Protein AF-0000000085033727 (afdb_homodimer)

Structure (mmCIF, N/CA/C/O backbone):
data_AF-0000000085033727-model_v1
#
loop_
_entity.id
_entity.type
_entity.pdbx_description
1 polymer 'Polar amino acid ABC transporter, inner membrane subunit'
#
loop_
_atom_site.group_PDB
_atom_site.id
_atom_site.type_symbol
_atom_site.label_atom_id
_atom_site.label_alt_id
_atom_site.label_comp_id
_atom_site.label_asym_id
_atom_site.label_entity_id
_atom_site.label_seq_id
_atom_site.pdbx_PDB_ins_code
_atom_site.Cartn_x
_atom_site.Cartn_y
_atom_site.Cartn_z
_atom_site.occupancy
_atom_site.B_iso_or_equiv
_atom_site.auth_seq_id
_atom_site.auth_comp_id
_atom_site.auth_asym_id
_atom_site.auth_atom_id
_atom_site.pdbx_PDB_model_num
ATOM 1 N N . MET A 1 1 ? 21.547 -9.891 -26.594 1 76.06 1 MET A N 1
ATOM 2 C CA . MET A 1 1 ? 20.516 -10.883 -26.281 1 76.06 1 MET A CA 1
ATOM 3 C C . MET A 1 1 ? 19.594 -1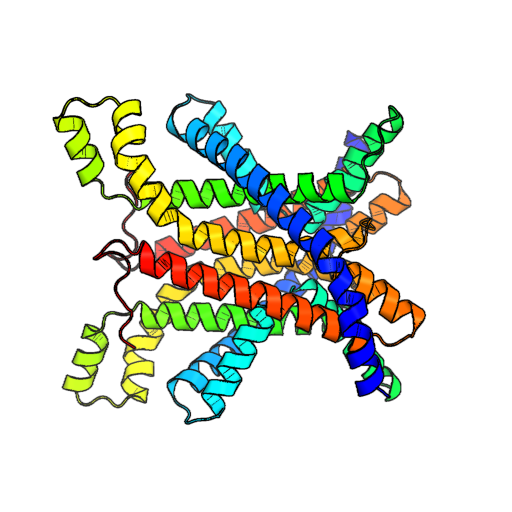0.391 -25.172 1 76.06 1 MET A C 1
ATOM 5 O O . MET A 1 1 ? 18.406 -10.156 -25.391 1 76.06 1 MET A O 1
ATOM 9 N N . ALA A 1 2 ? 20.234 -9.938 -24.078 1 83.69 2 ALA A N 1
ATOM 10 C CA . ALA A 1 2 ? 19.422 -9.477 -22.969 1 83.69 2 ALA A CA 1
ATOM 11 C C . ALA A 1 2 ? 18.703 -8.164 -23.312 1 83.69 2 ALA A C 1
ATOM 13 O O . ALA A 1 2 ? 17.5 -8.023 -23.078 1 83.69 2 ALA A O 1
ATOM 14 N N . LEU A 1 3 ? 19.359 -7.324 -23.984 1 89.5 3 LEU A N 1
ATOM 15 C CA . LEU A 1 3 ? 18.797 -6.031 -24.344 1 89.5 3 LEU A CA 1
ATOM 16 C C . LEU A 1 3 ? 17.703 -6.188 -25.391 1 89.5 3 LEU A C 1
ATOM 18 O O . LEU A 1 3 ? 16.688 -5.48 -25.359 1 89.5 3 LEU A O 1
ATOM 22 N N . GLN A 1 4 ? 17.906 -7.059 -26.344 1 91.38 4 GLN A N 1
ATOM 23 C CA . GLN A 1 4 ? 16.922 -7.309 -27.391 1 91.38 4 GLN A CA 1
ATOM 24 C C . GLN A 1 4 ? 15.641 -7.895 -26.812 1 91.38 4 GLN A C 1
ATOM 26 O O . GLN A 1 4 ? 14.531 -7.508 -27.203 1 91.38 4 GLN A O 1
ATOM 31 N N . ASP A 1 5 ? 15.828 -8.828 -25.922 1 92.31 5 ASP A N 1
ATOM 32 C CA . ASP A 1 5 ? 14.672 -9.43 -25.266 1 92.31 5 ASP A CA 1
ATOM 33 C C . ASP A 1 5 ? 13.883 -8.375 -24.484 1 92.31 5 ASP A C 1
ATOM 35 O O . ASP A 1 5 ? 12.648 -8.398 -24.484 1 92.31 5 ASP A O 1
ATOM 39 N N . PHE A 1 6 ? 14.578 -7.496 -23.859 1 95.5 6 PHE A N 1
ATOM 40 C CA . PHE A 1 6 ? 13.945 -6.41 -23.125 1 95.5 6 PHE A CA 1
ATOM 41 C C . PHE A 1 6 ? 13.172 -5.488 -24.047 1 95.5 6 PHE A C 1
ATOM 43 O O . PHE A 1 6 ? 12.016 -5.152 -23.781 1 95.5 6 PHE A O 1
ATOM 50 N N . ILE A 1 7 ? 13.719 -5.117 -25.141 1 95.62 7 ILE A N 1
ATOM 51 C CA . ILE A 1 7 ? 13.117 -4.188 -26.094 1 95.62 7 ILE A CA 1
ATOM 52 C C . ILE A 1 7 ? 11.891 -4.832 -26.734 1 95.62 7 ILE A C 1
ATOM 54 O O . ILE A 1 7 ? 10.891 -4.156 -26.984 1 95.62 7 ILE A O 1
ATOM 58 N N . GLU A 1 8 ? 11.969 -6.113 -26.953 1 95.44 8 GLU A N 1
ATOM 59 C CA . GLU A 1 8 ? 10.844 -6.844 -27.531 1 95.44 8 GLU A CA 1
ATOM 60 C C . GLU A 1 8 ? 9.727 -7.027 -26.516 1 95.44 8 GLU A C 1
ATOM 62 O O . GLU A 1 8 ? 8.547 -7.031 -26.859 1 95.44 8 GLU A O 1
ATOM 67 N N . ALA A 1 9 ? 10.07 -7.18 -25.266 1 97.31 9 ALA A N 1
ATOM 68 C CA . ALA A 1 9 ? 9.102 -7.41 -24.188 1 97.31 9 ALA A CA 1
ATOM 69 C C . ALA A 1 9 ? 8.281 -6.156 -23.922 1 97.31 9 ALA A C 1
ATOM 71 O O . ALA A 1 9 ? 7.109 -6.242 -23.531 1 97.31 9 ALA A O 1
ATOM 72 N N . LEU A 1 10 ? 8.82 -5.008 -24.188 1 97.88 10 LEU A N 1
ATOM 73 C CA . LEU A 1 10 ? 8.211 -3.736 -23.828 1 97.88 10 LEU A CA 1
ATOM 74 C C . LEU A 1 10 ? 6.867 -3.551 -24.516 1 97.88 10 LEU A C 1
ATOM 76 O O . LEU A 1 10 ? 5.844 -3.35 -23.859 1 97.88 10 LEU A O 1
ATOM 80 N N . PRO A 1 11 ? 6.797 -3.654 -25.844 1 98.06 11 PRO A N 1
ATOM 81 C CA . PRO A 1 11 ? 5.504 -3.467 -26.5 1 98.06 11 PRO A CA 1
ATOM 82 C C . PRO A 1 11 ? 4.508 -4.578 -26.172 1 98.06 11 PRO A C 1
ATOM 84 O O . PRO A 1 11 ? 3.301 -4.332 -26.109 1 98.06 11 PRO A O 1
ATOM 87 N N . TYR A 1 12 ? 5.008 -5.824 -26.031 1 98.19 12 TYR A N 1
ATOM 88 C CA . TYR A 1 12 ? 4.137 -6.938 -25.672 1 98.19 12 TYR A CA 1
ATOM 89 C C . TYR A 1 12 ? 3.469 -6.699 -24.312 1 98.19 12 TYR A C 1
ATOM 91 O O . TYR A 1 12 ? 2.25 -6.844 -24.188 1 98.19 12 TYR A O 1
ATOM 99 N N . VAL A 1 13 ? 4.207 -6.312 -23.359 1 98.62 13 VAL A N 1
ATOM 100 C CA . VAL A 1 13 ? 3.74 -6.074 -22 1 98.62 13 VAL A CA 1
ATOM 101 C C . VAL A 1 13 ? 2.828 -4.852 -21.984 1 98.62 13 VAL A C 1
ATOM 103 O O . VAL A 1 13 ? 1.833 -4.824 -21.25 1 98.62 13 VAL A O 1
ATOM 106 N N . ALA A 1 14 ? 3.137 -3.848 -22.812 1 98.69 14 ALA A N 1
ATOM 107 C CA . ALA A 1 14 ? 2.387 -2.594 -22.844 1 98.69 14 ALA A CA 1
ATOM 108 C C . ALA A 1 14 ? 0.958 -2.824 -23.328 1 98.69 14 ALA A C 1
ATOM 110 O O . ALA A 1 14 ? 0.068 -2.014 -23.062 1 98.69 14 ALA A O 1
ATOM 111 N N . GLN A 1 15 ? 0.721 -3.943 -23.969 1 98.69 15 GLN A N 1
ATOM 112 C CA . GLN A 1 15 ? -0.621 -4.281 -24.422 1 98.69 15 GLN A CA 1
ATOM 113 C C . GLN A 1 15 ? -1.549 -4.578 -23.25 1 98.69 15 GLN A C 1
ATOM 115 O O . GLN A 1 15 ? -2.77 -4.625 -23.406 1 98.69 15 GLN A O 1
ATOM 120 N N . GLY A 1 16 ? -1.025 -4.758 -22.047 1 98.88 16 GLY A N 1
ATOM 121 C CA . GLY A 1 16 ? -1.818 -5.023 -20.859 1 98.88 16 GLY A CA 1
ATOM 122 C C . GLY A 1 16 ? -2.316 -3.762 -20.172 1 98.88 16 GLY A C 1
ATOM 123 O O . GLY A 1 16 ? -3.059 -3.83 -19.188 1 98.88 16 GLY A O 1
ATOM 124 N N . ILE A 1 17 ? -1.966 -2.559 -20.766 1 98.81 17 ILE A N 1
ATOM 125 C CA . ILE A 1 17 ? -2.266 -1.269 -20.156 1 98.81 17 ILE A CA 1
ATOM 126 C C . ILE A 1 17 ? -3.777 -1.097 -20.016 1 98.81 17 ILE A C 1
ATOM 128 O O . ILE A 1 17 ? -4.277 -0.703 -18.969 1 98.81 17 ILE A O 1
ATOM 132 N N . PRO A 1 18 ? -4.586 -1.469 -21.016 1 98.81 18 PRO A N 1
ATOM 133 C CA . PRO A 1 18 ? -6.031 -1.272 -20.891 1 98.81 18 PRO A CA 1
ATOM 134 C C . PRO A 1 18 ? -6.629 -2.08 -19.734 1 98.81 18 PRO A C 1
ATOM 136 O O . PRO A 1 18 ? -7.465 -1.569 -18.984 1 98.81 18 PRO A O 1
ATOM 139 N N . THR A 1 19 ? -6.238 -3.324 -19.594 1 98.88 19 THR A N 1
ATOM 140 C CA . THR A 1 19 ? -6.746 -4.156 -18.516 1 98.88 19 THR A CA 1
ATOM 141 C C . THR A 1 19 ? -6.324 -3.592 -17.156 1 98.88 19 THR A C 1
ATOM 143 O O . THR A 1 19 ? -7.133 -3.518 -16.234 1 98.88 19 THR A O 1
ATOM 146 N N . THR A 1 20 ? -5.059 -3.18 -17.031 1 98.94 20 THR A N 1
ATOM 147 C CA . THR A 1 20 ? -4.531 -2.592 -15.805 1 98.94 20 THR A CA 1
ATOM 148 C C . THR A 1 20 ? -5.312 -1.334 -15.438 1 98.94 20 THR A C 1
ATOM 150 O O . THR A 1 20 ? -5.77 -1.196 -14.297 1 98.94 20 THR A O 1
ATOM 153 N N . LEU A 1 21 ? -5.52 -0.449 -16.391 1 98.88 21 LEU A N 1
ATOM 154 C CA . LEU A 1 21 ? -6.215 0.806 -16.125 1 98.88 21 LEU A CA 1
ATOM 155 C C . LEU A 1 21 ? -7.695 0.559 -15.844 1 98.88 21 LEU A C 1
ATOM 157 O O . LEU A 1 21 ? -8.297 1.26 -15.023 1 98.88 21 LEU A O 1
ATOM 161 N N . SER A 1 22 ? -8.289 -0.419 -16.516 1 98.88 22 SER A N 1
ATOM 162 C CA . SER A 1 22 ? -9.688 -0.759 -16.25 1 98.88 22 SER A CA 1
ATOM 163 C C . SER A 1 22 ? -9.867 -1.279 -14.828 1 98.88 22 SER A C 1
ATOM 165 O O . SER A 1 22 ? -10.812 -0.893 -14.141 1 98.88 22 SER A O 1
ATOM 167 N N . LEU A 1 23 ? -8.969 -2.15 -14.414 1 98.94 23 LEU A N 1
ATOM 168 C CA . LEU A 1 23 ? -9.016 -2.652 -13.039 1 98.94 23 LEU A CA 1
ATOM 169 C C . LEU A 1 23 ? -8.93 -1.506 -12.039 1 98.94 23 LEU A C 1
ATOM 171 O O . LEU A 1 23 ? -9.742 -1.423 -11.117 1 98.94 23 LEU A O 1
ATOM 175 N N . ALA A 1 24 ? -7.992 -0.62 -12.266 1 98.88 24 ALA A N 1
ATOM 176 C CA . ALA A 1 24 ? -7.73 0.475 -11.336 1 98.88 24 ALA A CA 1
ATOM 177 C C . ALA A 1 24 ? -8.891 1.46 -11.305 1 98.88 24 ALA A C 1
ATOM 179 O O . ALA A 1 24 ? -9.367 1.835 -10.234 1 98.88 24 ALA A O 1
ATOM 180 N N . LEU A 1 25 ? -9.391 1.813 -12.453 1 98.81 25 LEU A N 1
ATOM 181 C CA . LEU A 1 25 ? -10.414 2.855 -12.555 1 98.81 25 LEU A CA 1
ATOM 182 C C . LEU A 1 25 ? -11.758 2.348 -12.055 1 98.81 25 LEU A C 1
ATOM 184 O O . LEU A 1 25 ? -12.484 3.066 -11.359 1 98.81 25 LEU A O 1
ATOM 188 N N . LEU A 1 26 ? -12.109 1.146 -12.438 1 98.94 26 LEU A N 1
ATOM 189 C CA . LEU A 1 26 ? -13.375 0.583 -11.969 1 98.94 26 LEU A CA 1
ATOM 190 C C . LEU A 1 26 ? -13.352 0.391 -10.461 1 98.94 26 LEU A C 1
ATOM 192 O O . LEU A 1 26 ? -14.328 0.712 -9.773 1 98.94 26 LEU A O 1
ATOM 196 N N . SER A 1 27 ? -12.281 -0.137 -9.953 1 98.94 27 SER A N 1
ATOM 197 C CA . SER A 1 27 ? -12.156 -0.335 -8.508 1 98.94 27 SER A CA 1
ATOM 198 C C . SER A 1 27 ? -12.172 0.996 -7.766 1 98.94 27 SER A C 1
ATOM 200 O O . SER A 1 27 ? -12.75 1.103 -6.684 1 98.94 27 SER A O 1
ATOM 202 N N . PHE A 1 28 ? -11.492 1.996 -8.359 1 98.88 28 PHE A N 1
ATOM 203 C CA . PHE A 1 28 ? -11.469 3.328 -7.762 1 98.88 28 PHE A CA 1
ATOM 204 C C . PHE A 1 28 ? -12.883 3.898 -7.672 1 98.88 28 PHE A C 1
ATOM 206 O O . PHE A 1 28 ? -13.25 4.504 -6.66 1 98.88 28 PHE A O 1
ATOM 213 N N . THR A 1 29 ? -13.656 3.682 -8.711 1 98.88 29 THR A N 1
ATOM 214 C CA . THR A 1 29 ? -15.023 4.176 -8.773 1 98.88 29 THR A CA 1
ATOM 215 C C . THR A 1 29 ? -15.891 3.492 -7.715 1 98.88 29 THR A C 1
ATOM 217 O O . THR A 1 29 ? -16.672 4.148 -7.023 1 98.88 29 THR A O 1
ATOM 220 N N . ILE A 1 30 ? -15.719 2.236 -7.59 1 98.88 30 ILE A N 1
ATOM 221 C CA . ILE A 1 30 ? -16.406 1.514 -6.531 1 98.88 30 ILE A CA 1
ATOM 222 C C . ILE A 1 30 ? -15.992 2.061 -5.168 1 98.88 30 ILE A C 1
ATOM 224 O O . ILE A 1 30 ? -16.828 2.289 -4.297 1 98.88 30 ILE A O 1
ATOM 228 N N . GLY A 1 31 ? -14.688 2.262 -5.012 1 98.88 31 GLY A N 1
ATOM 229 C CA . GLY A 1 31 ? -14.164 2.834 -3.781 1 98.88 31 GLY A CA 1
ATOM 230 C C . GLY A 1 31 ? -14.734 4.203 -3.469 1 98.88 31 GLY A C 1
ATOM 231 O O . GLY A 1 31 ? -15.062 4.496 -2.314 1 98.88 31 GLY A O 1
ATOM 232 N N . LEU A 1 32 ? -14.844 5.012 -4.488 1 98.75 32 LEU A N 1
ATOM 233 C CA . LEU A 1 32 ? -15.375 6.359 -4.316 1 98.75 32 LEU A CA 1
ATOM 234 C C . LEU A 1 32 ? -16.828 6.312 -3.834 1 98.75 32 LEU A C 1
ATOM 236 O O . LEU A 1 32 ? -17.188 7.012 -2.885 1 98.75 32 LEU A O 1
ATOM 240 N N . LEU A 1 33 ? -17.625 5.508 -4.473 1 98.75 33 LEU A N 1
ATOM 241 C CA . LEU A 1 33 ? -19.047 5.422 -4.156 1 98.75 33 LEU A CA 1
ATOM 242 C C . LEU A 1 33 ? -19.266 4.789 -2.783 1 98.75 33 LEU A C 1
ATOM 244 O O . LEU A 1 33 ? -19.922 5.379 -1.921 1 98.75 33 LEU A O 1
ATOM 248 N N . LEU A 1 34 ? -18.656 3.674 -2.566 1 98.88 34 LEU A N 1
ATOM 249 C CA . LEU A 1 34 ? -18.844 2.967 -1.304 1 98.88 34 LEU A CA 1
ATOM 250 C C . LEU A 1 34 ? -18.141 3.693 -0.163 1 98.88 34 LEU A C 1
ATOM 252 O O . LEU A 1 34 ? -18.625 3.699 0.97 1 98.88 34 LEU A O 1
ATOM 256 N N . GLY A 1 35 ? -16.938 4.266 -0.435 1 98.81 35 GLY A N 1
ATOM 257 C CA . GLY A 1 35 ? -16.25 5.055 0.574 1 98.81 35 GLY A CA 1
ATOM 258 C C . GLY A 1 35 ? -17.062 6.25 1.047 1 98.81 35 GLY A C 1
ATOM 259 O O . GLY A 1 35 ? -17.078 6.562 2.24 1 98.81 35 GLY A O 1
ATOM 260 N N . ALA A 1 36 ? -17.734 6.898 0.121 1 98.31 36 ALA A N 1
ATOM 261 C CA . ALA A 1 36 ? -18.594 8.023 0.455 1 98.31 36 ALA A CA 1
ATOM 262 C C . ALA A 1 36 ? -19.781 7.574 1.313 1 98.31 36 ALA A C 1
ATOM 264 O O . ALA A 1 36 ? -20.125 8.227 2.301 1 98.31 36 ALA A O 1
ATOM 265 N N . VAL A 1 37 ? -20.375 6.48 0.961 1 98.62 37 VAL A N 1
ATOM 266 C CA . VAL A 1 37 ? -21.5 5.938 1.718 1 98.62 37 VAL A CA 1
ATOM 267 C C . VAL A 1 37 ? -21.047 5.598 3.137 1 98.62 37 VAL A C 1
ATOM 269 O O . VAL A 1 37 ? -21.734 5.91 4.105 1 98.62 37 VAL A O 1
ATOM 272 N N . LEU A 1 38 ? -19.891 4.984 3.275 1 98.69 38 LEU A N 1
ATOM 273 C CA . LEU A 1 38 ? -19.375 4.613 4.586 1 98.69 38 LEU A CA 1
ATOM 274 C C . LEU A 1 38 ? -19.141 5.844 5.453 1 98.69 38 LEU A C 1
ATOM 276 O O . LEU A 1 38 ? -19.422 5.828 6.652 1 98.69 38 LEU A O 1
ATOM 280 N N . LEU A 1 39 ? -18.625 6.898 4.801 1 97.06 39 LEU A N 1
ATOM 281 C CA . LEU A 1 39 ? -18.422 8.141 5.543 1 97.06 39 LEU A CA 1
ATOM 282 C C . LEU A 1 39 ? -19.75 8.703 6.035 1 97.06 39 LEU A C 1
ATOM 284 O O . LEU A 1 39 ? -19.875 9.109 7.191 1 97.06 39 LEU A O 1
ATOM 288 N N . LEU A 1 40 ? -20.766 8.742 5.203 1 96.81 40 LEU A N 1
ATOM 289 C CA . LEU A 1 40 ? -22.062 9.305 5.543 1 96.81 40 LEU A CA 1
ATOM 290 C C . LEU A 1 40 ? -22.734 8.484 6.637 1 96.81 40 LEU A C 1
ATOM 292 O O . LEU A 1 40 ? -23.375 9.047 7.535 1 96.81 40 LEU A O 1
ATOM 296 N N . VAL A 1 41 ? -22.609 7.215 6.547 1 97.94 41 VAL A N 1
ATOM 297 C CA . VAL A 1 41 ? -23.172 6.336 7.566 1 97.94 41 VAL A CA 1
ATOM 298 C C . VAL A 1 41 ? -22.547 6.645 8.922 1 97.94 41 VAL A C 1
ATOM 300 O O . VAL A 1 41 ? -23.25 6.781 9.93 1 97.94 41 VAL A O 1
ATOM 303 N N . ARG A 1 42 ? -21.281 6.809 8.953 1 96.25 42 ARG A N 1
ATOM 304 C CA . ARG A 1 42 ? -20.562 7.051 10.195 1 96.25 42 ARG A CA 1
ATOM 305 C C . ARG A 1 42 ? -20.906 8.422 10.773 1 96.25 42 ARG A C 1
ATOM 307 O O . ARG A 1 42 ? -20.891 8.609 11.992 1 96.25 42 ARG A O 1
ATOM 314 N N . LEU A 1 43 ? -21.312 9.383 9.898 1 93.5 43 LEU A N 1
ATOM 315 C CA . LEU A 1 43 ? -21.5 10.758 10.336 1 93.5 43 LEU A CA 1
ATOM 316 C C . LEU A 1 43 ? -22.969 11.008 10.703 1 93.5 43 LEU A C 1
ATOM 318 O O . LEU A 1 43 ? -23.266 11.805 11.594 1 93.5 43 LEU A O 1
ATOM 322 N N . PHE A 1 44 ? -23.953 10.289 10.07 1 94.38 44 PHE A N 1
ATOM 323 C CA . PHE A 1 44 ? -25.312 10.781 10.156 1 94.38 44 PHE A CA 1
ATOM 324 C C . PHE A 1 44 ? -26.25 9.711 10.727 1 94.38 44 PHE A C 1
ATOM 326 O O . PHE A 1 44 ? -27.359 10.016 11.156 1 94.38 44 PHE A O 1
ATOM 333 N N . LEU A 1 45 ? -25.812 8.461 10.641 1 96 45 LEU A N 1
ATOM 334 C CA . LEU A 1 45 ? -26.75 7.418 11.062 1 96 45 LEU A CA 1
ATOM 335 C C . LEU A 1 45 ? -26.5 7.023 12.516 1 96 45 LEU A C 1
ATOM 337 O O . LEU A 1 45 ? -25.406 7.219 13.039 1 96 45 LEU A O 1
ATOM 341 N N . PRO A 1 46 ? -27.531 6.484 13.148 1 95.81 46 PRO A N 1
ATOM 342 C CA . PRO A 1 46 ? -27.391 6.07 14.547 1 95.81 46 PRO A CA 1
ATOM 343 C C . PRO A 1 46 ? -26.766 4.68 14.688 1 95.81 46 PRO A C 1
ATOM 345 O O . PRO A 1 46 ? -26.734 3.914 13.727 1 95.81 46 PRO A O 1
ATOM 348 N N . ARG A 1 47 ? -26.406 4.449 15.867 1 94.31 47 ARG A N 1
ATOM 349 C CA . ARG A 1 47 ? -25.891 3.115 16.172 1 94.31 47 ARG A CA 1
ATOM 350 C C . ARG A 1 47 ? -26.938 2.049 15.875 1 94.31 47 ARG A C 1
ATOM 352 O O . ARG A 1 47 ? -28.141 2.273 16.078 1 94.31 47 ARG A O 1
ATOM 359 N N . PRO A 1 48 ? -26.484 0.93 15.383 1 97.19 48 PRO A N 1
ATOM 360 C CA . PRO A 1 48 ? -25.141 0.36 15.297 1 97.19 48 PRO A CA 1
ATOM 361 C C . PRO A 1 48 ? -24.516 0.515 13.906 1 97.19 48 PRO A C 1
ATOM 363 O O . PRO A 1 48 ? -23.438 -0.029 13.648 1 97.19 48 PRO A O 1
ATOM 366 N N . LEU A 1 49 ? -25.125 1.219 13 1 97.12 49 LEU A N 1
ATOM 367 C CA . LEU A 1 49 ? -24.703 1.286 11.609 1 97.12 49 LEU A CA 1
ATOM 368 C C . LEU A 1 49 ? -23.312 1.891 11.484 1 97.12 49 LEU A C 1
ATOM 370 O O . LEU A 1 49 ? -22.453 1.366 10.758 1 97.12 49 LEU A O 1
ATOM 374 N N . PRO A 1 50 ? -23.078 2.926 12.289 1 97.06 50 PRO A N 1
ATOM 375 C CA . PRO A 1 50 ? -21.719 3.455 12.258 1 97.06 50 PRO A CA 1
ATOM 376 C C . PRO A 1 50 ? -20.672 2.439 12.727 1 97.06 50 PRO A C 1
ATOM 378 O O . PRO A 1 50 ? -19.547 2.42 12.227 1 97.06 50 PRO A O 1
ATOM 381 N N . TRP A 1 51 ? -21.062 1.637 13.602 1 97.5 51 TRP A N 1
ATOM 382 C CA . TRP A 1 51 ? -20.156 0.609 14.102 1 97.5 51 TRP A CA 1
ATOM 383 C C . TRP A 1 51 ? -19.859 -0.424 13.016 1 97.5 51 TRP A C 1
ATOM 385 O O . TRP A 1 51 ? -18.719 -0.871 12.875 1 97.5 51 TRP A O 1
ATOM 395 N N . LEU A 1 52 ? -20.812 -0.751 12.273 1 98.12 52 LEU A N 1
ATOM 396 C CA . LEU A 1 52 ? -20.641 -1.703 11.188 1 98.12 52 LEU A CA 1
ATOM 397 C C . LEU A 1 52 ? -19.75 -1.12 10.094 1 98.12 52 LEU A C 1
ATOM 399 O O . LEU A 1 52 ? -18.922 -1.824 9.523 1 98.12 52 LEU A O 1
ATOM 403 N N . ALA A 1 53 ? -19.969 0.148 9.828 1 98.5 53 ALA A N 1
ATOM 404 C CA . ALA A 1 53 ? -19.141 0.833 8.844 1 98.5 53 ALA A CA 1
ATOM 405 C C . ALA A 1 53 ? -17.672 0.881 9.297 1 98.5 53 ALA A C 1
ATOM 407 O O . ALA A 1 53 ? -16.766 0.639 8.5 1 98.5 53 ALA A O 1
ATOM 408 N N . SER A 1 54 ? -17.469 1.137 10.547 1 97.88 54 SER A N 1
ATOM 409 C CA . SER A 1 54 ? -16.125 1.174 11.102 1 97.88 54 SER A CA 1
ATOM 410 C C . SER A 1 54 ? -15.484 -0.21 11.086 1 97.88 54 SER A C 1
ATOM 412 O O . SER A 1 54 ? -14.289 -0.344 10.82 1 97.88 54 SER A O 1
ATOM 414 N N . ALA A 1 55 ? -16.266 -1.186 11.391 1 97.81 55 ALA A N 1
ATOM 415 C CA . ALA A 1 55 ? -15.773 -2.561 11.367 1 97.81 55 ALA A CA 1
ATOM 416 C C . ALA A 1 55 ? -15.336 -2.963 9.961 1 97.81 55 ALA A C 1
ATOM 418 O O . ALA A 1 55 ? -14.32 -3.637 9.789 1 97.81 55 ALA A O 1
ATOM 419 N N . TYR A 1 56 ? -16.172 -2.564 9.008 1 98.44 56 TYR A N 1
ATOM 420 C CA . TYR A 1 56 ? -15.82 -2.809 7.617 1 98.44 56 TYR A CA 1
ATOM 421 C C . TYR A 1 56 ? -14.469 -2.189 7.277 1 98.44 56 TYR A C 1
ATOM 423 O O . TYR A 1 56 ? -13.594 -2.855 6.715 1 98.44 56 TYR A O 1
ATOM 431 N N . VAL A 1 57 ? -14.281 -0.954 7.609 1 98.5 57 VAL A N 1
ATOM 432 C CA . VAL A 1 57 ? -13.07 -0.205 7.293 1 98.5 57 VAL A CA 1
ATOM 433 C C . VAL A 1 57 ? -11.867 -0.852 7.977 1 98.5 57 VAL A C 1
ATOM 435 O O . VAL A 1 57 ? -10.828 -1.068 7.344 1 98.5 57 VAL A O 1
ATOM 438 N N . GLU A 1 58 ? -12.047 -1.24 9.219 1 97.38 58 GLU A N 1
ATOM 439 C CA . GLU A 1 58 ? -10.961 -1.849 9.977 1 97.38 58 GLU A CA 1
ATOM 440 C C . GLU A 1 58 ? -10.586 -3.217 9.414 1 97.38 58 GLU A C 1
ATOM 442 O O . GLU A 1 58 ? -9.406 -3.557 9.32 1 97.38 58 GLU A O 1
ATOM 447 N N . ALA A 1 59 ? -11.539 -3.91 9.047 1 98.25 59 ALA A N 1
ATOM 448 C CA . ALA A 1 59 ? -11.305 -5.254 8.531 1 98.25 59 ALA A CA 1
ATOM 449 C C . ALA A 1 59 ? -10.547 -5.211 7.211 1 98.25 59 ALA A C 1
ATOM 451 O O . ALA A 1 59 ? -9.562 -5.934 7.027 1 98.25 59 ALA A O 1
ATOM 452 N N . PHE A 1 60 ? -10.961 -4.355 6.297 1 98.69 60 PHE A N 1
ATOM 453 C CA . PHE A 1 60 ? -10.367 -4.312 4.965 1 98.69 60 PHE A CA 1
ATOM 454 C C . PHE A 1 60 ? -8.992 -3.656 5.008 1 98.69 60 PHE A C 1
ATOM 456 O O . PHE A 1 60 ? -8.094 -4.043 4.266 1 98.69 60 PHE A O 1
ATOM 463 N N . ARG A 1 61 ? -8.781 -2.703 5.895 1 97.94 61 ARG A N 1
ATOM 464 C CA . ARG A 1 61 ? -7.488 -2.041 6 1 97.94 61 ARG A CA 1
ATOM 465 C C . ARG A 1 61 ? -6.523 -2.855 6.859 1 97.94 61 ARG A C 1
ATOM 467 O O . ARG A 1 61 ? -5.316 -2.6 6.859 1 97.94 61 ARG A O 1
ATOM 474 N N . GLY A 1 62 ? -7.098 -3.883 7.594 1 98.06 62 GLY A N 1
ATOM 475 C CA . GLY A 1 62 ? -6.273 -4.668 8.5 1 98.06 62 GLY A CA 1
ATOM 476 C C . GLY A 1 62 ? -5.906 -6.031 7.941 1 98.06 62 GLY A C 1
ATOM 477 O O . GLY A 1 62 ? -5.293 -6.848 8.633 1 98.06 62 GLY A O 1
ATOM 478 N N . THR A 1 63 ? -6.277 -6.281 6.703 1 98.75 63 THR A N 1
ATOM 479 C CA . THR A 1 63 ? -6 -7.551 6.039 1 98.75 63 THR A CA 1
ATOM 480 C C . THR A 1 63 ? -5.297 -7.324 4.707 1 98.75 63 THR A C 1
ATOM 482 O O . THR A 1 63 ? -5.594 -6.363 3.994 1 98.75 63 THR A O 1
ATOM 485 N N . PRO A 1 64 ? -4.34 -8.211 4.344 1 98.81 64 PRO A N 1
ATOM 486 C CA . PRO A 1 64 ? -3.652 -8.055 3.061 1 98.81 64 PRO A CA 1
ATOM 487 C C . PRO A 1 64 ? -4.605 -8.109 1.867 1 98.81 64 PRO A C 1
ATOM 489 O O . PRO A 1 64 ? -5.504 -8.953 1.833 1 98.81 64 PRO A O 1
ATOM 492 N N . LEU A 1 65 ? -4.375 -7.219 0.952 1 98.88 65 LEU A N 1
ATOM 493 C CA . LEU A 1 65 ? -5.203 -7.164 -0.249 1 98.88 65 LEU A CA 1
ATOM 494 C C . LEU A 1 65 ? -5.156 -8.492 -1.001 1 98.88 65 LEU A C 1
ATOM 496 O O . LEU A 1 65 ? -6.172 -8.945 -1.534 1 98.88 65 LEU A O 1
ATOM 500 N N . LEU A 1 66 ? -3.973 -9.117 -1.073 1 98.81 66 LEU A N 1
ATOM 501 C CA . LEU A 1 66 ? -3.852 -10.398 -1.762 1 98.81 66 LEU A CA 1
ATOM 502 C C . LEU A 1 66 ? -4.781 -11.438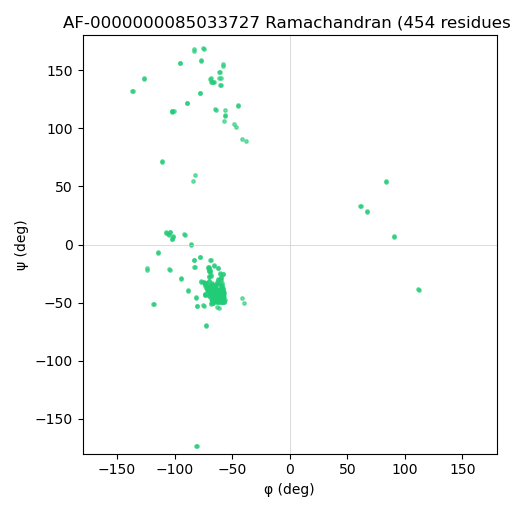 -1.147 1 98.81 66 LEU A C 1
ATOM 504 O O . LEU A 1 66 ? -5.43 -12.203 -1.867 1 98.81 66 LEU A O 1
ATOM 508 N N . VAL A 1 67 ? -4.875 -11.469 0.178 1 98.88 67 VAL A N 1
ATOM 509 C CA . VAL A 1 67 ? -5.762 -12.391 0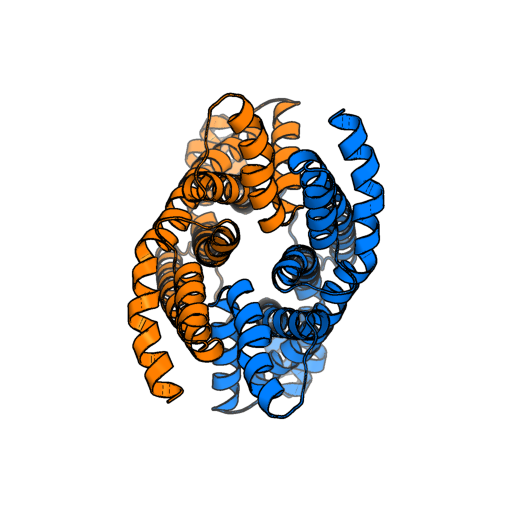.877 1 98.88 67 VAL A CA 1
ATOM 510 C C . VAL A 1 67 ? -7.211 -12.109 0.501 1 98.88 67 VAL A C 1
ATOM 512 O O . VAL A 1 67 ? -7.996 -13.031 0.268 1 98.88 67 VAL A O 1
ATOM 515 N N . GLN A 1 68 ? -7.555 -10.859 0.412 1 98.88 68 GLN A N 1
ATOM 516 C CA . GLN A 1 68 ? -8.906 -10.453 0.042 1 98.88 68 GLN A CA 1
ATOM 517 C C . GLN A 1 68 ? -9.25 -10.914 -1.372 1 98.88 68 GLN A C 1
ATOM 519 O O . GLN A 1 68 ? -10.359 -11.391 -1.622 1 98.88 68 GLN A O 1
ATOM 524 N N . ILE A 1 69 ? -8.312 -10.789 -2.279 1 98.88 69 ILE A N 1
ATOM 525 C CA . ILE A 1 69 ? -8.516 -11.219 -3.656 1 98.88 69 ILE A CA 1
ATOM 526 C C . ILE A 1 69 ? -8.773 -12.727 -3.689 1 98.88 69 ILE A C 1
ATOM 528 O O . ILE A 1 69 ? -9.695 -13.188 -4.367 1 98.88 69 ILE A O 1
ATOM 532 N N . PHE A 1 70 ? -8.031 -13.484 -2.918 1 98.75 70 PHE A N 1
ATOM 533 C CA . PHE A 1 70 ? -8.164 -14.938 -2.92 1 98.75 70 PHE A CA 1
ATOM 534 C C . PHE A 1 70 ? -9.477 -15.359 -2.268 1 98.75 70 PHE A C 1
ATOM 536 O O . PHE A 1 70 ? -10.109 -16.328 -2.699 1 98.75 70 PHE A O 1
ATOM 543 N N . ILE A 1 71 ? -9.883 -14.625 -1.214 1 98.56 71 ILE A N 1
ATOM 544 C CA . ILE A 1 71 ? -11.164 -14.914 -0.587 1 98.56 71 ILE A CA 1
ATOM 545 C C . ILE A 1 71 ? -12.289 -14.703 -1.598 1 98.56 71 ILE A C 1
ATOM 547 O O . ILE A 1 71 ? -13.18 -15.555 -1.734 1 98.56 71 ILE A O 1
ATOM 551 N N . ILE A 1 72 ? -12.25 -13.617 -2.338 1 98.56 72 ILE A N 1
ATOM 552 C CA . ILE A 1 72 ? -13.328 -13.266 -3.258 1 98.56 72 ILE A CA 1
ATOM 553 C C . ILE A 1 72 ? -13.328 -14.234 -4.441 1 98.56 72 ILE A C 1
ATOM 555 O O . ILE A 1 72 ? -14.375 -14.773 -4.805 1 98.56 72 ILE A O 1
ATOM 559 N N . TYR A 1 73 ? -12.164 -14.555 -5.027 1 98.12 73 TYR A N 1
ATOM 560 C CA . TYR A 1 73 ? -12.117 -15.359 -6.25 1 98.12 73 TYR A CA 1
ATOM 561 C C . TYR A 1 73 ? -12.266 -16.844 -5.938 1 98.12 73 TYR A C 1
ATOM 563 O O . TYR A 1 73 ? -13.156 -17.5 -6.469 1 98.12 73 TYR A O 1
ATOM 571 N N . PHE A 1 74 ? -11.461 -17.359 -5.051 1 96.56 74 PHE A N 1
ATOM 572 C CA . PHE A 1 74 ? -11.461 -18.781 -4.793 1 96.56 74 PHE A CA 1
ATOM 573 C C . PHE A 1 74 ? -12.484 -19.141 -3.723 1 96.56 74 PHE A C 1
ATOM 575 O O . PHE A 1 74 ? -13.125 -20.203 -3.793 1 96.56 74 PHE A O 1
ATOM 582 N N . GLY A 1 75 ? -12.594 -18.266 -2.67 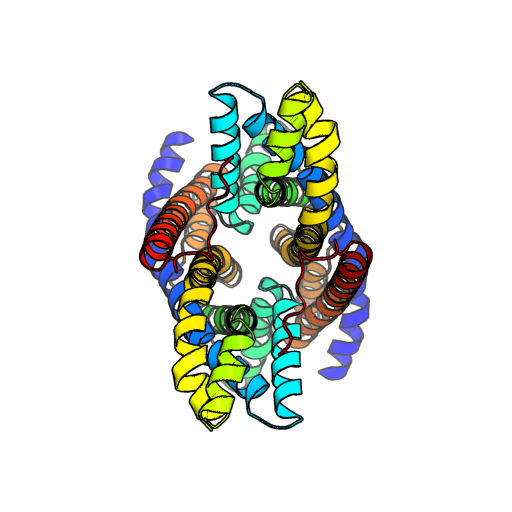1 96.25 75 GLY A N 1
ATOM 583 C CA . GLY A 1 75 ? -13.539 -18.547 -1.602 1 96.25 75 GLY A CA 1
ATOM 584 C C . GLY A 1 75 ? -14.984 -18.328 -2.014 1 96.25 75 GLY A C 1
ATOM 585 O O . GLY A 1 75 ? -15.688 -19.281 -2.354 1 96.25 75 GLY A O 1
ATOM 586 N N . VAL A 1 76 ? -15.336 -17.078 -2.211 1 96.38 76 VAL A N 1
ATOM 587 C CA . VAL A 1 76 ? -16.703 -16.703 -2.578 1 96.38 76 VAL A CA 1
ATOM 588 C C . VAL A 1 76 ? -17.031 -17.25 -3.969 1 96.38 76 VAL A C 1
ATOM 590 O O . VAL A 1 76 ? -18.109 -17.812 -4.191 1 96.38 76 VAL A O 1
ATOM 593 N N . GLY A 1 77 ? -16.125 -17.062 -4.887 1 94.31 77 GLY A N 1
ATOM 594 C CA . GLY A 1 77 ? -16.328 -17.594 -6.227 1 94.31 77 GLY A CA 1
ATOM 595 C C . GLY A 1 77 ? -16.516 -19.109 -6.25 1 94.31 77 GLY A C 1
ATOM 596 O O . GLY A 1 77 ? -17.344 -19.609 -7.008 1 94.31 77 GLY A O 1
ATOM 597 N N . GLY A 1 78 ? -15.758 -19.812 -5.398 1 90.5 78 GLY A N 1
ATOM 598 C CA . GLY A 1 78 ? -15.922 -21.25 -5.297 1 90.5 78 GLY A CA 1
ATOM 599 C C . GLY A 1 78 ? -17.312 -21.656 -4.82 1 90.5 78 GLY A C 1
ATOM 600 O O . GLY A 1 78 ? -17.906 -22.578 -5.371 1 90.5 78 GLY A O 1
ATOM 601 N N . TYR A 1 79 ? -17.828 -20.938 -3.85 1 90.62 79 TYR A N 1
ATOM 602 C CA . TYR A 1 79 ? -19.172 -21.203 -3.34 1 90.62 79 TYR A CA 1
ATOM 603 C C . TYR A 1 79 ? -20.219 -20.906 -4.398 1 90.62 79 TYR A C 1
ATOM 605 O O . TYR A 1 79 ? -21.188 -21.656 -4.555 1 90.62 79 TYR A O 1
ATOM 613 N N . LEU A 1 80 ? -20.047 -19.828 -5.09 1 92.81 80 LEU A N 1
ATOM 614 C CA . LEU A 1 80 ? -21.016 -19.422 -6.102 1 92.81 80 LEU A CA 1
ATOM 615 C C . LEU A 1 80 ? -21.016 -20.391 -7.277 1 92.81 80 LEU A C 1
ATOM 617 O O . LEU A 1 80 ? -22.062 -20.594 -7.91 1 92.81 80 LEU A O 1
ATOM 621 N N . LYS A 1 81 ? -19.859 -20.891 -7.508 1 90.88 81 LYS A N 1
ATOM 622 C CA . LYS A 1 81 ? -19.766 -21.859 -8.594 1 90.88 81 LYS A CA 1
ATOM 623 C C . LYS A 1 81 ? -20.672 -23.062 -8.352 1 90.88 81 LYS A C 1
ATOM 625 O O . LYS A 1 81 ? -21.234 -23.625 -9.289 1 90.88 81 LYS A O 1
ATOM 630 N N . ASP A 1 82 ? -20.797 -23.422 -7.113 1 89 82 ASP A N 1
ATOM 631 C CA . ASP A 1 82 ? -21.688 -24.531 -6.738 1 89 82 ASP A CA 1
ATOM 632 C C . ASP A 1 82 ? -23.141 -24.219 -7.09 1 89 82 ASP A C 1
ATOM 634 O O . ASP A 1 82 ? -23.953 -25.125 -7.258 1 89 82 ASP A O 1
ATOM 638 N N . TYR A 1 83 ? -23.438 -22.969 -7.258 1 92.5 83 TYR A N 1
ATOM 639 C CA . TYR A 1 83 ? -24.797 -22.562 -7.602 1 92.5 83 TYR A CA 1
ATOM 640 C C . TYR A 1 83 ? -24.891 -22.141 -9.062 1 92.5 83 TYR A C 1
ATOM 642 O O . TYR A 1 83 ? -25.875 -21.547 -9.484 1 92.5 83 TYR A O 1
ATOM 650 N N . GLY A 1 84 ? -23.781 -22.391 -9.812 1 93.12 84 GLY A N 1
ATOM 651 C CA . GLY A 1 84 ? -23.781 -22.156 -11.25 1 93.12 84 GLY A CA 1
ATOM 652 C C . GLY A 1 84 ? -23.328 -20.75 -11.625 1 93.12 84 GLY A C 1
ATOM 653 O O . GLY A 1 84 ? -23.375 -20.375 -12.797 1 93.12 84 GLY A O 1
ATOM 654 N N . LEU A 1 85 ? -22.891 -19.969 -10.727 1 93.62 85 LEU A N 1
ATOM 655 C CA . LEU A 1 85 ? -22.391 -18.625 -10.977 1 93.62 85 LEU A CA 1
ATOM 656 C C . LEU A 1 85 ? -20.875 -18.594 -11.008 1 93.62 85 LEU A C 1
ATOM 658 O O . LEU A 1 85 ? -20.219 -18.922 -10.023 1 93.62 85 LEU A O 1
ATOM 662 N N . ASN A 1 86 ? -20.375 -18.281 -12.203 1 94.56 86 ASN A N 1
ATOM 663 C CA . ASN A 1 86 ? -18.922 -18.219 -12.352 1 94.56 86 ASN A CA 1
ATOM 664 C C . ASN A 1 86 ? -18.422 -16.781 -12.367 1 94.56 86 ASN A C 1
ATOM 666 O O . ASN A 1 86 ? -18.75 -16.016 -13.289 1 94.56 86 ASN A O 1
ATOM 670 N N . ILE A 1 87 ? -17.672 -16.438 -11.383 1 96.31 87 ILE A N 1
ATOM 671 C CA . ILE A 1 87 ? -17.047 -15.117 -11.375 1 96.31 87 ILE A CA 1
ATOM 672 C C . ILE A 1 87 ? -15.695 -15.18 -12.07 1 96.31 87 ILE A C 1
ATOM 674 O O . ILE A 1 87 ? -14.828 -15.961 -11.68 1 96.31 87 ILE A O 1
ATOM 678 N N . ASP A 1 88 ? -15.539 -14.383 -13.109 1 97.69 88 ASP A N 1
ATOM 679 C CA . ASP A 1 88 ? -14.25 -14.375 -13.797 1 97.69 88 ASP A CA 1
ATOM 680 C C . ASP A 1 88 ? -13.211 -13.578 -13.008 1 97.69 88 ASP A C 1
ATOM 682 O O . ASP A 1 88 ? -13.57 -12.734 -12.188 1 97.69 88 ASP A O 1
ATOM 686 N N . PRO A 1 89 ? -11.938 -13.852 -13.258 1 98.44 89 PRO A N 1
ATOM 687 C CA . PRO A 1 89 ? -10.867 -13.227 -12.484 1 98.44 89 PRO A CA 1
ATOM 688 C C . PRO A 1 89 ? -10.906 -11.703 -12.547 1 98.44 89 PRO A C 1
ATOM 690 O O . PRO A 1 89 ? -10.602 -11.031 -11.555 1 98.44 89 PRO A O 1
ATOM 693 N N . PHE A 1 90 ? -11.242 -11.117 -13.68 1 98.81 90 PHE A N 1
ATOM 694 C CA . PHE A 1 90 ? -11.32 -9.664 -13.82 1 98.81 90 PHE A CA 1
ATOM 695 C C . PHE A 1 90 ? -12.375 -9.094 -12.875 1 98.81 90 PHE A C 1
ATOM 697 O O . PHE A 1 90 ? -12.094 -8.148 -12.133 1 98.81 90 PHE A O 1
ATOM 704 N N . THR A 1 91 ? -13.555 -9.68 -12.883 1 98.62 91 THR A N 1
ATOM 705 C CA . THR A 1 91 ? -14.656 -9.227 -12.039 1 98.62 91 THR A CA 1
ATOM 706 C C . THR A 1 91 ? -14.305 -9.406 -10.562 1 98.62 91 THR A C 1
ATOM 708 O O . THR A 1 91 ? -14.555 -8.516 -9.75 1 98.62 91 THR A O 1
ATOM 711 N N . ALA A 1 92 ? -13.727 -10.57 -10.227 1 98.69 92 ALA A N 1
ATOM 712 C CA . ALA A 1 92 ? -13.297 -10.82 -8.852 1 98.69 92 ALA A CA 1
ATOM 713 C C . ALA A 1 92 ? -12.273 -9.781 -8.398 1 98.69 92 ALA A C 1
ATOM 715 O O . ALA A 1 92 ? -12.328 -9.297 -7.266 1 98.69 92 ALA A O 1
ATOM 716 N N . GLY A 1 93 ? -11.312 -9.453 -9.328 1 98.88 93 GLY A N 1
ATOM 717 C CA . GLY A 1 93 ? -10.312 -8.438 -9.039 1 98.88 93 GLY A CA 1
ATOM 718 C C . GLY A 1 93 ? -10.906 -7.066 -8.781 1 98.88 93 GLY A C 1
ATOM 719 O O . GLY A 1 93 ? -10.547 -6.402 -7.809 1 98.88 93 GLY A O 1
ATOM 720 N N . VAL A 1 94 ? -11.859 -6.676 -9.609 1 98.94 94 VAL A N 1
ATOM 721 C CA . VAL A 1 94 ? -12.508 -5.375 -9.477 1 98.94 94 VAL A CA 1
ATOM 722 C C . VAL A 1 94 ? -13.25 -5.305 -8.141 1 98.94 94 VAL A C 1
ATOM 724 O O . VAL A 1 94 ? -13.18 -4.289 -7.441 1 98.94 94 VAL A O 1
ATOM 727 N N . ILE A 1 95 ? -13.891 -6.324 -7.781 1 98.81 95 ILE A N 1
ATOM 728 C CA . ILE A 1 95 ? -14.656 -6.363 -6.543 1 98.81 95 ILE A CA 1
ATOM 729 C C . ILE A 1 95 ? -13.719 -6.281 -5.344 1 98.81 95 ILE A C 1
ATOM 731 O O . ILE A 1 95 ? -13.914 -5.461 -4.449 1 98.81 95 ILE A O 1
ATOM 735 N N . ALA A 1 96 ? -12.68 -7.125 -5.336 1 98.88 96 ALA A N 1
ATOM 736 C CA . ALA A 1 96 ? -11.742 -7.164 -4.219 1 98.88 96 ALA A CA 1
ATOM 737 C C . ALA A 1 96 ? -11.016 -5.832 -4.074 1 98.88 96 ALA A C 1
ATOM 739 O O . ALA A 1 96 ? -10.953 -5.266 -2.979 1 98.88 96 ALA A O 1
ATOM 740 N N . LEU A 1 97 ? -10.469 -5.305 -5.203 1 98.94 97 LEU A N 1
ATOM 741 C CA . LEU A 1 97 ? -9.781 -4.02 -5.215 1 98.94 97 LEU A CA 1
ATOM 742 C C . LEU A 1 97 ? -10.727 -2.893 -4.816 1 98.94 97 LEU A C 1
ATOM 744 O O . LEU A 1 97 ? -10.344 -1.985 -4.074 1 98.94 97 LEU A O 1
ATOM 748 N N . GLY A 1 98 ? -11.898 -2.977 -5.344 1 98.94 98 GLY A N 1
ATOM 749 C CA . GLY A 1 98 ? -12.883 -1.945 -5.062 1 98.94 98 GLY A CA 1
ATOM 750 C C . GLY A 1 98 ? -13.305 -1.899 -3.605 1 98.94 98 GLY A C 1
ATOM 751 O O . GLY A 1 98 ? -13.359 -0.824 -3.006 1 98.94 98 GLY A O 1
ATOM 752 N N . LEU A 1 99 ? -13.633 -3.035 -3.021 1 98.94 99 LEU A N 1
ATOM 753 C CA . LEU A 1 99 ? -14.008 -3.107 -1.614 1 98.94 99 LEU A CA 1
ATOM 754 C C . LEU A 1 99 ? -12.859 -2.652 -0.721 1 98.94 99 LEU A C 1
ATOM 756 O O . LEU A 1 99 ? -13.078 -1.962 0.277 1 98.94 99 LEU A O 1
ATOM 760 N N . ASN A 1 100 ? -11.664 -3.066 -1.091 1 98.88 100 ASN A N 1
ATOM 761 C CA . ASN A 1 100 ? -10.484 -2.607 -0.371 1 98.88 100 ASN A CA 1
ATOM 762 C C . ASN A 1 100 ? -10.32 -1.094 -0.465 1 98.88 100 ASN A C 1
ATOM 764 O O . ASN A 1 100 ? -10.156 -0.418 0.552 1 98.88 100 ASN A O 1
ATOM 768 N N . SER A 1 101 ? -10.398 -0.585 -1.673 1 98.88 101 SER A N 1
ATOM 769 C CA . SER A 1 101 ? -10.242 0.846 -1.912 1 98.88 101 SER A CA 1
ATOM 770 C C . SER A 1 101 ? -11.305 1.651 -1.177 1 98.88 101 SER A C 1
ATOM 772 O O . SER A 1 101 ? -11.047 2.766 -0.72 1 98.88 101 SER A O 1
ATOM 774 N N . ALA A 1 102 ? -12.508 1.09 -1.06 1 98.94 102 ALA A N 1
ATOM 775 C CA . ALA A 1 102 ? -13.586 1.768 -0.348 1 98.94 102 ALA A CA 1
ATOM 776 C C . ALA A 1 102 ? -13.188 2.07 1.094 1 98.94 102 ALA A C 1
ATOM 778 O O . ALA A 1 102 ? -13.484 3.152 1.61 1 98.94 102 ALA A O 1
ATOM 779 N N . ALA A 1 103 ? -12.602 1.127 1.73 1 98.88 103 ALA A N 1
ATOM 780 C CA . ALA A 1 103 ? -12.156 1.321 3.107 1 98.88 103 ALA A CA 1
ATOM 781 C C . ALA A 1 103 ? -11.117 2.43 3.195 1 98.88 103 ALA A C 1
ATOM 783 O O . ALA A 1 103 ? -11.188 3.295 4.074 1 98.88 103 ALA A O 1
ATOM 784 N N . TYR A 1 104 ? -10.195 2.424 2.273 1 98.56 104 TYR A N 1
ATOM 785 C CA . TYR A 1 104 ? -9.141 3.436 2.275 1 98.56 104 TYR A CA 1
ATOM 786 C C . TYR A 1 104 ? -9.703 4.805 1.921 1 98.56 104 TYR A C 1
ATOM 788 O O . TYR A 1 104 ? -9.344 5.812 2.535 1 98.56 104 TYR A O 1
ATOM 796 N N . GLN A 1 105 ? -10.555 4.836 0.968 1 98.81 105 GLN A N 1
ATOM 797 C CA . GLN A 1 105 ? -11.133 6.113 0.571 1 98.81 105 GLN A CA 1
ATOM 798 C C . GLN A 1 105 ? -12.047 6.664 1.663 1 98.81 105 GLN A C 1
ATOM 800 O O . GLN A 1 105 ? -12.117 7.879 1.865 1 98.81 105 GLN A O 1
ATOM 805 N N . ALA A 1 106 ? -12.742 5.801 2.379 1 98.75 106 ALA A N 1
ATOM 806 C CA . ALA A 1 106 ? -13.539 6.246 3.521 1 98.75 106 ALA A CA 1
ATOM 807 C C . ALA A 1 106 ? -12.664 6.961 4.551 1 98.75 106 ALA A C 1
ATOM 809 O O . ALA A 1 106 ? -13.062 7.984 5.109 1 98.75 106 ALA A O 1
ATOM 810 N N . GLU A 1 107 ? -11.523 6.43 4.785 1 97.94 107 GLU A N 1
ATOM 811 C CA . GLU A 1 107 ? -10.602 7.043 5.734 1 97.94 107 GLU A CA 1
ATOM 812 C C . GLU A 1 107 ? -10.047 8.359 5.195 1 97.94 107 GLU A C 1
ATOM 814 O O . GLU A 1 107 ? -9.789 9.289 5.961 1 97.94 107 GLU A O 1
ATOM 819 N N . ILE A 1 108 ? -9.789 8.406 3.9 1 97.94 108 ILE A N 1
ATOM 820 C CA . ILE A 1 108 ? -9.352 9.648 3.27 1 97.94 108 ILE A CA 1
ATOM 821 C C . ILE A 1 108 ? -10.414 10.727 3.467 1 97.94 108 ILE A C 1
ATOM 823 O O . ILE A 1 108 ? -10.094 11.852 3.869 1 97.94 108 ILE A O 1
ATOM 827 N N . PHE A 1 109 ? -11.648 10.344 3.285 1 98.19 109 PHE A N 1
ATOM 828 C CA . PHE A 1 109 ? -12.75 11.281 3.473 1 98.19 109 PHE A CA 1
ATOM 829 C C . PHE A 1 109 ? -12.844 11.719 4.93 1 98.19 109 PHE A C 1
ATOM 831 O O . PHE A 1 109 ? -13.023 12.906 5.215 1 98.19 109 PHE A O 1
ATOM 838 N N . ARG A 1 110 ? -12.797 10.789 5.773 1 97.06 110 ARG A N 1
ATOM 839 C CA . ARG A 1 110 ? -12.875 11.102 7.195 1 97.06 110 ARG A CA 1
ATOM 840 C C . ARG A 1 110 ? -11.773 12.07 7.605 1 97.06 110 ARG A C 1
ATOM 842 O O . ARG A 1 110 ? -12.039 13.055 8.305 1 97.06 110 ARG A O 1
ATOM 849 N N . SER A 1 111 ? -10.562 11.75 7.168 1 96.25 111 SER A N 1
ATOM 850 C CA . SER A 1 111 ? -9.43 12.609 7.492 1 96.25 111 SER A CA 1
ATOM 851 C C . SER A 1 111 ? -9.602 14.008 6.914 1 96.25 111 SER A C 1
ATOM 853 O O . SER A 1 111 ? -9.242 15 7.547 1 96.25 111 SER A O 1
ATOM 855 N N . ALA A 1 112 ? -10.102 14.094 5.738 1 96.25 112 ALA A N 1
ATOM 856 C CA . ALA A 1 112 ? -10.336 15.375 5.09 1 96.25 112 ALA A CA 1
ATOM 857 C C . ALA A 1 112 ? -11.367 16.203 5.859 1 96.25 112 ALA A C 1
ATOM 859 O O . ALA A 1 112 ? -11.203 17.406 6.039 1 96.25 112 ALA A O 1
ATOM 860 N N . VAL A 1 113 ? -12.414 15.57 6.336 1 96.12 113 VAL A N 1
ATOM 861 C CA . VAL A 1 113 ? -13.461 16.234 7.105 1 96.12 113 VAL A CA 1
ATOM 862 C C . VAL A 1 113 ? -12.898 16.719 8.438 1 96.12 113 VAL A C 1
ATOM 864 O O . VAL A 1 113 ? -13.188 17.828 8.883 1 96.12 113 VAL A O 1
ATOM 867 N N . GLN A 1 114 ? -12.078 15.891 9 1 94.56 114 GLN A N 1
ATOM 868 C CA . GLN A 1 114 ? -11.5 16.203 10.305 1 94.56 114 GLN A CA 1
ATOM 869 C C . GLN A 1 114 ? -10.492 17.344 10.203 1 94.56 114 GLN A C 1
ATOM 871 O O . GLN A 1 114 ? -10.18 18 11.195 1 94.56 114 GLN A O 1
ATOM 876 N N . ALA A 1 115 ? -10.016 17.562 9.023 1 93.12 115 ALA A N 1
ATOM 877 C CA . ALA A 1 115 ? -9.016 18.609 8.805 1 93.12 115 ALA A CA 1
ATOM 878 C C . ALA A 1 115 ? -9.672 19.984 8.773 1 93.12 115 ALA A C 1
ATOM 880 O O . ALA A 1 115 ? -8.984 21.016 8.859 1 93.12 115 ALA A O 1
ATOM 881 N N . ILE A 1 116 ? -10.938 20.062 8.719 1 94.06 116 ILE A N 1
ATOM 882 C CA . ILE A 1 116 ? -11.656 21.328 8.648 1 94.06 116 ILE A CA 1
ATOM 883 C C . ILE A 1 116 ? -11.703 21.984 10.031 1 94.06 116 ILE A C 1
ATOM 885 O O . ILE A 1 116 ? -12.102 21.344 11.008 1 94.06 116 ILE A O 1
ATOM 889 N N . PRO A 1 117 ? -11.352 23.219 10.125 1 93.56 117 PRO A N 1
ATOM 890 C CA . PRO A 1 117 ? -11.328 23.906 11.43 1 93.56 117 PRO A CA 1
ATOM 891 C C . PRO A 1 117 ? -12.695 23.938 12.102 1 93.56 117 PRO A C 1
ATOM 893 O O . PRO A 1 117 ? -13.719 24.094 11.43 1 93.56 117 PRO A O 1
ATOM 896 N N . LEU A 1 118 ? -12.633 23.906 13.344 1 92.44 118 LEU A N 1
ATOM 897 C CA . LEU A 1 118 ? -13.836 23.875 14.164 1 92.44 118 LEU A CA 1
ATOM 898 C C . LEU A 1 118 ? -14.656 25.141 13.953 1 92.44 118 LEU A C 1
ATOM 900 O O . LEU A 1 118 ? -15.891 25.109 14.023 1 92.44 118 LEU A O 1
ATOM 904 N N . GLU A 1 119 ? -13.953 26.172 13.656 1 92.06 119 GLU A N 1
ATOM 905 C CA . GLU A 1 119 ? -14.602 27.469 13.469 1 92.06 119 GLU A CA 1
ATOM 906 C C . GLU A 1 119 ? -15.648 27.406 12.359 1 92.06 119 GLU A C 1
ATOM 908 O O . GLU A 1 119 ? -16.672 28.094 12.422 1 92.06 119 GLU A O 1
ATOM 913 N N . GLN A 1 120 ? -15.367 26.625 11.367 1 92.38 120 GLN A N 1
ATOM 914 C CA . GLN A 1 120 ? -16.297 26.484 10.258 1 92.38 120 GLN A CA 1
ATOM 915 C C . GLN A 1 120 ? -17.625 25.859 10.727 1 92.38 120 GLN A C 1
ATOM 917 O O . GLN A 1 120 ? -18.688 26.266 10.266 1 92.38 120 GLN A O 1
ATOM 922 N N . TYR A 1 121 ? -17.547 24.984 11.656 1 91.94 121 TYR A N 1
ATOM 923 C CA . TYR A 1 121 ? -18.734 24.344 12.211 1 91.94 121 TYR A CA 1
ATOM 924 C C . TYR A 1 121 ? -19.5 25.312 13.117 1 91.94 121 TYR A C 1
ATOM 926 O O . TYR A 1 121 ? -20.734 25.375 13.055 1 91.94 121 TYR A O 1
ATOM 934 N N . LEU A 1 122 ? -18.734 26.016 13.906 1 92.81 122 LEU A N 1
ATOM 935 C CA . LEU A 1 122 ? -19.328 26.969 14.836 1 92.81 122 LEU A CA 1
ATOM 936 C C . LEU A 1 122 ? -20.031 28.094 14.086 1 92.81 122 LEU A C 1
ATOM 938 O O . LEU A 1 122 ? -21.094 28.547 14.492 1 92.81 122 LEU A O 1
ATOM 942 N N . THR A 1 123 ? -19.391 28.484 13.031 1 94 123 THR A N 1
ATOM 943 C CA . THR A 1 123 ? -19.984 29.531 12.211 1 94 123 THR A CA 1
ATOM 944 C C . THR A 1 123 ? -21.312 29.062 11.609 1 94 123 THR A C 1
ATOM 946 O O . THR A 1 123 ? -22.281 29.812 11.578 1 94 123 THR A O 1
ATOM 949 N N . ALA A 1 124 ? -21.312 27.875 11.172 1 93.38 124 ALA A N 1
ATOM 950 C CA . ALA A 1 124 ? -22.547 27.312 10.602 1 93.38 124 ALA A CA 1
ATOM 951 C C . ALA A 1 124 ? -23.641 27.234 11.648 1 93.38 124 ALA A C 1
ATOM 953 O O . ALA A 1 124 ? -24.812 27.5 11.352 1 93.38 124 ALA A O 1
ATOM 954 N N . GLU A 1 125 ? -23.297 26.891 12.836 1 91.5 125 GLU A N 1
ATOM 955 C CA . GLU A 1 125 ? -24.25 26.812 13.938 1 91.5 125 GLU A CA 1
ATOM 956 C C . GLU A 1 125 ? -24.812 28.188 14.281 1 91.5 125 GLU A C 1
ATOM 958 O O . GLU A 1 125 ? -26 28.312 14.594 1 91.5 125 GLU A O 1
ATOM 963 N N . ALA A 1 126 ? -23.953 29.109 14.242 1 94.62 126 ALA A N 1
ATOM 964 C CA . ALA A 1 126 ? -24.375 30.469 14.516 1 94.62 126 ALA A CA 1
ATOM 965 C C . ALA A 1 126 ? -25.422 30.938 13.523 1 94.62 126 ALA A C 1
ATOM 967 O O . ALA A 1 126 ? -26.312 31.734 13.859 1 94.62 126 ALA A O 1
ATOM 968 N N . TYR A 1 127 ? -25.359 30.422 12.336 1 94.62 127 TYR A N 1
ATOM 969 C CA . TYR A 1 127 ? -26.328 30.766 11.297 1 94.62 127 TYR A CA 1
ATOM 970 C C . TYR A 1 127 ? -27.5 29.797 11.297 1 94.62 127 TYR A C 1
ATOM 972 O O . TYR A 1 127 ? -28.297 29.781 10.359 1 94.62 127 TYR A O 1
ATOM 980 N N . ALA A 1 128 ? -27.641 28.922 12.273 1 95.25 128 ALA A N 1
ATOM 981 C CA . ALA A 1 128 ? -28.75 28 12.523 1 95.25 128 ALA A CA 1
ATOM 982 C C . ALA A 1 128 ? -28.828 26.938 11.438 1 95.25 128 ALA A C 1
ATOM 984 O O . ALA A 1 128 ? -29.922 26.5 11.07 1 95.25 128 ALA A O 1
ATOM 985 N N . PHE A 1 129 ? -27.703 26.641 10.867 1 94.88 129 PHE A N 1
ATOM 986 C CA . PHE A 1 129 ? -27.672 25.531 9.93 1 94.88 129 PHE A CA 1
ATOM 987 C C . PHE A 1 129 ? -27.875 24.203 10.656 1 94.88 129 PHE A C 1
ATOM 989 O O . PHE A 1 129 ? -27.375 24.016 11.773 1 94.88 129 PHE A O 1
ATOM 996 N N . THR A 1 130 ? -28.625 23.328 9.93 1 95.12 130 THR A N 1
ATOM 997 C CA . THR A 1 130 ? -28.688 21.953 10.43 1 95.12 130 THR A CA 1
ATOM 998 C C . THR A 1 130 ? -27.391 21.219 10.148 1 95.12 130 THR A C 1
ATOM 1000 O O . THR A 1 130 ? -26.531 21.703 9.406 1 95.12 130 THR A O 1
ATOM 1003 N N . LYS A 1 131 ? -27.266 20.062 10.773 1 92.81 131 LYS A N 1
ATOM 1004 C CA . LYS A 1 131 ? -26.078 19.234 10.547 1 92.81 131 LYS A CA 1
ATOM 1005 C C . LYS A 1 131 ? -25.906 18.891 9.07 1 92.81 131 LYS A C 1
ATOM 1007 O O . LYS A 1 131 ? -24.812 18.938 8.531 1 92.81 131 LYS A O 1
ATOM 1012 N N . THR A 1 132 ? -27 18.562 8.484 1 94.69 132 THR A N 1
ATOM 1013 C CA . THR A 1 132 ? -26.984 18.172 7.078 1 94.69 132 THR A CA 1
ATOM 1014 C C . THR A 1 132 ? -26.641 19.375 6.195 1 94.69 132 THR A C 1
ATOM 1016 O O . THR A 1 132 ? -25.906 19.234 5.223 1 94.69 132 THR A O 1
ATOM 1019 N N . GLN A 1 133 ? -27.141 20.531 6.527 1 95.44 133 GLN A N 1
ATOM 1020 C CA . GLN A 1 133 ? -26.828 21.75 5.789 1 95.44 133 GLN A CA 1
ATOM 1021 C C . GLN A 1 133 ? -25.359 22.141 5.941 1 95.44 133 GLN A C 1
ATOM 1023 O O . GLN A 1 133 ? -24.703 22.484 4.961 1 95.44 133 GLN A O 1
ATOM 1028 N N . THR A 1 134 ? -24.922 22.047 7.18 1 95.62 134 THR A N 1
ATOM 1029 C CA . THR A 1 134 ? -23.531 22.359 7.473 1 95.62 134 THR A CA 1
ATOM 1030 C C . THR A 1 134 ? -22.594 21.469 6.664 1 95.62 134 THR A C 1
ATOM 1032 O O . THR A 1 134 ? -21.656 21.953 6.027 1 95.62 134 THR A O 1
ATOM 1035 N N . PHE A 1 135 ? -22.906 20.203 6.648 1 95.81 135 PHE A N 1
ATOM 1036 C CA . PHE A 1 135 ? -22.062 19.234 5.941 1 95.81 135 PHE A CA 1
ATOM 1037 C C . PHE A 1 135 ? -22.125 19.469 4.434 1 95.81 135 PHE A C 1
ATOM 1039 O O . PHE A 1 135 ? -21.094 19.562 3.771 1 95.81 135 PHE A O 1
ATOM 1046 N N . ARG A 1 136 ? -23.266 19.594 3.91 1 95.38 136 ARG A N 1
ATOM 1047 C CA . ARG A 1 136 ? -23.484 19.656 2.467 1 95.38 136 ARG A CA 1
ATOM 1048 C C . ARG A 1 136 ? -22.938 20.953 1.883 1 95.38 136 ARG A C 1
ATOM 1050 O O . ARG A 1 136 ? -22.297 20.938 0.832 1 95.38 136 ARG A O 1
ATOM 1057 N N . TYR A 1 137 ? -23.078 22.047 2.623 1 95.19 137 TYR A N 1
ATOM 1058 C CA . TYR A 1 137 ? -22.828 23.344 2.004 1 95.19 137 TYR A CA 1
ATOM 1059 C C . TYR A 1 137 ? -21.484 23.906 2.441 1 95.19 137 TYR A C 1
ATOM 1061 O O . TYR A 1 137 ? -20.906 24.75 1.748 1 95.19 137 TYR A O 1
ATOM 1069 N N . ILE A 1 138 ? -20.984 23.469 3.533 1 95.12 138 ILE A N 1
ATOM 1070 C CA . ILE A 1 138 ? -19.781 24.094 4.066 1 95.12 138 ILE A CA 1
ATOM 1071 C C . ILE A 1 138 ? -18.641 23.078 4.129 1 95.12 138 ILE A C 1
ATOM 1073 O O . ILE A 1 138 ? -17.578 23.297 3.533 1 95.12 138 ILE A O 1
ATOM 1077 N N . ILE A 1 139 ? -18.922 21.984 4.707 1 95.44 139 ILE A N 1
ATOM 1078 C CA . ILE A 1 139 ? -17.859 21.047 5.043 1 95.44 139 ILE A CA 1
ATOM 1079 C C . ILE A 1 139 ? -17.484 20.219 3.811 1 95.44 139 ILE A C 1
ATOM 1081 O O . ILE A 1 139 ? -16.312 20.125 3.445 1 95.44 139 ILE A O 1
ATOM 1085 N N . LEU A 1 140 ? -18.438 19.734 3.113 1 95.94 140 LEU A N 1
ATOM 1086 C CA . LEU A 1 140 ? -18.234 18.766 2.043 1 95.94 140 LEU A CA 1
ATOM 1087 C C . LEU A 1 140 ? -17.391 19.375 0.919 1 95.94 140 LEU A C 1
ATOM 1089 O O . LEU A 1 140 ? -16.406 18.766 0.478 1 95.94 140 LEU A O 1
ATOM 1093 N N . PRO A 1 141 ? -17.766 20.562 0.454 1 95.5 141 PRO A N 1
ATOM 1094 C CA . PRO A 1 141 ? -16.969 21.141 -0.633 1 95.5 141 PRO A CA 1
ATOM 1095 C C . PRO A 1 141 ? -15.516 21.359 -0.247 1 95.5 141 PRO A C 1
ATOM 1097 O O . PRO A 1 141 ? -14.617 21.109 -1.057 1 95.5 141 PRO A O 1
ATOM 1100 N N . GLN A 1 142 ? -15.25 21.766 0.993 1 95 142 GLN A N 1
ATOM 1101 C CA . GLN A 1 142 ? -13.891 21.984 1.474 1 95 142 GLN A CA 1
ATOM 1102 C C . GLN A 1 142 ? -13.156 20.672 1.674 1 95 142 GLN A C 1
ATOM 1104 O O . GLN A 1 142 ? -11.984 20.531 1.3 1 95 142 GLN A O 1
ATOM 1109 N N . ALA A 1 143 ? -13.875 19.719 2.162 1 96.12 143 ALA A N 1
ATOM 1110 C CA . ALA A 1 143 ? -13.289 18.422 2.445 1 96.12 143 ALA A CA 1
ATOM 1111 C C . ALA A 1 143 ? -12.883 17.703 1.157 1 96.12 143 ALA A C 1
ATOM 1113 O O . ALA A 1 143 ? -11.867 17 1.118 1 96.12 143 ALA A O 1
ATOM 1114 N N . LEU A 1 144 ? -13.672 17.859 0.122 1 95.44 144 LEU A N 1
ATOM 1115 C CA . LEU A 1 144 ? -13.375 17.203 -1.15 1 95.44 144 LEU A CA 1
ATOM 1116 C C . LEU A 1 144 ? -12.086 17.766 -1.755 1 95.44 144 LEU A C 1
ATOM 1118 O O . LEU A 1 144 ? -11.305 17.016 -2.355 1 95.44 144 LEU A O 1
ATOM 1122 N N . ARG A 1 145 ? -11.883 19.016 -1.581 1 93.56 145 ARG A N 1
ATOM 1123 C CA . ARG A 1 145 ? -10.648 19.641 -2.068 1 93.56 145 ARG A CA 1
ATOM 1124 C C . ARG A 1 145 ? -9.438 19.156 -1.283 1 93.56 145 ARG A C 1
ATOM 1126 O O . ARG A 1 145 ? -8.383 18.906 -1.859 1 93.56 145 ARG A O 1
ATOM 1133 N N . ILE A 1 146 ? -9.664 18.969 -0.003 1 93.44 146 ILE A N 1
ATOM 1134 C CA . ILE A 1 146 ? -8.594 18.484 0.871 1 93.44 146 ILE A CA 1
ATOM 1135 C C . ILE A 1 146 ? -8.281 17.031 0.56 1 93.44 146 ILE A C 1
ATOM 1137 O O . ILE A 1 146 ? -7.125 16.609 0.61 1 93.44 146 ILE A O 1
ATOM 1141 N N . ALA A 1 147 ? -9.25 16.281 0.136 1 96.38 147 ALA A N 1
ATOM 1142 C CA . ALA A 1 147 ? -9.133 14.836 -0.068 1 96.38 147 ALA A CA 1
ATOM 1143 C C . ALA A 1 147 ? -8.508 14.523 -1.424 1 96.38 147 ALA A C 1
ATOM 1145 O O . ALA A 1 147 ? -8 13.422 -1.642 1 96.38 147 ALA A O 1
ATOM 1146 N N . LEU A 1 148 ? -8.531 15.461 -2.303 1 95.5 148 LEU A N 1
ATOM 1147 C CA . LEU A 1 148 ? -8.234 15.211 -3.709 1 95.5 148 LEU A CA 1
ATOM 1148 C C . LEU A 1 148 ? -6.824 14.648 -3.871 1 95.5 148 LEU A C 1
ATOM 1150 O O . LEU A 1 148 ? -6.629 13.641 -4.547 1 95.5 148 LEU A O 1
ATOM 1154 N N . PRO A 1 149 ? -5.754 15.25 -3.27 1 92.94 149 PRO A N 1
ATOM 1155 C CA . PRO A 1 149 ? -4.41 14.688 -3.42 1 92.94 149 PRO A CA 1
ATOM 1156 C C . PRO A 1 149 ? -4.309 13.25 -2.912 1 92.94 149 PRO A C 1
ATOM 1158 O O . PRO A 1 149 ? -3.684 12.406 -3.561 1 92.94 149 PRO A O 1
ATOM 1161 N N . ALA A 1 150 ? -4.91 12.992 -1.777 1 94.94 150 ALA A N 1
ATOM 1162 C CA . ALA A 1 150 ? -4.887 11.656 -1.198 1 94.94 150 ALA A CA 1
ATOM 1163 C C . ALA A 1 150 ? -5.641 10.664 -2.078 1 94.94 150 ALA A C 1
ATOM 1165 O O . ALA A 1 150 ? -5.258 9.5 -2.182 1 94.94 150 ALA A O 1
ATOM 1166 N N . LEU A 1 151 ? -6.734 11.125 -2.701 1 97.62 151 LEU A N 1
ATOM 1167 C CA . LEU A 1 151 ? -7.492 10.281 -3.613 1 97.62 151 LEU A CA 1
ATOM 1168 C C . LEU A 1 151 ? -6.668 9.938 -4.852 1 97.62 151 LEU A C 1
ATOM 1170 O O . LEU A 1 151 ? -6.727 8.812 -5.352 1 97.62 151 LEU A O 1
ATOM 1174 N N . MET A 1 152 ? -5.91 10.875 -5.363 1 96.56 152 MET A N 1
ATOM 1175 C CA . MET A 1 152 ? -5.043 10.625 -6.508 1 96.56 152 MET A CA 1
ATOM 1176 C C . MET A 1 152 ? -3.965 9.602 -6.16 1 96.56 152 MET A C 1
ATOM 1178 O O . MET A 1 152 ? -3.646 8.734 -6.973 1 96.56 152 MET A O 1
ATOM 1182 N N . ASN A 1 153 ? -3.422 9.742 -4.992 1 95.38 153 ASN A N 1
ATOM 1183 C CA . ASN A 1 153 ? -2.453 8.75 -4.539 1 95.38 153 ASN A CA 1
ATOM 1184 C C . ASN A 1 153 ? -3.074 7.359 -4.445 1 95.38 153 ASN A C 1
ATOM 1186 O O . ASN A 1 153 ? -2.42 6.359 -4.75 1 95.38 153 ASN A O 1
ATOM 1190 N N . GLU A 1 154 ? -4.312 7.328 -3.977 1 98.06 154 GLU A N 1
ATOM 1191 C CA . GLU A 1 154 ? -5.039 6.066 -3.91 1 98.06 154 GLU A CA 1
ATOM 1192 C C . GLU A 1 154 ? -5.18 5.438 -5.293 1 98.06 154 GLU A C 1
ATOM 1194 O O . GLU A 1 154 ? -5.062 4.219 -5.441 1 98.06 154 GLU A O 1
ATOM 1199 N N . LEU A 1 155 ? -5.422 6.25 -6.266 1 98.38 155 LEU A N 1
ATOM 1200 C CA . LEU A 1 155 ? -5.535 5.738 -7.625 1 98.38 155 LEU A CA 1
ATOM 1201 C C . LEU A 1 155 ? -4.207 5.16 -8.102 1 98.38 155 LEU A C 1
ATOM 1203 O O . LEU A 1 155 ? -4.176 4.109 -8.75 1 98.38 155 LEU A O 1
ATOM 1207 N N . VAL A 1 156 ? -3.123 5.828 -7.832 1 98.31 156 VAL A N 1
ATOM 1208 C CA . VAL A 1 156 ? -1.796 5.336 -8.188 1 98.31 156 VAL A CA 1
ATOM 1209 C C . VAL A 1 156 ? -1.547 3.992 -7.5 1 98.31 156 VAL A C 1
ATOM 1211 O O . VAL A 1 156 ? -1.024 3.061 -8.117 1 98.31 156 VAL A O 1
ATOM 1214 N N . LEU A 1 157 ? -1.936 3.867 -6.266 1 98.25 157 LEU A N 1
ATOM 1215 C CA . LEU A 1 157 ? -1.776 2.621 -5.523 1 98.25 157 LEU A CA 1
ATOM 1216 C C . LEU A 1 157 ? -2.594 1.501 -6.156 1 98.25 157 LEU A C 1
ATOM 1218 O O . LEU A 1 157 ? -2.137 0.359 -6.234 1 98.25 157 LEU A O 1
ATOM 1222 N N . LEU A 1 158 ? -3.789 1.86 -6.625 1 98.88 158 LEU A N 1
ATOM 1223 C CA . LEU A 1 158 ? -4.648 0.86 -7.25 1 98.88 158 LEU A CA 1
ATOM 1224 C C . LEU A 1 158 ? -4.043 0.365 -8.562 1 98.88 158 LEU A C 1
ATOM 1226 O O . LEU A 1 158 ? -4.203 -0.803 -8.922 1 98.88 158 LEU A O 1
ATOM 1230 N N . ILE A 1 159 ? -3.387 1.256 -9.258 1 98.81 159 ILE A N 1
ATOM 1231 C CA . ILE A 1 159 ? -2.695 0.846 -10.477 1 98.81 159 ILE A CA 1
ATOM 1232 C C . ILE A 1 159 ? -1.618 -0.182 -10.133 1 98.81 159 ILE A C 1
ATOM 1234 O O . ILE A 1 159 ? -1.52 -1.226 -10.781 1 98.81 159 ILE A O 1
ATOM 1238 N N . LYS A 1 160 ? -0.877 0.046 -9.148 1 98.75 160 LYS A N 1
ATOM 1239 C CA . LYS A 1 160 ? 0.159 -0.891 -8.727 1 98.75 160 LYS A CA 1
ATOM 1240 C C . LYS A 1 160 ? -0.452 -2.178 -8.18 1 98.75 160 LYS A C 1
ATOM 1242 O O . LYS A 1 160 ? -0.016 -3.277 -8.531 1 98.75 160 LYS A O 1
ATOM 1247 N N . ASP A 1 161 ? -1.527 -2.037 -7.359 1 98.75 161 ASP A N 1
ATOM 1248 C CA . ASP A 1 161 ? -2.156 -3.182 -6.707 1 98.75 161 ASP A CA 1
ATOM 1249 C C . ASP A 1 161 ? -2.885 -4.059 -7.723 1 98.75 161 ASP A C 1
ATOM 1251 O O . ASP A 1 161 ? -3.133 -5.238 -7.465 1 98.75 161 ASP A O 1
ATOM 1255 N N . SER A 1 162 ? -3.227 -3.455 -8.844 1 98.81 162 SER A N 1
ATOM 1256 C CA . SER A 1 162 ? -3.891 -4.246 -9.875 1 98.81 162 SER A CA 1
ATOM 1257 C C . SER A 1 162 ? -3.01 -5.398 -10.344 1 98.81 162 SER A C 1
ATOM 1259 O O . SER A 1 162 ? -3.51 -6.406 -10.852 1 98.81 162 SER A O 1
ATOM 1261 N N . SER A 1 163 ? -1.701 -5.262 -10.195 1 98.88 163 SER A N 1
ATOM 1262 C CA . SER A 1 163 ? -0.788 -6.336 -10.57 1 98.88 163 SER A CA 1
ATOM 1263 C C . SER A 1 163 ? -1.106 -7.621 -9.812 1 98.88 163 SER A C 1
ATOM 1265 O O . SER A 1 163 ? -0.848 -8.719 -10.305 1 98.88 163 SER A O 1
ATOM 1267 N N . LEU A 1 164 ? -1.721 -7.539 -8.641 1 98.81 164 LEU A N 1
ATOM 1268 C CA . LEU A 1 164 ? -2.01 -8.688 -7.797 1 98.81 164 LEU A CA 1
ATOM 1269 C C . LEU A 1 164 ? -3.082 -9.57 -8.43 1 98.81 164 LEU A C 1
ATOM 1271 O O . LEU A 1 164 ? -3.166 -10.766 -8.125 1 98.81 164 LEU A O 1
ATOM 1275 N N . VAL A 1 165 ? -3.902 -9.008 -9.297 1 98.81 165 VAL A N 1
ATOM 1276 C CA . VAL A 1 165 ? -4.984 -9.766 -9.922 1 98.81 165 VAL A CA 1
ATOM 1277 C C . VAL A 1 165 ? -4.406 -10.773 -10.906 1 98.81 165 VAL A C 1
ATOM 1279 O O . VAL A 1 165 ? -5.059 -11.766 -11.234 1 98.81 165 VAL A O 1
ATOM 1282 N N . ALA A 1 166 ? -3.16 -10.586 -11.367 1 98.62 166 ALA A N 1
ATOM 1283 C CA . ALA A 1 166 ? -2.492 -11.516 -12.273 1 98.62 166 ALA A CA 1
ATOM 1284 C C . ALA A 1 166 ? -2.371 -12.898 -11.648 1 98.62 166 ALA A C 1
ATOM 1286 O O . ALA A 1 166 ? -2.395 -13.914 -12.352 1 98.62 166 ALA A O 1
ATOM 1287 N N . VAL A 1 167 ? -2.312 -12.938 -10.344 1 97.31 167 VAL A N 1
ATOM 1288 C CA . VAL A 1 167 ? -2.035 -14.18 -9.633 1 97.31 167 VAL A CA 1
ATOM 1289 C C . VAL A 1 167 ? -3.23 -15.125 -9.758 1 97.31 167 VAL A C 1
ATOM 1291 O O . VAL A 1 167 ? -3.088 -16.344 -9.609 1 97.31 167 VAL A O 1
ATOM 1294 N N . ILE A 1 168 ? -4.41 -14.516 -10.039 1 97.62 168 ILE A N 1
ATOM 1295 C CA . ILE A 1 168 ? -5.578 -15.383 -10.18 1 97.62 168 ILE A CA 1
ATOM 1296 C C . ILE A 1 168 ? -5.934 -15.531 -11.656 1 97.62 168 ILE A C 1
ATOM 1298 O O . ILE A 1 168 ? -7.012 -16.031 -11.992 1 97.62 168 ILE A O 1
ATOM 1302 N N . GLY A 1 169 ? -5.105 -15.094 -12.547 1 97.56 169 GLY A N 1
ATOM 1303 C CA . GLY A 1 169 ? -5.23 -15.398 -13.969 1 97.56 169 GLY A CA 1
ATOM 1304 C C . GLY A 1 169 ? -6.191 -14.477 -14.695 1 97.56 169 GLY A C 1
ATOM 1305 O O . GLY A 1 169 ? -7.094 -14.938 -15.398 1 97.56 169 GLY A O 1
ATOM 1306 N N . VAL A 1 170 ? -5.957 -13.219 -14.57 1 97.94 170 VAL A N 1
ATOM 1307 C CA . VAL A 1 170 ? -6.852 -12.219 -15.141 1 97.94 170 VAL A CA 1
ATOM 1308 C C . VAL A 1 170 ? -6.832 -12.312 -16.672 1 97.94 170 VAL A C 1
ATOM 1310 O O . VAL A 1 170 ? -5.777 -12.531 -17.266 1 97.94 170 VAL A O 1
ATOM 1313 N N . ALA A 1 171 ? -8.039 -12.156 -17.312 1 97.12 171 ALA A N 1
ATOM 1314 C CA . ALA A 1 171 ? -8.242 -12.148 -18.75 1 97.12 171 ALA A CA 1
ATOM 1315 C C . ALA A 1 171 ? -9.203 -11.047 -19.172 1 97.12 171 ALA A C 1
ATOM 1317 O O . ALA A 1 171 ? -10.281 -10.898 -18.594 1 97.12 171 ALA A O 1
ATOM 1318 N N . PRO A 1 172 ? -8.82 -10.25 -20.219 1 98.12 172 PRO A N 1
ATOM 1319 C CA . PRO A 1 172 ? -7.52 -10.211 -20.891 1 98.12 172 PRO A CA 1
ATOM 1320 C C . PRO A 1 172 ? -6.367 -9.898 -19.938 1 98.12 172 PRO A C 1
ATOM 1322 O O . PRO A 1 172 ? -6.574 -9.281 -18.891 1 98.12 172 PRO A O 1
ATOM 1325 N N . PRO A 1 173 ? -5.195 -10.328 -20.266 1 98.62 173 PRO A N 1
ATOM 1326 C CA . PRO A 1 173 ? -4.078 -10.18 -19.328 1 98.62 173 PRO A CA 1
ATOM 1327 C C . PRO A 1 173 ? -3.684 -8.719 -19.109 1 98.62 173 PRO A C 1
ATOM 1329 O O . PRO A 1 173 ? -3.719 -7.914 -20.031 1 98.62 173 PRO A O 1
ATOM 1332 N N . ASP A 1 174 ? -3.381 -8.414 -17.828 1 98.88 174 ASP A N 1
ATOM 1333 C CA . ASP A 1 174 ? -2.848 -7.102 -17.484 1 98.88 174 ASP A CA 1
ATOM 1334 C C . ASP A 1 174 ? -1.348 -7.027 -17.75 1 98.88 174 ASP A C 1
ATOM 1336 O O . ASP A 1 174 ? -0.781 -7.926 -18.375 1 98.88 174 ASP A O 1
ATOM 1340 N N . ILE A 1 175 ? -0.681 -5.953 -17.375 1 98.88 175 ILE A N 1
ATOM 1341 C CA . ILE A 1 175 ? 0.735 -5.711 -17.625 1 98.88 175 ILE A CA 1
ATOM 1342 C C . ILE A 1 175 ? 1.568 -6.828 -17 1 98.88 175 ILE A C 1
ATOM 1344 O O . ILE A 1 175 ? 2.414 -7.426 -17.672 1 98.88 175 ILE A O 1
ATOM 1348 N N . PHE A 1 176 ? 1.319 -7.137 -15.781 1 98.88 176 PHE A N 1
ATOM 1349 C CA . PHE A 1 176 ? 2.131 -8.117 -15.07 1 98.88 176 PHE A CA 1
ATOM 1350 C C . PHE A 1 176 ? 1.931 -9.508 -15.656 1 98.88 176 PHE A C 1
ATOM 1352 O O . PHE A 1 176 ? 2.895 -10.258 -15.844 1 98.88 176 PHE A O 1
ATOM 1359 N N . ARG A 1 177 ? 0.702 -9.883 -15.898 1 98.69 177 ARG A N 1
ATOM 1360 C CA . ARG A 1 177 ? 0.416 -11.203 -16.438 1 98.69 177 ARG A CA 1
ATOM 1361 C C . ARG A 1 177 ? 1.054 -11.383 -17.812 1 98.69 177 ARG A C 1
ATOM 1363 O O . ARG A 1 177 ? 1.538 -12.469 -18.141 1 98.69 177 ARG A O 1
ATOM 1370 N N . ARG A 1 178 ? 1.019 -10.383 -18.594 1 98.62 178 ARG A N 1
ATOM 1371 C CA . ARG A 1 178 ? 1.679 -10.461 -19.891 1 98.62 178 ARG A CA 1
ATOM 1372 C C . ARG A 1 178 ? 3.184 -10.656 -19.734 1 98.62 178 ARG A C 1
ATOM 1374 O O . ARG A 1 178 ? 3.807 -11.383 -20.5 1 98.62 178 ARG A O 1
ATOM 1381 N N . ALA A 1 179 ? 3.754 -9.953 -18.75 1 98.69 179 ALA A N 1
ATOM 1382 C CA . ALA A 1 179 ? 5.168 -10.172 -18.469 1 98.69 179 ALA A CA 1
ATOM 1383 C C . ALA A 1 179 ? 5.43 -11.625 -18.062 1 98.69 179 ALA A C 1
ATOM 1385 O O . ALA A 1 179 ? 6.434 -12.219 -18.469 1 98.69 179 ALA A O 1
ATOM 1386 N N . ASP A 1 180 ? 4.516 -12.18 -17.312 1 97.75 180 ASP A N 1
ATOM 1387 C CA . ASP A 1 180 ? 4.633 -13.578 -16.891 1 97.75 180 ASP A CA 1
ATOM 1388 C C . ASP A 1 180 ? 4.613 -14.516 -18.094 1 97.75 180 ASP A C 1
ATOM 1390 O O . ASP A 1 180 ? 5.387 -15.469 -18.172 1 97.75 180 ASP A O 1
ATOM 1394 N N . TYR A 1 181 ? 3.691 -14.25 -18.984 1 97.56 181 TYR A N 1
ATOM 1395 C CA . TYR A 1 181 ? 3.598 -15.055 -20.203 1 97.56 181 TYR A CA 1
ATOM 1396 C C . TYR A 1 181 ? 4.887 -14.969 -21 1 97.56 181 TYR A C 1
ATOM 1398 O O . TYR A 1 181 ? 5.41 -15.992 -21.453 1 97.56 181 TYR A O 1
ATOM 1406 N N . TYR A 1 182 ? 5.34 -13.742 -21.188 1 97.25 182 TYR A N 1
ATOM 1407 C CA . TYR A 1 182 ? 6.555 -13.539 -21.969 1 97.25 182 TYR A CA 1
ATOM 1408 C C . TYR A 1 182 ? 7.746 -14.234 -21.328 1 97.25 182 TYR A C 1
ATOM 1410 O O . TYR A 1 182 ? 8.531 -14.891 -22.016 1 97.25 182 TYR A O 1
ATOM 1418 N N . ALA A 1 183 ? 7.887 -14.094 -20.031 1 96.06 183 ALA A N 1
ATOM 1419 C CA . ALA A 1 183 ? 8.977 -14.695 -19.281 1 96.06 183 ALA A CA 1
ATOM 1420 C C . ALA A 1 183 ? 8.961 -16.219 -19.406 1 96.06 183 ALA A C 1
ATOM 1422 O O . ALA A 1 183 ? 10.008 -16.844 -19.594 1 96.06 183 ALA A O 1
ATOM 1423 N N . ALA A 1 184 ? 7.82 -16.766 -19.359 1 93.88 184 ALA A N 1
ATOM 1424 C CA . ALA A 1 184 ? 7.664 -18.203 -19.406 1 93.88 184 ALA A CA 1
ATOM 1425 C C . ALA A 1 184 ? 7.918 -18.75 -20.812 1 93.88 184 ALA A C 1
ATOM 1427 O O . ALA A 1 184 ? 8.461 -19.844 -20.969 1 93.88 184 ALA A O 1
ATOM 1428 N N . SER A 1 185 ? 7.523 -17.984 -21.781 1 94.25 185 SER A N 1
ATOM 1429 C CA . SER A 1 185 ? 7.621 -18.453 -23.156 1 94.25 185 SER A CA 1
ATOM 1430 C C . SER A 1 185 ? 9.055 -18.375 -23.672 1 94.25 185 SER A C 1
ATOM 1432 O O . SER A 1 185 ? 9.5 -19.219 -24.438 1 94.25 185 SER A O 1
ATOM 1434 N N . LYS A 1 186 ? 9.789 -17.375 -23.188 1 92.94 186 LYS A N 1
ATOM 1435 C CA . LYS A 1 186 ? 11.117 -17.141 -23.75 1 92.94 186 LYS A CA 1
ATOM 1436 C C . LYS A 1 186 ? 12.211 -17.406 -22.719 1 92.94 186 LYS A C 1
ATOM 1438 O O . LYS A 1 186 ? 13.398 -17.328 -23.031 1 92.94 186 LYS A O 1
ATOM 1443 N N . PHE A 1 187 ? 11.805 -17.656 -21.516 1 91 187 PHE A N 1
ATOM 1444 C CA . PHE A 1 187 ? 12.711 -17.891 -20.406 1 91 187 PHE A CA 1
ATOM 1445 C C . PHE A 1 187 ? 13.578 -16.672 -20.141 1 91 187 PHE A C 1
ATOM 1447 O O . PHE A 1 187 ? 14.789 -16.797 -19.922 1 91 187 PHE A O 1
ATOM 1454 N N . THR A 1 188 ? 13.016 -15.516 -20.375 1 93.5 188 THR A N 1
ATOM 1455 C CA . THR A 1 188 ? 13.68 -14.234 -20.141 1 93.5 188 THR A CA 1
ATOM 1456 C C . THR A 1 188 ? 13.023 -13.5 -18.984 1 93.5 188 THR A C 1
ATOM 1458 O O . THR A 1 188 ? 12.445 -12.422 -19.172 1 93.5 188 THR A O 1
ATOM 1461 N N . TYR A 1 189 ? 13.25 -14.016 -17.812 1 94.75 189 TYR A N 1
ATOM 1462 C CA . TYR A 1 189 ? 12.539 -13.562 -16.625 1 94.75 189 TYR A CA 1
ATOM 1463 C C . TYR A 1 189 ? 12.945 -12.133 -16.266 1 94.75 189 TYR A C 1
ATOM 1465 O O . TYR A 1 189 ? 12.086 -11.266 -16.094 1 94.75 189 TYR A O 1
ATOM 1473 N N . PHE A 1 190 ? 14.234 -11.828 -16.234 1 96.19 190 PHE A N 1
ATOM 1474 C CA . PHE A 1 190 ? 14.703 -10.5 -15.844 1 96.19 190 PHE A CA 1
ATOM 1475 C C . PHE A 1 190 ? 14.188 -9.445 -16.812 1 96.19 190 PHE A C 1
ATOM 1477 O O . PHE A 1 190 ? 13.617 -8.438 -16.391 1 96.19 190 PHE A O 1
ATOM 1484 N N . GLU A 1 191 ? 14.32 -9.711 -18.078 1 96.81 191 GLU A N 1
ATOM 1485 C CA . GLU A 1 191 ? 13.945 -8.75 -19.109 1 96.81 191 GLU A CA 1
ATOM 1486 C C . GLU A 1 191 ? 12.438 -8.5 -19.109 1 96.81 191 GLU A C 1
ATOM 1488 O O . GLU A 1 191 ? 11.992 -7.363 -19.266 1 96.81 191 GLU A O 1
ATOM 1493 N N . ALA A 1 192 ? 11.672 -9.609 -18.953 1 97.88 192 ALA A N 1
ATOM 1494 C CA . ALA A 1 192 ? 10.219 -9.508 -19 1 97.88 192 ALA A CA 1
ATOM 1495 C C . ALA A 1 192 ? 9.688 -8.703 -17.828 1 97.88 192 ALA A C 1
ATOM 1497 O O . ALA A 1 192 ? 8.875 -7.789 -18 1 97.88 192 ALA A O 1
ATOM 1498 N N . TYR A 1 193 ? 10.133 -8.992 -16.625 1 98.38 193 TYR A N 1
ATOM 1499 C CA . TYR A 1 193 ? 9.641 -8.289 -15.445 1 98.38 193 TYR A CA 1
ATOM 1500 C C . TYR A 1 193 ? 10.188 -6.871 -15.383 1 98.38 193 TYR A C 1
ATOM 1502 O O . TYR A 1 193 ? 9.508 -5.961 -14.898 1 98.38 193 TYR A O 1
ATOM 1510 N N . LEU A 1 194 ? 11.391 -6.645 -15.852 1 98.31 194 LEU A N 1
ATOM 1511 C CA . LEU A 1 194 ? 11.906 -5.285 -15.961 1 98.31 194 LEU A CA 1
ATOM 1512 C C . LEU A 1 194 ? 11.062 -4.457 -16.922 1 98.31 194 LEU A C 1
ATOM 1514 O O . LEU A 1 194 ? 10.836 -3.27 -16.688 1 98.31 194 LEU A O 1
ATOM 1518 N N . ALA A 1 195 ? 10.656 -5.105 -18.016 1 98.56 195 ALA A N 1
ATOM 1519 C CA . ALA A 1 195 ? 9.766 -4.422 -18.953 1 98.56 195 ALA A CA 1
ATOM 1520 C C . ALA A 1 195 ? 8.469 -4 -18.266 1 98.56 195 ALA A C 1
ATOM 1522 O O . ALA A 1 195 ? 7.992 -2.879 -18.453 1 98.56 195 ALA A O 1
ATOM 1523 N N . ALA A 1 196 ? 7.883 -4.926 -17.484 1 98.88 196 ALA A N 1
ATOM 1524 C CA . ALA A 1 196 ? 6.684 -4.598 -16.734 1 98.88 196 ALA A CA 1
ATOM 1525 C C . ALA A 1 196 ? 6.941 -3.436 -15.773 1 98.88 196 ALA A C 1
ATOM 1527 O O . ALA A 1 196 ? 6.117 -2.521 -15.664 1 98.88 196 ALA A O 1
ATOM 1528 N N . ALA A 1 197 ? 8.078 -3.471 -15.102 1 98.81 197 ALA A N 1
ATOM 1529 C CA . ALA A 1 197 ? 8.438 -2.418 -14.156 1 98.81 197 ALA A CA 1
ATOM 1530 C C . ALA A 1 197 ? 8.508 -1.059 -14.852 1 98.81 197 ALA A C 1
ATOM 1532 O O . ALA A 1 197 ? 8.016 -0.06 -14.32 1 98.81 197 ALA A O 1
ATOM 1533 N N . VAL A 1 198 ? 9.07 -1.024 -15.977 1 98.69 198 VAL A N 1
ATOM 1534 C CA . VAL A 1 198 ? 9.234 0.218 -16.719 1 98.69 198 VAL A CA 1
ATOM 1535 C C . VAL A 1 198 ? 7.867 0.749 -17.156 1 98.69 198 VAL A C 1
ATOM 1537 O O . VAL A 1 198 ? 7.59 1.943 -17.016 1 98.69 198 VAL A O 1
ATOM 1540 N N . VAL A 1 199 ? 7.02 -0.128 -17.641 1 98.81 199 VAL A N 1
ATOM 1541 C CA . VAL A 1 199 ? 5.695 0.29 -18.094 1 98.81 199 VAL A CA 1
ATOM 1542 C C . VAL A 1 199 ? 4.891 0.818 -16.906 1 98.81 199 VAL A C 1
ATOM 1544 O O . VAL A 1 199 ? 4.273 1.881 -17 1 98.81 199 VAL A O 1
ATOM 1547 N N . TYR A 1 200 ? 4.902 0.06 -15.828 1 98.88 200 TYR A N 1
ATOM 1548 C CA . TYR A 1 200 ? 4.215 0.532 -14.633 1 98.88 200 TYR A CA 1
ATOM 1549 C C . TYR A 1 200 ? 4.762 1.883 -14.188 1 98.88 200 TYR A C 1
ATOM 1551 O O . TYR A 1 200 ? 4 2.771 -13.797 1 98.88 200 TYR A O 1
ATOM 1559 N N . PHE A 1 201 ? 6.09 2.014 -14.172 1 98.75 201 PHE A N 1
ATOM 1560 C CA . PHE A 1 201 ? 6.73 3.242 -13.711 1 98.75 201 PHE A CA 1
ATOM 1561 C C . PHE A 1 201 ? 6.262 4.434 -14.539 1 98.75 201 PHE A C 1
ATOM 1563 O O . PHE A 1 201 ? 5.961 5.496 -13.992 1 98.75 201 PHE A O 1
ATOM 1570 N N . ILE A 1 202 ? 6.207 4.266 -15.789 1 98.5 202 ILE A N 1
ATOM 1571 C CA . ILE A 1 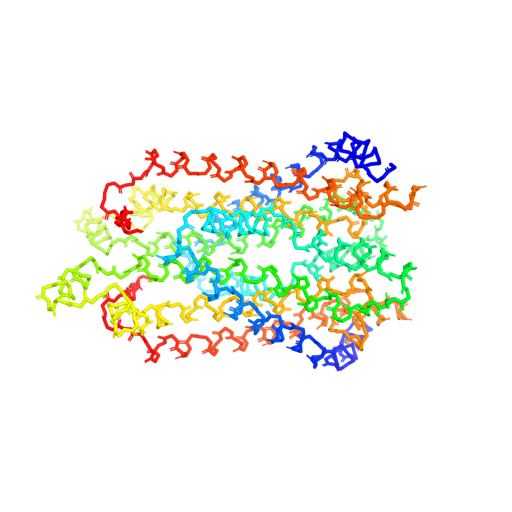202 ? 5.793 5.34 -16.688 1 98.5 202 ILE A CA 1
ATOM 1572 C C . ILE A 1 202 ? 4.363 5.762 -16.359 1 98.5 202 ILE A C 1
ATOM 1574 O O . ILE A 1 202 ? 4.074 6.957 -16.234 1 98.5 202 ILE A O 1
ATOM 1578 N N . ILE A 1 203 ? 3.467 4.84 -16.188 1 98.5 203 ILE A N 1
ATOM 1579 C CA . ILE A 1 203 ? 2.068 5.129 -15.891 1 98.5 203 ILE A CA 1
ATOM 1580 C C . ILE A 1 203 ? 1.956 5.809 -14.531 1 98.5 203 ILE A C 1
ATOM 1582 O O . ILE A 1 203 ? 1.298 6.844 -14.398 1 98.5 203 ILE A O 1
ATOM 1586 N N . CYS A 1 204 ? 2.619 5.234 -13.547 1 98.19 204 CYS A N 1
ATOM 1587 C CA . CYS A 1 204 ? 2.539 5.77 -12.188 1 98.19 204 CYS A CA 1
ATOM 1588 C C . CYS A 1 204 ? 3.168 7.156 -12.109 1 98.19 204 CYS A C 1
ATOM 1590 O O . CYS A 1 204 ? 2.639 8.047 -11.445 1 98.19 204 CYS A O 1
ATOM 1592 N N . TYR A 1 205 ? 4.293 7.273 -12.805 1 96.81 205 TYR A N 1
ATOM 1593 C CA . TYR A 1 205 ? 4.965 8.57 -12.836 1 96.81 205 TYR A CA 1
ATOM 1594 C C . TYR A 1 205 ? 4.078 9.633 -13.469 1 96.81 205 TYR A C 1
ATOM 1596 O O . TYR A 1 205 ? 3.963 10.742 -12.953 1 96.81 205 TYR A O 1
ATOM 1604 N N . ALA A 1 206 ? 3.482 9.289 -14.555 1 96.81 206 ALA A N 1
ATOM 1605 C CA . ALA A 1 206 ? 2.559 10.203 -15.227 1 96.81 206 ALA A CA 1
ATOM 1606 C C . ALA A 1 206 ? 1.396 10.578 -14.312 1 96.81 206 ALA A C 1
ATOM 1608 O O . ALA A 1 206 ? 1.008 11.742 -14.242 1 96.81 206 ALA A O 1
ATOM 1609 N N . MET A 1 207 ? 0.902 9.625 -13.609 1 95.75 207 MET A N 1
ATOM 1610 C CA . MET A 1 207 ? -0.231 9.859 -12.719 1 95.75 207 MET A CA 1
ATOM 1611 C C . MET A 1 207 ? 0.171 10.758 -11.547 1 95.75 207 MET A C 1
ATOM 1613 O O . MET A 1 207 ? -0.613 11.594 -11.102 1 95.75 207 MET A O 1
ATOM 1617 N N . VAL A 1 208 ? 1.309 10.547 -11.062 1 94.06 208 VAL A N 1
ATOM 1618 C CA . VAL A 1 208 ? 1.809 11.367 -9.969 1 94.06 208 VAL A CA 1
ATOM 1619 C C . VAL A 1 208 ? 1.976 12.805 -10.43 1 94.06 208 VAL A C 1
ATOM 1621 O O . VAL A 1 208 ? 1.638 13.742 -9.703 1 94.06 208 VAL A O 1
ATOM 1624 N N . LYS A 1 209 ? 2.494 13.016 -11.633 1 93.25 209 LYS A N 1
ATOM 1625 C CA . LYS A 1 209 ? 2.654 14.359 -12.18 1 93.25 209 LYS A CA 1
ATOM 1626 C C . LYS A 1 209 ? 1.303 15.047 -12.367 1 93.25 209 LYS A C 1
ATOM 1628 O O . LYS A 1 209 ? 1.166 16.234 -12.094 1 93.25 209 LYS A O 1
ATOM 1633 N N . ILE A 1 210 ? 0.412 14.281 -12.781 1 92.06 210 ILE A N 1
ATOM 1634 C CA . ILE A 1 210 ? -0.943 14.797 -12.93 1 92.06 210 ILE A CA 1
ATOM 1635 C C . ILE A 1 210 ? -1.495 15.203 -11.562 1 92.06 210 ILE A C 1
ATOM 1637 O O . ILE A 1 210 ? -2.109 16.266 -11.422 1 92.06 210 ILE A O 1
ATOM 1641 N N . SER A 1 211 ? -1.26 14.297 -10.602 1 88.5 211 SER A N 1
ATOM 1642 C CA . SER A 1 211 ? -1.715 14.562 -9.242 1 88.5 211 SER A CA 1
ATOM 1643 C C . SER A 1 211 ? -1.114 15.859 -8.703 1 88.5 211 SER A C 1
ATOM 1645 O O . SER A 1 211 ? -1.814 16.672 -8.094 1 88.5 211 SER A O 1
ATOM 1647 N N . HIS A 1 212 ? 0.121 16.125 -8.906 1 88.31 212 HIS A N 1
ATOM 1648 C CA . HIS A 1 212 ? 0.797 17.328 -8.445 1 88.31 212 HIS A CA 1
ATOM 1649 C C . HIS A 1 212 ? 0.238 18.562 -9.125 1 88.31 212 HIS A C 1
ATOM 1651 O O . HIS A 1 212 ? 0.107 19.625 -8.5 1 88.31 212 HIS A O 1
ATOM 1657 N N . HIS A 1 213 ? -0.059 18.422 -10.344 1 87.75 213 HIS A N 1
ATOM 1658 C CA . HIS A 1 213 ? -0.632 19.531 -11.086 1 87.75 213 HIS A CA 1
ATOM 1659 C C . HIS A 1 213 ? -2.006 19.906 -10.547 1 87.75 213 HIS A C 1
ATOM 1661 O O . HIS A 1 213 ? -2.312 21.094 -10.383 1 87.75 213 HIS A O 1
ATOM 1667 N N . ILE A 1 214 ? -2.742 18.953 -10.219 1 85.19 214 ILE A N 1
ATOM 1668 C CA . ILE A 1 214 ? -4.078 19.156 -9.672 1 85.19 214 ILE A CA 1
ATOM 1669 C C . ILE A 1 214 ? -3.973 19.781 -8.281 1 85.19 214 ILE A C 1
ATOM 1671 O O . ILE A 1 214 ? -4.738 20.688 -7.934 1 85.19 214 ILE A O 1
ATOM 1675 N N . GLU A 1 215 ? -3.078 19.25 -7.504 1 83.19 215 GLU A N 1
ATOM 1676 C CA . GLU A 1 215 ? -2.848 19.766 -6.156 1 83.19 215 GLU A CA 1
ATOM 1677 C C . GLU A 1 215 ? -2.49 21.25 -6.18 1 83.19 215 GLU A C 1
ATOM 1679 O O . GLU A 1 215 ? -2.955 22.016 -5.336 1 83.19 215 GLU A O 1
ATOM 1684 N N . ARG A 1 216 ? -1.718 21.672 -7.082 1 81.06 216 ARG A N 1
ATOM 1685 C CA . ARG A 1 216 ? -1.287 23.062 -7.191 1 81.06 216 ARG A CA 1
ATOM 1686 C C . ARG A 1 216 ? -2.447 23.969 -7.605 1 81.06 216 ARG A C 1
ATOM 1688 O O . ARG A 1 216 ? -2.562 25.094 -7.125 1 81.06 216 ARG A O 1
ATOM 1695 N N . LYS A 1 217 ? -3.189 23.422 -8.383 1 79.25 217 LYS A N 1
ATOM 1696 C CA . LYS A 1 217 ? -4.312 24.203 -8.891 1 79.25 217 LYS A CA 1
ATOM 1697 C C . LYS A 1 217 ? -5.387 24.391 -7.824 1 79.25 217 LYS A C 1
ATOM 1699 O O . LYS A 1 217 ? -6.051 25.422 -7.773 1 79.25 217 LYS A O 1
ATOM 1704 N N . TYR A 1 218 ? -5.531 23.406 -7.023 1 72.25 218 TYR A N 1
ATOM 1705 C CA . TYR A 1 218 ? -6.617 23.469 -6.047 1 72.25 218 TYR A CA 1
ATOM 1706 C C . TYR A 1 218 ? -6.074 23.719 -4.645 1 72.25 218 TYR A C 1
ATOM 1708 O O . TYR A 1 218 ? -6.785 23.516 -3.654 1 72.25 218 TYR A O 1
ATOM 1716 N N . ALA A 1 219 ? -4.773 24.047 -4.633 1 65.06 219 ALA A N 1
ATOM 1717 C CA . ALA A 1 219 ? -4.16 24.359 -3.346 1 65.06 219 ALA A CA 1
ATOM 1718 C C . ALA A 1 219 ? -4.91 25.484 -2.641 1 65.06 219 ALA A C 1
ATOM 1720 O O . ALA A 1 219 ? -5.277 26.484 -3.266 1 65.06 219 ALA A O 1
ATOM 1721 N N . ILE A 1 220 ? -5.578 25.141 -1.553 1 58.41 220 ILE A N 1
ATOM 1722 C CA . ILE A 1 220 ? -6.195 26.203 -0.752 1 58.41 220 ILE A CA 1
ATOM 1723 C C . ILE A 1 220 ? -5.109 27.094 -0.147 1 58.41 220 ILE A C 1
ATOM 1725 O O . ILE A 1 220 ? -4.188 26.594 0.503 1 58.41 220 ILE A O 1
ATOM 1729 N N . PRO A 1 221 ? -4.996 28.312 -0.436 1 52.38 221 PRO A N 1
ATOM 1730 C CA . PRO A 1 221 ? -4.035 29.25 0.155 1 52.38 221 PRO A CA 1
ATOM 1731 C C . PRO A 1 221 ? -3.949 29.125 1.675 1 52.38 221 PRO A C 1
ATOM 1733 O O . PRO A 1 221 ? -4.973 28.969 2.342 1 52.38 221 PRO A O 1
ATOM 1736 N N . GLY A 1 222 ? -2.65 28.766 2.391 1 50.84 222 GLY A N 1
ATOM 1737 C CA . GLY A 1 222 ? -2.41 28.703 3.822 1 50.84 222 GLY A CA 1
ATOM 1738 C C . GLY A 1 222 ? -2.186 27.281 4.316 1 50.84 222 GLY A C 1
ATOM 1739 O O . GLY A 1 222 ? -1.67 27.078 5.414 1 50.84 222 GLY A O 1
ATOM 1740 N N . TYR A 1 223 ? -2.963 26.312 3.732 1 48.56 223 TYR A N 1
ATOM 1741 C CA . TYR A 1 223 ? -2.834 24.969 4.266 1 48.56 223 TYR A CA 1
ATOM 1742 C C . TYR A 1 223 ? -1.537 24.312 3.795 1 48.56 223 TYR A C 1
ATOM 1744 O O . TYR A 1 223 ? -0.915 23.547 4.535 1 48.56 223 TYR A O 1
ATOM 1752 N N . LEU A 1 224 ? -1.28 24.297 2.604 1 46.53 224 LEU A N 1
ATOM 1753 C CA . LEU A 1 224 ? -0.139 23.562 2.08 1 46.53 224 LEU A CA 1
ATOM 1754 C C . LEU A 1 224 ? 1.146 24.375 2.213 1 46.53 224 LEU A C 1
ATOM 1756 O O . LEU A 1 224 ? 1.396 25.281 1.42 1 46.53 224 LEU A O 1
ATOM 1760 N N . ARG A 1 225 ? 1.478 24.719 3.445 1 42.38 225 ARG A N 1
ATOM 1761 C CA . ARG A 1 225 ? 2.709 25.484 3.578 1 42.38 225 ARG A CA 1
ATOM 1762 C C . ARG A 1 225 ? 3.893 24.734 2.973 1 42.38 225 ARG A C 1
ATOM 1764 O O . ARG A 1 225 ? 4.074 23.547 3.225 1 42.38 225 ARG A O 1
ATOM 1771 N N . ARG A 1 226 ? 4.406 25.125 1.824 1 40.25 226 ARG A N 1
ATOM 1772 C CA . ARG A 1 226 ? 5.617 24.797 1.079 1 40.25 226 ARG A CA 1
ATOM 1773 C C . ARG A 1 226 ? 6.805 24.609 2.018 1 40.25 226 ARG A C 1
ATOM 1775 O O . ARG A 1 226 ? 7.137 25.5 2.797 1 40.25 226 ARG A O 1
ATOM 1782 N N . GLY A 1 227 ? 7.004 23.438 2.469 1 35.06 227 GLY A N 1
ATOM 1783 C CA . GLY A 1 227 ? 8.258 23.297 3.195 1 35.06 227 GLY A CA 1
ATOM 1784 C C . GLY A 1 227 ? 9.445 23.875 2.451 1 35.06 227 GLY A C 1
ATOM 1785 O O . GLY A 1 227 ? 9.562 23.703 1.235 1 35.06 227 GLY A O 1
ATOM 1786 N N . VAL A 1 228 ? 9.883 24.984 2.859 1 30.91 228 VAL A N 1
ATOM 1787 C CA . VAL A 1 228 ? 11.016 25.766 2.352 1 30.91 228 VAL A CA 1
ATOM 1788 C C . VAL A 1 228 ? 12.18 24.828 2.033 1 30.91 228 VAL A C 1
ATOM 1790 O O . VAL A 1 228 ? 12.969 25.094 1.128 1 30.91 228 VAL A O 1
ATOM 1793 N N . ILE A 1 229 ? 12.648 23.812 2.855 1 28.73 229 ILE A N 1
ATOM 1794 C CA . ILE A 1 229 ? 13.992 23.281 2.611 1 28.73 229 ILE A CA 1
ATOM 1795 C C . ILE A 1 229 ? 13.922 22.141 1.612 1 28.73 229 ILE A C 1
ATOM 1797 O O . ILE A 1 229 ? 13.039 21.281 1.701 1 28.73 229 ILE A O 1
ATOM 1801 N N . MET B 1 1 ? -19.578 -28.094 8.961 1 76.31 1 MET B N 1
ATOM 1802 C CA . MET B 1 1 ? -18.5 -28.438 8.047 1 76.31 1 MET B CA 1
ATOM 1803 C C . MET B 1 1 ? -17.656 -27.203 7.734 1 76.31 1 MET B C 1
ATOM 1805 O O . MET B 1 1 ? -16.484 -27.141 8.109 1 76.31 1 MET B O 1
ATOM 1809 N N . ALA B 1 2 ? -18.344 -26.125 7.344 1 83.69 2 ALA B N 1
ATOM 1810 C CA . ALA B 1 2 ? -17.594 -24.922 6.996 1 83.69 2 ALA B CA 1
ATOM 1811 C C . ALA B 1 2 ? -16.969 -24.297 8.242 1 83.69 2 ALA B C 1
ATOM 1813 O O . ALA B 1 2 ? -15.781 -23.938 8.234 1 83.69 2 ALA B O 1
ATOM 1814 N N . LEU B 1 3 ? -17.656 -24.312 9.289 1 89.44 3 LEU B N 1
ATOM 1815 C CA . LEU B 1 3 ? -17.156 -23.719 10.531 1 89.44 3 LEU B CA 1
ATOM 1816 C C . LEU B 1 3 ? -16.031 -24.547 11.125 1 89.44 3 LEU B C 1
ATOM 1818 O O . LEU B 1 3 ? -15.07 -24 11.672 1 89.44 3 LEU B O 1
ATOM 1822 N N . GLN B 1 4 ? -16.156 -25.844 11.078 1 91.25 4 GLN B N 1
ATOM 1823 C CA . GLN B 1 4 ? -15.117 -26.734 11.594 1 91.25 4 GLN B CA 1
ATOM 1824 C C . GLN B 1 4 ? -13.82 -26.578 10.805 1 91.25 4 GLN B C 1
ATOM 1826 O O . GLN B 1 4 ? -12.734 -26.562 11.391 1 91.25 4 GLN B O 1
ATOM 1831 N N . ASP B 1 5 ? -13.969 -26.516 9.516 1 92.38 5 ASP B N 1
ATOM 1832 C CA . ASP B 1 5 ? -12.797 -26.328 8.672 1 92.38 5 ASP B CA 1
ATOM 1833 C C . ASP B 1 5 ? -12.102 -25.016 8.992 1 92.38 5 ASP B C 1
ATOM 1835 O O . ASP B 1 5 ? -10.867 -24.938 9.008 1 92.38 5 ASP B O 1
ATOM 1839 N N . PHE B 1 6 ? -12.875 -24.016 9.25 1 95.5 6 PHE B N 1
ATOM 1840 C CA . PHE B 1 6 ? -12.344 -22.703 9.609 1 95.5 6 PHE B CA 1
ATOM 1841 C C . PHE B 1 6 ? -11.609 -22.766 10.938 1 95.5 6 PHE B C 1
ATOM 1843 O O . PHE B 1 6 ? -10.484 -22.266 11.055 1 95.5 6 PHE B O 1
ATOM 1850 N N . ILE B 1 7 ? -12.148 -23.391 11.898 1 95.56 7 ILE B N 1
ATOM 1851 C CA . ILE B 1 7 ? -11.578 -23.484 13.242 1 95.56 7 ILE B CA 1
ATOM 1852 C C . ILE B 1 7 ? -10.289 -24.297 13.203 1 95.56 7 ILE B C 1
ATOM 1854 O O . ILE B 1 7 ? -9.336 -24 13.914 1 95.56 7 ILE B O 1
ATOM 1858 N N . GLU B 1 8 ? -10.273 -25.297 12.375 1 95.44 8 GLU B N 1
ATOM 1859 C CA . GLU B 1 8 ? -9.078 -26.125 12.227 1 95.44 8 GLU B CA 1
ATOM 1860 C C . GLU B 1 8 ? -7.988 -25.391 11.453 1 95.44 8 GLU B C 1
ATOM 1862 O O . GLU B 1 8 ? -6.797 -25.578 11.719 1 95.44 8 GLU B O 1
ATOM 1867 N N . ALA B 1 9 ? -8.367 -24.562 10.523 1 97.31 9 ALA B N 1
ATOM 1868 C CA . ALA B 1 9 ? -7.418 -23.828 9.688 1 97.31 9 ALA B CA 1
ATOM 1869 C C . ALA B 1 9 ? -6.684 -22.766 10.492 1 97.31 9 ALA B C 1
ATOM 1871 O O . ALA B 1 9 ? -5.527 -22.438 10.211 1 97.31 9 ALA B O 1
ATOM 1872 N N . LEU B 1 10 ? -7.289 -22.266 11.531 1 97.88 10 LEU B N 1
ATOM 1873 C CA . LEU B 1 10 ? -6.785 -21.125 12.273 1 97.88 10 LEU B CA 1
ATOM 1874 C C . LEU B 1 10 ? -5.434 -21.438 12.906 1 97.88 10 LEU B C 1
ATOM 1876 O O . LEU B 1 10 ? -4.449 -20.734 12.672 1 97.88 10 LEU B O 1
ATOM 1880 N N . PRO B 1 11 ? -5.324 -22.516 13.688 1 98.06 11 PRO B N 1
ATOM 1881 C CA . PRO B 1 11 ? -4.027 -22.812 14.297 1 98.06 11 PRO B CA 1
ATOM 1882 C C . PRO B 1 11 ? -2.967 -23.203 13.266 1 98.06 11 PRO B C 1
ATOM 1884 O O . PRO B 1 11 ? -1.782 -22.906 13.453 1 98.06 11 PRO B O 1
ATOM 1887 N N . TYR B 1 12 ? -3.387 -23.922 12.211 1 98.19 12 TYR B N 1
ATOM 1888 C CA . TYR B 1 12 ? -2.453 -24.312 11.164 1 98.19 12 TYR B CA 1
ATOM 1889 C C . TYR B 1 12 ? -1.847 -23.078 10.492 1 98.19 12 TYR B C 1
ATOM 1891 O O . TYR B 1 12 ? -0.626 -23 10.344 1 98.19 12 TYR B O 1
ATOM 1899 N N . VAL B 1 13 ? -2.637 -22.156 10.141 1 98.56 13 VAL B N 1
ATOM 1900 C CA . VAL B 1 13 ? -2.232 -20.938 9.461 1 98.56 13 VAL B CA 1
ATOM 1901 C C . VAL B 1 13 ? -1.407 -20.062 10.406 1 98.56 13 VAL B C 1
ATOM 1903 O O . VAL B 1 13 ? -0.441 -19.422 9.992 1 98.56 13 VAL B O 1
ATOM 1906 N N . ALA B 1 14 ? -1.761 -20.078 11.695 1 98.69 14 ALA B N 1
ATOM 1907 C CA . ALA B 1 14 ? -1.099 -19.25 12.703 1 98.69 14 ALA B CA 1
ATOM 1908 C C . ALA B 1 14 ? 0.358 -19.672 12.883 1 98.69 14 ALA B C 1
ATOM 1910 O O . ALA B 1 14 ? 1.181 -18.875 13.352 1 98.69 14 ALA B O 1
ATOM 1911 N N . GLN B 1 15 ? 0.697 -20.844 12.445 1 98.69 15 GLN B N 1
ATOM 1912 C CA . GLN B 1 15 ? 2.074 -21.328 12.531 1 98.69 15 GLN B CA 1
ATOM 1913 C C . GLN B 1 15 ? 2.98 -20.562 11.578 1 98.69 15 GLN B C 1
ATOM 1915 O O . GLN B 1 15 ? 4.207 -20.625 11.68 1 98.69 15 GLN B O 1
ATOM 1920 N N . GLY B 1 16 ? 2.434 -19.797 10.648 1 98.88 16 GLY B N 1
ATOM 1921 C CA . GLY B 1 16 ? 3.205 -19 9.703 1 98.88 16 GLY B CA 1
ATOM 1922 C C . GLY B 1 16 ? 3.592 -17.641 10.242 1 98.88 16 GLY B C 1
ATOM 1923 O O . GLY B 1 16 ? 4.305 -16.875 9.578 1 98.88 16 GLY B O 1
ATOM 1924 N N . ILE B 1 17 ? 3.176 -17.328 11.523 1 98.81 17 ILE B N 1
ATOM 1925 C CA . ILE B 1 17 ? 3.367 -16.016 12.117 1 98.81 17 ILE B CA 1
ATOM 1926 C C . ILE B 1 17 ? 4.859 -15.703 12.219 1 98.81 17 ILE B C 1
ATOM 1928 O O . ILE B 1 17 ? 5.301 -14.609 11.852 1 98.81 17 ILE B O 1
ATOM 1932 N N . PRO B 1 18 ? 5.719 -16.656 12.609 1 98.81 18 PRO B N 1
ATOM 1933 C CA . PRO B 1 18 ? 7.145 -16.328 12.719 1 98.81 18 PRO B CA 1
ATOM 1934 C C . PRO B 1 18 ? 7.762 -15.922 11.383 1 98.81 18 PRO B C 1
ATOM 1936 O O . PRO B 1 18 ? 8.531 -14.961 11.312 1 98.81 18 PRO B O 1
ATOM 1939 N N . THR B 1 19 ? 7.453 -16.641 10.32 1 98.88 19 THR B N 1
ATOM 1940 C CA . THR B 1 19 ? 7.984 -16.312 9.008 1 98.88 19 THR B CA 1
ATOM 1941 C C . THR B 1 19 ? 7.48 -14.945 8.547 1 98.88 19 THR B C 1
ATOM 1943 O O . THR B 1 19 ? 8.258 -14.133 8.031 1 98.88 19 THR B O 1
ATOM 1946 N N . THR B 1 20 ? 6.188 -14.672 8.742 1 98.94 20 THR B N 1
ATOM 1947 C CA . THR B 1 20 ? 5.586 -13.398 8.383 1 98.94 20 THR B CA 1
ATOM 1948 C C . THR B 1 20 ? 6.266 -12.25 9.125 1 98.94 20 THR B C 1
ATOM 1950 O O . THR B 1 20 ? 6.676 -11.266 8.508 1 98.94 20 THR B O 1
ATOM 1953 N N . LEU B 1 21 ? 6.441 -12.391 10.422 1 98.88 21 LEU B N 1
ATOM 1954 C CA . LEU B 1 21 ? 7.039 -11.336 11.234 1 98.88 21 LEU B CA 1
ATOM 1955 C C . LEU B 1 21 ? 8.523 -11.18 10.906 1 98.88 21 LEU B C 1
ATOM 1957 O O . LEU B 1 21 ? 9.047 -10.062 10.938 1 98.88 21 LEU B O 1
ATOM 1961 N N . SER B 1 22 ? 9.203 -12.281 10.617 1 98.88 22 SER B N 1
ATOM 1962 C CA . SER B 1 22 ? 10.609 -12.203 10.234 1 98.88 22 SER B CA 1
ATOM 1963 C C . SER B 1 22 ? 10.789 -11.438 8.93 1 98.88 22 SER B C 1
ATOM 1965 O O . SER B 1 22 ? 11.68 -10.602 8.805 1 98.88 22 SER B O 1
ATOM 1967 N N . LEU B 1 23 ? 9.93 -11.734 7.961 1 98.94 23 LEU B N 1
ATOM 1968 C CA . LEU B 1 23 ? 9.969 -11.016 6.695 1 98.94 23 LEU B CA 1
ATOM 1969 C C . LEU B 1 23 ? 9.773 -9.516 6.918 1 98.94 23 LEU B C 1
ATOM 1971 O O . LEU B 1 23 ? 10.547 -8.703 6.41 1 98.94 23 LEU B O 1
ATOM 1975 N N . ALA B 1 24 ? 8.781 -9.18 7.707 1 98.88 24 ALA B N 1
ATOM 1976 C CA . ALA B 1 24 ? 8.414 -7.785 7.93 1 98.88 24 ALA B CA 1
ATOM 1977 C C . ALA B 1 24 ? 9.508 -7.047 8.703 1 98.88 24 ALA B C 1
ATOM 1979 O O . ALA B 1 24 ? 9.922 -5.953 8.305 1 98.88 24 ALA B O 1
ATOM 1980 N N . LEU B 1 25 ? 10.016 -7.664 9.734 1 98.81 25 LEU B N 1
ATOM 1981 C CA . LEU B 1 25 ? 10.961 -6.996 10.625 1 98.81 25 LEU B CA 1
ATOM 1982 C C . LEU B 1 25 ? 12.328 -6.848 9.961 1 98.81 25 LEU B C 1
ATOM 1984 O O . LEU B 1 25 ? 12.969 -5.805 10.086 1 98.81 25 LEU B O 1
ATOM 1988 N N . LEU B 1 26 ? 12.773 -7.891 9.305 1 98.94 26 LEU B N 1
ATOM 1989 C CA . LEU B 1 26 ? 14.055 -7.805 8.609 1 98.94 26 LEU B CA 1
ATOM 1990 C C . LEU B 1 26 ? 14 -6.777 7.488 1 98.94 26 LEU B C 1
ATOM 1992 O O . LEU B 1 26 ? 14.93 -5.98 7.324 1 98.94 26 LEU B O 1
ATOM 1996 N N . SER B 1 27 ? 12.953 -6.809 6.715 1 98.94 27 SER B N 1
ATOM 1997 C CA . SER B 1 27 ? 12.797 -5.844 5.629 1 98.94 27 SER B CA 1
ATOM 1998 C C . SER B 1 27 ? 12.688 -4.422 6.164 1 98.94 27 SER B C 1
ATOM 2000 O O . SER B 1 27 ? 13.219 -3.484 5.562 1 98.94 27 SER B O 1
ATOM 2002 N N . PHE B 1 28 ? 11.961 -4.277 7.293 1 98.88 28 PHE B N 1
ATOM 2003 C CA . PHE B 1 28 ? 11.836 -2.971 7.922 1 98.88 28 PHE B CA 1
ATOM 2004 C C . PHE B 1 28 ? 13.195 -2.434 8.344 1 98.88 28 PHE B C 1
ATOM 2006 O O . PHE B 1 28 ? 13.484 -1.249 8.164 1 98.88 28 PHE B O 1
ATOM 2013 N N . THR B 1 29 ? 14.008 -3.307 8.883 1 98.88 29 THR B N 1
ATOM 2014 C CA . THR B 1 29 ? 15.344 -2.936 9.336 1 98.88 29 THR B CA 1
ATOM 2015 C C . THR B 1 29 ? 16.219 -2.508 8.164 1 98.88 29 THR B C 1
ATOM 2017 O O . THR B 1 29 ? 16.922 -1.502 8.242 1 98.88 29 THR B O 1
ATOM 2020 N N . ILE B 1 30 ? 16.125 -3.236 7.121 1 98.88 30 ILE B N 1
ATOM 2021 C CA . ILE B 1 30 ? 16.844 -2.844 5.906 1 98.88 30 ILE B CA 1
ATOM 2022 C C . ILE B 1 30 ? 16.328 -1.485 5.426 1 98.88 30 ILE B C 1
ATOM 2024 O O . ILE B 1 30 ? 17.125 -0.614 5.062 1 98.88 30 ILE B O 1
ATOM 2028 N N . GLY B 1 31 ? 15.008 -1.328 5.434 1 98.81 31 GLY B N 1
ATOM 2029 C CA . GLY B 1 31 ? 14.406 -0.06 5.059 1 98.81 31 GLY B CA 1
ATOM 2030 C C . GLY B 1 31 ? 14.875 1.102 5.914 1 98.81 31 GLY B C 1
ATOM 2031 O O . GLY B 1 31 ? 15.141 2.189 5.402 1 98.81 31 GLY B O 1
ATOM 2032 N N . LEU B 1 32 ? 14.961 0.857 7.203 1 98.75 32 LEU B N 1
ATOM 2033 C CA . LEU B 1 32 ? 15.398 1.891 8.133 1 98.75 32 LEU B CA 1
ATOM 2034 C C . LEU B 1 32 ? 16.828 2.332 7.836 1 98.75 32 LEU B C 1
ATOM 2036 O O . LEU B 1 32 ? 17.109 3.529 7.766 1 98.75 32 LEU B O 1
ATOM 2040 N N . LEU B 1 33 ? 17.703 1.381 7.664 1 98.69 33 LEU B N 1
ATOM 2041 C CA . LEU B 1 33 ? 19.109 1.665 7.438 1 98.69 33 LEU B CA 1
ATOM 2042 C C . LEU B 1 33 ? 19.328 2.322 6.078 1 98.69 33 LEU B C 1
ATOM 2044 O O . LEU B 1 33 ? 19.922 3.402 5.992 1 98.69 33 LEU B O 1
ATOM 2048 N N . LEU B 1 34 ? 18.797 1.729 5.062 1 98.88 34 LEU B N 1
ATOM 2049 C CA . LEU B 1 34 ? 19 2.25 3.715 1 98.88 34 LEU B CA 1
ATOM 2050 C C . LEU B 1 34 ? 18.203 3.537 3.508 1 98.88 34 LEU B C 1
ATOM 2052 O O . LEU B 1 34 ? 18.656 4.438 2.795 1 98.88 34 LEU B O 1
ATOM 2056 N N . GLY B 1 35 ? 16.984 3.619 4.082 1 98.81 35 GLY B N 1
ATOM 2057 C CA . GLY B 1 35 ? 16.203 4.848 4.008 1 98.81 35 GLY B CA 1
ATOM 2058 C C . GLY B 1 35 ? 16.906 6.035 4.641 1 98.81 35 GLY B C 1
ATOM 2059 O O . GLY B 1 35 ? 16.875 7.145 4.105 1 98.81 35 GLY B O 1
ATOM 2060 N N . ALA B 1 36 ? 17.562 5.789 5.758 1 98.25 36 ALA B N 1
ATOM 2061 C CA . ALA B 1 36 ? 18.344 6.832 6.426 1 98.25 36 ALA B CA 1
ATOM 2062 C C . ALA B 1 36 ? 19.516 7.277 5.566 1 98.25 36 ALA B C 1
ATOM 2064 O O . ALA B 1 36 ? 19.781 8.477 5.438 1 98.25 36 ALA B O 1
ATOM 2065 N N . VAL B 1 37 ? 20.203 6.348 4.98 1 98.62 37 VAL B N 1
ATOM 2066 C CA . VAL B 1 37 ? 21.328 6.652 4.109 1 98.62 37 VAL B CA 1
ATOM 2067 C C . VAL B 1 37 ? 20.859 7.484 2.92 1 98.62 37 VAL B C 1
ATOM 2069 O O . VAL B 1 37 ? 21.5 8.477 2.557 1 98.62 37 VAL B O 1
ATOM 2072 N N . LEU B 1 38 ? 19.75 7.117 2.332 1 98.69 38 LEU B N 1
ATOM 2073 C CA . LEU B 1 38 ? 19.219 7.84 1.186 1 98.69 38 LEU B CA 1
ATOM 2074 C C . LEU B 1 38 ? 18.875 9.273 1.561 1 98.69 38 LEU B C 1
ATOM 2076 O O . LEU B 1 38 ? 19.109 10.203 0.783 1 98.69 38 LEU B O 1
ATOM 2080 N N . LEU B 1 39 ? 18.312 9.422 2.764 1 97 39 LEU B N 1
ATOM 2081 C CA . LEU B 1 39 ? 18 10.766 3.229 1 97 39 LEU B CA 1
ATOM 2082 C C . LEU B 1 39 ? 19.266 11.602 3.387 1 97 39 LEU B C 1
ATOM 2084 O O . LEU B 1 39 ? 19.312 12.758 2.955 1 97 39 LEU B O 1
ATOM 2088 N N . LEU B 1 40 ? 20.281 11.055 3.977 1 96.69 40 LEU B N 1
ATOM 2089 C CA . LEU B 1 40 ? 21.531 11.773 4.227 1 96.69 40 LEU B CA 1
ATOM 2090 C C . LEU B 1 40 ? 22.234 12.125 2.92 1 96.69 40 LEU B C 1
ATOM 2092 O O . LEU B 1 40 ? 22.797 13.219 2.787 1 96.69 40 LEU B O 1
ATOM 2096 N N . VAL B 1 41 ? 22.188 11.234 1.999 1 97.81 41 VAL B N 1
ATOM 2097 C CA . VAL B 1 41 ? 22.781 11.492 0.688 1 97.81 41 VAL B CA 1
ATOM 2098 C C . VAL B 1 41 ? 22.078 12.68 0.032 1 97.81 41 VAL B C 1
ATOM 2100 O O . VAL B 1 41 ? 22.75 13.578 -0.492 1 97.81 41 VAL B O 1
ATOM 2103 N N . ARG B 1 42 ? 20.812 12.719 0.099 1 96.12 42 ARG B N 1
ATOM 2104 C CA . ARG B 1 42 ? 20.031 13.773 -0.538 1 96.12 42 ARG B CA 1
ATOM 2105 C C . ARG B 1 42 ? 20.266 15.117 0.149 1 96.12 42 ARG B C 1
ATOM 2107 O O . ARG B 1 42 ? 20.203 16.172 -0.492 1 96.12 42 ARG B O 1
ATOM 2114 N N . LEU B 1 43 ? 20.625 15.086 1.461 1 93.25 43 LEU B N 1
ATOM 2115 C CA . LEU B 1 43 ? 20.719 16.328 2.236 1 93.25 43 LEU B CA 1
ATOM 2116 C C . LEU B 1 43 ? 22.141 16.859 2.234 1 93.25 43 LEU B C 1
ATOM 2118 O O . LEU B 1 43 ? 22.359 18.078 2.283 1 93.25 43 LEU B O 1
ATOM 2122 N N . PHE B 1 44 ? 23.203 15.992 2.123 1 94.19 44 PHE B N 1
ATOM 2123 C CA . PHE B 1 44 ? 24.531 16.469 2.49 1 94.19 44 PHE B CA 1
ATOM 2124 C C . PHE B 1 44 ? 25.5 16.297 1.337 1 94.19 44 PHE B C 1
ATOM 2126 O O . PHE B 1 44 ? 26.578 16.891 1.326 1 94.19 44 PHE B O 1
ATOM 2133 N N . LEU B 1 45 ? 25.172 15.398 0.42 1 95.81 45 LEU B N 1
ATOM 2134 C CA . LEU B 1 45 ? 26.156 15.117 -0.617 1 95.81 45 LEU B CA 1
ATOM 2135 C C . LEU B 1 45 ? 25.891 15.945 -1.864 1 95.81 45 LEU B C 1
ATOM 2137 O O . LEU B 1 45 ? 24.766 16.391 -2.09 1 95.81 45 LEU B O 1
ATOM 2141 N N . PRO B 1 46 ? 26.938 16.156 -2.658 1 95.62 46 PRO B N 1
ATOM 2142 C CA . PRO B 1 46 ? 26.766 16.953 -3.881 1 95.62 46 PRO B CA 1
ATOM 2143 C C . PRO B 1 46 ? 26.234 16.125 -5.051 1 95.62 46 PRO B C 1
ATOM 2145 O O . PRO B 1 46 ? 26.297 14.891 -5.012 1 95.62 46 PRO B O 1
ATOM 2148 N N . ARG B 1 47 ? 25.875 16.859 -5.996 1 93.94 47 ARG B N 1
ATOM 2149 C CA . ARG B 1 47 ? 25.438 16.188 -7.223 1 93.94 47 ARG B CA 1
ATOM 2150 C C . ARG B 1 47 ? 26.578 15.359 -7.816 1 93.94 47 ARG B C 1
ATOM 2152 O O . ARG B 1 47 ? 27.734 15.75 -7.738 1 93.94 47 ARG B O 1
ATOM 2159 N N . PRO B 1 48 ? 26.203 14.227 -8.367 1 97.12 48 PRO B N 1
ATOM 2160 C CA . PRO B 1 48 ? 24.906 13.695 -8.789 1 97.12 48 PRO B CA 1
ATOM 2161 C C . PRO B 1 48 ? 24.328 12.695 -7.797 1 97.12 48 PRO B C 1
ATOM 2163 O O . PRO B 1 48 ? 23.297 12.07 -8.078 1 97.12 48 PRO B O 1
ATOM 2166 N N . LEU B 1 49 ? 24.906 12.5 -6.66 1 97 49 LEU B N 1
ATOM 2167 C CA . LEU B 1 49 ? 24.531 11.445 -5.723 1 97 49 LEU B CA 1
ATOM 2168 C C . LEU B 1 49 ? 23.109 11.648 -5.227 1 97 49 LEU B C 1
ATOM 2170 O O . LEU B 1 49 ? 22.312 10.695 -5.184 1 97 49 LEU B O 1
ATOM 2174 N N . PRO B 1 50 ? 22.781 12.898 -4.965 1 97 50 PRO B N 1
ATOM 2175 C CA . PRO B 1 50 ? 21.375 13.117 -4.586 1 97 50 PRO B CA 1
ATOM 2176 C C . PRO B 1 50 ? 20.406 12.75 -5.699 1 97 50 PRO B C 1
ATOM 2178 O O . PRO B 1 50 ? 19.297 12.273 -5.426 1 97 50 PRO B O 1
ATOM 2181 N N . TRP B 1 51 ? 20.812 12.938 -6.859 1 97.44 51 TRP B N 1
ATOM 2182 C CA . TRP B 1 51 ? 19.969 12.586 -7.996 1 97.44 51 TRP B CA 1
ATOM 2183 C C . TRP B 1 51 ? 19.781 11.078 -8.094 1 97.44 51 TRP B C 1
ATOM 2185 O O . TRP B 1 51 ? 18.688 10.594 -8.383 1 97.44 51 TRP B O 1
ATOM 2195 N N . LEU B 1 52 ? 20.781 10.367 -7.828 1 98.06 52 LEU B N 1
ATOM 2196 C CA . LEU B 1 52 ? 20.719 8.906 -7.855 1 98.06 52 LEU B CA 1
ATOM 2197 C C . LEU B 1 52 ? 19.828 8.383 -6.734 1 98.06 52 LEU B C 1
ATOM 2199 O O . LEU B 1 52 ? 19.062 7.441 -6.934 1 98.06 52 LEU B O 1
ATOM 2203 N N . ALA B 1 53 ? 19.953 9.016 -5.594 1 98.5 53 ALA B N 1
ATOM 2204 C CA . ALA B 1 53 ? 19.109 8.648 -4.465 1 98.5 53 ALA B CA 1
ATOM 2205 C C . ALA B 1 53 ? 17.641 8.914 -4.766 1 98.5 53 ALA B C 1
ATOM 2207 O O . ALA B 1 53 ? 16.766 8.086 -4.469 1 98.5 53 ALA B O 1
ATOM 2208 N N . SER B 1 54 ? 17.375 10.016 -5.391 1 97.81 54 SER B N 1
ATOM 2209 C CA . SER B 1 54 ? 16 10.367 -5.762 1 97.81 54 SER B CA 1
ATOM 2210 C C . SER B 1 54 ? 15.469 9.422 -6.832 1 97.81 54 SER B C 1
ATOM 2212 O O . SER B 1 54 ? 14.289 9.055 -6.805 1 97.81 54 SER B O 1
ATOM 2214 N N . ALA B 1 55 ? 16.312 9.086 -7.742 1 97.81 55 ALA B N 1
ATOM 2215 C CA . ALA B 1 55 ? 15.914 8.148 -8.789 1 97.81 55 ALA B CA 1
ATOM 2216 C C . ALA B 1 55 ? 15.555 6.789 -8.203 1 97.81 55 ALA B C 1
ATOM 2218 O O . ALA B 1 55 ? 14.594 6.152 -8.648 1 97.81 55 ALA B O 1
ATOM 2219 N N . TYR B 1 56 ? 16.375 6.375 -7.262 1 98.44 56 TYR B N 1
ATOM 2220 C CA . TYR B 1 56 ? 16.094 5.129 -6.559 1 98.44 56 TYR B CA 1
ATOM 2221 C C . TYR B 1 56 ? 14.711 5.172 -5.906 1 98.44 56 TYR B C 1
ATOM 2223 O O . TYR B 1 56 ? 13.906 4.254 -6.082 1 98.44 56 TYR B O 1
ATOM 2231 N N . VAL B 1 57 ? 14.43 6.207 -5.188 1 98.5 57 VAL B N 1
ATOM 2232 C CA . VAL B 1 57 ? 13.18 6.359 -4.453 1 98.5 57 VAL B CA 1
ATOM 2233 C C . VAL B 1 57 ? 12 6.379 -5.426 1 98.5 57 VAL B C 1
ATOM 2235 O O . VAL B 1 57 ? 11 5.688 -5.215 1 98.5 57 VAL B O 1
ATOM 2238 N N . GLU B 1 58 ? 12.172 7.086 -6.52 1 97.31 58 GLU B N 1
ATOM 2239 C CA . GLU B 1 58 ? 11.109 7.199 -7.512 1 97.31 58 GLU B CA 1
ATOM 2240 C C . GLU B 1 58 ? 10.852 5.863 -8.203 1 97.31 58 GLU B C 1
ATOM 2242 O O . GLU B 1 58 ? 9.703 5.488 -8.438 1 97.31 58 GLU B O 1
ATOM 2247 N N . ALA B 1 59 ? 11.859 5.211 -8.469 1 98.25 59 ALA B N 1
ATOM 2248 C CA . ALA B 1 59 ? 11.734 3.936 -9.172 1 98.25 59 ALA B CA 1
ATOM 2249 C C . ALA B 1 59 ? 11.023 2.902 -8.305 1 98.25 59 ALA B C 1
ATOM 2251 O O . ALA B 1 59 ? 10.102 2.227 -8.773 1 98.25 59 ALA B O 1
ATOM 2252 N N . PHE B 1 60 ? 11.398 2.787 -7.047 1 98.69 60 PHE B N 1
ATOM 2253 C CA . PHE B 1 60 ? 10.844 1.759 -6.172 1 98.69 60 PHE B CA 1
ATOM 2254 C C . PHE B 1 60 ? 9.43 2.119 -5.742 1 98.69 60 PHE B C 1
ATOM 2256 O O . PHE B 1 60 ? 8.578 1.24 -5.59 1 98.69 60 PHE B O 1
ATOM 2263 N N . ARG B 1 61 ? 9.125 3.389 -5.594 1 97.94 61 ARG B N 1
ATOM 2264 C CA . ARG B 1 61 ? 7.781 3.807 -5.203 1 97.94 61 ARG B CA 1
ATOM 2265 C C . ARG B 1 61 ? 6.852 3.871 -6.41 1 97.94 61 ARG B C 1
ATOM 2267 O O . ARG B 1 61 ? 5.629 3.957 -6.254 1 97.94 61 ARG B O 1
ATOM 2274 N N . GLY B 1 62 ? 7.473 3.811 -7.645 1 98 62 GLY B N 1
ATOM 2275 C CA . GLY B 1 62 ? 6.676 3.934 -8.859 1 98 62 GLY B CA 1
ATOM 2276 C C . GLY B 1 62 ? 6.426 2.604 -9.547 1 98 62 GLY B C 1
ATOM 2277 O O . GLY B 1 62 ? 5.848 2.561 -10.633 1 98 62 GLY B O 1
ATOM 2278 N N . THR B 1 63 ? 6.855 1.527 -8.922 1 98.69 63 THR B N 1
ATOM 2279 C CA . THR B 1 63 ? 6.699 0.185 -9.469 1 98.69 63 THR B CA 1
ATOM 2280 C C . THR B 1 63 ? 6.023 -0.736 -8.461 1 98.69 63 THR B C 1
ATOM 2282 O O . THR B 1 63 ? 6.277 -0.639 -7.258 1 98.69 63 THR B O 1
ATOM 2285 N N . PRO B 1 64 ? 5.141 -1.648 -8.938 1 98.81 64 PRO B N 1
ATOM 2286 C CA . PRO B 1 64 ? 4.484 -2.572 -8.008 1 98.81 64 PRO B CA 1
ATOM 2287 C C . PRO B 1 64 ? 5.477 -3.455 -7.254 1 98.81 64 PRO B C 1
ATOM 2289 O O . PRO B 1 64 ? 6.43 -3.963 -7.848 1 98.81 64 PRO B O 1
ATOM 2292 N N . LEU B 1 65 ? 5.211 -3.588 -5.984 1 98.88 65 LEU B N 1
ATOM 2293 C CA . LEU B 1 65 ? 6.07 -4.41 -5.141 1 98.88 65 LEU B CA 1
ATOM 2294 C C . LEU B 1 65 ? 6.141 -5.844 -5.668 1 98.88 65 LEU B C 1
ATOM 2296 O O . LEU B 1 65 ? 7.199 -6.469 -5.637 1 98.88 65 LEU B O 1
ATOM 2300 N N . LEU B 1 66 ? 5.008 -6.383 -6.133 1 98.81 66 LEU B N 1
ATOM 2301 C CA . LEU B 1 66 ? 5 -7.742 -6.668 1 98.81 66 LEU B CA 1
ATOM 2302 C C . LEU B 1 66 ? 5.98 -7.879 -7.828 1 98.81 66 LEU B C 1
ATOM 2304 O O . LEU B 1 66 ? 6.699 -8.875 -7.926 1 98.81 66 LEU B O 1
ATOM 2308 N N . VAL B 1 67 ? 6.039 -6.887 -8.703 1 98.88 67 VAL B N 1
ATOM 2309 C CA . VAL B 1 67 ? 6.961 -6.891 -9.836 1 98.88 67 VAL B CA 1
ATOM 2310 C C . VAL B 1 67 ? 8.398 -6.891 -9.328 1 98.88 67 VAL B C 1
ATOM 2312 O O . VAL B 1 67 ? 9.25 -7.609 -9.859 1 98.88 67 VAL B O 1
ATOM 2315 N N . GLN B 1 68 ? 8.656 -6.137 -8.312 1 98.88 68 GLN B N 1
ATOM 2316 C CA . GLN B 1 68 ? 9.992 -6.062 -7.719 1 98.88 68 GLN B CA 1
ATOM 2317 C C . GLN B 1 68 ? 10.414 -7.414 -7.145 1 98.88 68 GLN B C 1
ATOM 2319 O O . GLN B 1 68 ? 11.555 -7.836 -7.312 1 98.88 68 GLN B O 1
ATOM 2324 N N . ILE B 1 69 ? 9.492 -8.086 -6.492 1 98.88 69 ILE B N 1
ATOM 2325 C CA . ILE B 1 69 ? 9.766 -9.398 -5.93 1 98.88 69 ILE B CA 1
ATOM 2326 C C . ILE B 1 69 ? 10.133 -10.375 -7.043 1 98.88 69 ILE B C 1
ATOM 2328 O O . ILE B 1 69 ? 11.102 -11.125 -6.926 1 98.88 69 ILE B O 1
ATOM 2332 N N . PHE B 1 70 ? 9.414 -10.328 -8.141 1 98.75 70 PHE B N 1
ATOM 2333 C CA . PHE B 1 70 ? 9.656 -11.258 -9.242 1 98.75 70 PHE B CA 1
ATOM 2334 C C . PHE B 1 70 ? 10.969 -10.938 -9.945 1 98.75 70 PHE B C 1
ATOM 2336 O O . PHE B 1 70 ? 11.68 -11.844 -10.383 1 98.75 70 PHE B O 1
ATOM 2343 N N . ILE B 1 71 ? 11.289 -9.633 -10.055 1 98.56 71 ILE B N 1
ATOM 2344 C CA . ILE B 1 71 ? 12.57 -9.25 -10.633 1 98.56 71 ILE B CA 1
ATOM 2345 C C . ILE B 1 71 ? 13.711 -9.805 -9.789 1 98.56 71 ILE B C 1
ATOM 2347 O O . ILE B 1 71 ? 14.656 -10.398 -10.32 1 98.56 71 ILE B O 1
ATOM 2351 N N . ILE B 1 72 ? 13.617 -9.672 -8.477 1 98.56 72 ILE B N 1
ATOM 2352 C CA . ILE B 1 72 ? 14.695 -10.078 -7.582 1 98.56 72 ILE B CA 1
ATOM 2353 C C . ILE B 1 72 ? 14.805 -11.602 -7.555 1 98.56 72 ILE B C 1
ATOM 2355 O O . ILE B 1 72 ? 15.898 -12.156 -7.699 1 98.56 72 ILE B O 1
ATOM 2359 N N . TYR B 1 73 ? 13.688 -12.336 -7.457 1 98.12 73 TYR B N 1
ATOM 2360 C CA . TYR B 1 73 ? 13.734 -13.789 -7.281 1 98.12 73 TYR B CA 1
ATOM 2361 C C . TYR B 1 73 ? 13.977 -14.492 -8.609 1 98.12 73 TYR B C 1
ATOM 2363 O O . TYR B 1 73 ? 14.93 -15.266 -8.742 1 98.12 73 TYR B O 1
ATOM 2371 N N . PHE B 1 74 ? 13.188 -14.203 -9.594 1 96.62 74 PHE B N 1
ATOM 2372 C CA . PHE B 1 74 ? 13.273 -14.93 -10.859 1 96.62 74 PHE B CA 1
ATOM 2373 C C . PHE B 1 74 ? 14.289 -14.273 -11.789 1 96.62 74 PHE B C 1
ATOM 2375 O O . PHE B 1 74 ? 15 -14.961 -12.523 1 96.62 74 PHE B O 1
ATOM 2382 N N . GLY B 1 75 ? 14.297 -12.906 -11.797 1 96.31 75 GLY B N 1
ATOM 2383 C CA . GLY B 1 75 ? 15.227 -12.203 -12.672 1 96.31 75 GLY B CA 1
ATOM 2384 C C . GLY B 1 75 ? 16.656 -12.281 -12.195 1 96.31 75 GLY B C 1
ATOM 2385 O O . GLY B 1 75 ? 17.438 -13.094 -12.688 1 96.31 75 GLY B O 1
ATOM 2386 N N . VAL B 1 76 ? 16.938 -11.594 -11.094 1 96.5 76 VAL B N 1
ATOM 2387 C CA . VAL B 1 76 ? 18.281 -11.547 -10.531 1 96.5 76 VAL B CA 1
ATOM 2388 C C . VAL B 1 76 ? 18.688 -12.93 -10.039 1 96.5 76 VAL B C 1
ATOM 2390 O O . VAL B 1 76 ? 19.812 -13.383 -10.281 1 96.5 76 VAL B O 1
ATOM 2393 N N . GLY B 1 77 ? 17.797 -13.578 -9.336 1 94.44 77 GLY B N 1
ATOM 2394 C CA . GLY B 1 77 ? 18.078 -14.93 -8.867 1 94.44 77 GLY B CA 1
ATOM 2395 C C . GLY B 1 77 ? 18.375 -15.898 -9.992 1 94.44 77 GLY B C 1
ATOM 2396 O O . GLY B 1 77 ? 19.266 -16.75 -9.867 1 94.44 77 GLY B O 1
ATOM 2397 N N . GLY B 1 78 ? 17.641 -15.75 -11.102 1 90.75 78 GLY B N 1
ATOM 2398 C CA . GLY B 1 78 ? 17.906 -16.578 -12.266 1 90.75 78 GLY B CA 1
ATOM 2399 C C . GLY B 1 78 ? 19.297 -16.391 -12.836 1 90.75 78 GLY B C 1
ATOM 2400 O O . GLY B 1 78 ? 19.984 -17.359 -13.164 1 90.75 78 GLY B O 1
ATOM 2401 N N . TYR B 1 79 ? 19.75 -15.156 -12.906 1 90.81 79 TYR B N 1
ATOM 2402 C CA . TYR B 1 79 ? 21.078 -14.844 -13.391 1 90.81 79 TYR B CA 1
ATOM 2403 C C . TYR B 1 79 ? 22.141 -15.383 -12.445 1 90.81 79 TYR B C 1
ATOM 2405 O O . TYR B 1 79 ? 23.172 -15.922 -12.883 1 90.81 79 TYR B O 1
ATOM 2413 N N . LEU B 1 80 ? 21.906 -15.234 -11.18 1 93 80 LEU B N 1
ATOM 2414 C CA . LEU B 1 80 ? 22.875 -15.672 -10.18 1 93 80 LEU B CA 1
ATOM 2415 C C . LEU B 1 80 ? 23 -17.188 -10.164 1 93 80 LEU B C 1
ATOM 2417 O O . LEU B 1 80 ? 24.062 -17.734 -9.883 1 93 80 LEU B O 1
ATOM 2421 N N . LYS B 1 81 ? 21.875 -17.781 -10.43 1 91.12 81 LYS B N 1
ATOM 2422 C CA . LYS B 1 81 ? 21.891 -19.234 -10.477 1 91.12 81 LYS B CA 1
ATOM 2423 C C . LYS B 1 81 ? 22.875 -19.75 -11.523 1 91.12 81 LYS B C 1
ATOM 2425 O O . LYS B 1 81 ? 23.5 -20.797 -11.328 1 91.12 81 LYS B O 1
ATOM 2430 N N . ASP B 1 82 ? 22.969 -19.031 -12.594 1 89.19 82 ASP B N 1
ATOM 2431 C CA . ASP B 1 82 ? 23.922 -19.391 -13.648 1 89.19 82 ASP B CA 1
ATOM 2432 C C . ASP B 1 82 ? 25.359 -19.344 -13.141 1 89.19 82 ASP B C 1
ATOM 2434 O O . ASP B 1 82 ? 26.234 -20 -13.703 1 89.19 82 ASP B O 1
ATOM 2438 N N . TYR B 1 83 ? 25.594 -18.656 -12.086 1 92.62 83 TYR B N 1
ATOM 2439 C CA . TYR B 1 83 ? 26.922 -18.562 -11.5 1 92.62 83 TYR B CA 1
ATOM 2440 C C . TYR B 1 83 ? 27.031 -19.406 -10.242 1 92.62 83 TYR B C 1
ATOM 2442 O O . TYR B 1 83 ? 27.984 -19.266 -9.469 1 92.62 83 TYR B O 1
ATOM 2450 N N . GLY B 1 84 ? 25.969 -20.219 -9.977 1 93.31 84 GLY B N 1
ATOM 2451 C CA . GLY B 1 84 ? 26 -21.156 -8.867 1 93.31 84 GLY B CA 1
ATOM 2452 C C . GLY B 1 84 ? 25.469 -20.578 -7.578 1 93.31 84 GLY B C 1
ATOM 2453 O O . GLY B 1 84 ? 25.531 -21.219 -6.527 1 93.31 84 GLY B O 1
ATOM 2454 N N . LEU B 1 85 ? 24.922 -19.438 -7.566 1 93.88 85 LEU B N 1
ATOM 2455 C CA . LEU B 1 85 ? 24.359 -18.781 -6.391 1 93.88 85 LEU B CA 1
ATOM 2456 C C . LEU B 1 85 ? 22.828 -18.906 -6.395 1 93.88 85 LEU B C 1
ATOM 2458 O O . LEU B 1 85 ? 22.172 -18.422 -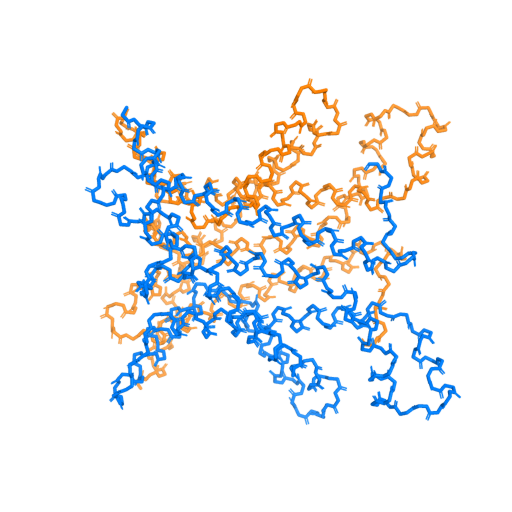7.316 1 93.88 85 LEU B O 1
ATOM 2462 N N . ASN B 1 86 ? 22.359 -19.656 -5.402 1 94.81 86 ASN B N 1
ATOM 2463 C CA . ASN B 1 86 ? 20.906 -19.828 -5.301 1 94.81 86 ASN B CA 1
ATOM 2464 C C . ASN B 1 86 ? 20.312 -18.953 -4.203 1 94.81 86 ASN B C 1
ATOM 2466 O O . ASN B 1 86 ? 20.609 -19.141 -3.021 1 94.81 86 ASN B O 1
ATOM 2470 N N . ILE B 1 87 ? 19.516 -18.031 -4.609 1 96.31 87 ILE B N 1
ATOM 2471 C CA . ILE B 1 87 ? 18.797 -17.219 -3.625 1 96.31 87 ILE B CA 1
ATOM 2472 C C . ILE B 1 87 ? 17.469 -17.875 -3.268 1 96.31 87 ILE B C 1
ATOM 2474 O O . ILE B 1 87 ? 16.656 -18.141 -4.148 1 96.31 87 ILE B O 1
ATOM 2478 N N . ASP B 1 88 ? 17.281 -18.172 -1.995 1 97.69 88 ASP B N 1
ATOM 2479 C CA . ASP B 1 88 ? 16.016 -18.766 -1.596 1 97.69 88 ASP B CA 1
ATOM 2480 C C . ASP B 1 88 ? 14.906 -17.719 -1.535 1 97.69 88 ASP B C 1
ATOM 2482 O O . ASP B 1 88 ? 15.18 -16.531 -1.408 1 97.69 88 ASP B O 1
ATOM 2486 N N . PRO B 1 89 ? 13.664 -18.172 -1.618 1 98.44 89 PRO B N 1
ATOM 2487 C CA . PRO B 1 89 ? 12.531 -17.266 -1.675 1 98.44 89 PRO B CA 1
ATOM 2488 C C . PRO B 1 89 ? 12.469 -16.328 -0.469 1 98.44 89 PRO B C 1
ATOM 2490 O O . PRO B 1 89 ? 12.086 -15.156 -0.605 1 98.44 89 PRO B O 1
ATOM 2493 N N . PHE B 1 90 ? 12.797 -16.797 0.721 1 98.81 90 PHE B N 1
ATOM 2494 C CA . PHE B 1 90 ? 12.781 -15.953 1.917 1 98.81 90 PHE B CA 1
ATOM 2495 C C . PHE B 1 90 ? 13.758 -14.797 1.783 1 98.81 90 PHE B C 1
ATOM 2497 O O . PHE B 1 90 ? 13.398 -13.641 2.008 1 98.81 90 PHE B O 1
ATOM 2504 N N . THR B 1 91 ? 14.977 -15.094 1.379 1 98.62 91 THR B N 1
ATOM 2505 C CA . THR B 1 91 ? 16.016 -14.086 1.211 1 98.62 91 THR B CA 1
ATOM 2506 C C . THR B 1 91 ? 15.633 -13.094 0.112 1 98.62 91 THR B C 1
ATOM 2508 O O . THR B 1 91 ? 15.789 -11.883 0.278 1 98.62 91 THR B O 1
ATOM 2511 N N . ALA B 1 92 ? 15.125 -13.625 -1.017 1 98.69 92 ALA B N 1
ATOM 2512 C CA . ALA B 1 92 ? 14.672 -12.766 -2.105 1 98.69 92 ALA B CA 1
ATOM 2513 C C . ALA B 1 92 ? 13.562 -11.828 -1.639 1 98.69 92 ALA B C 1
ATOM 2515 O O . ALA B 1 92 ? 13.547 -10.648 -1.997 1 98.69 92 ALA B O 1
ATOM 2516 N N . GLY B 1 93 ? 12.609 -12.398 -0.814 1 98.88 93 GLY B N 1
ATOM 2517 C CA . GLY B 1 93 ? 11.531 -11.594 -0.259 1 98.88 93 GLY B CA 1
ATOM 2518 C C . GLY B 1 93 ? 12.023 -10.477 0.64 1 98.88 93 GLY B C 1
ATOM 2519 O O . GLY B 1 93 ? 11.586 -9.328 0.506 1 98.88 93 GLY B O 1
ATOM 2520 N N . VAL B 1 94 ? 12.977 -10.781 1.504 1 98.94 94 VAL B N 1
ATOM 2521 C CA . VAL B 1 94 ? 13.523 -9.797 2.428 1 98.94 94 VAL B CA 1
ATOM 2522 C C . VAL B 1 94 ? 14.211 -8.688 1.646 1 98.94 94 VAL B C 1
ATOM 2524 O O . VAL B 1 94 ? 14.047 -7.504 1.962 1 98.94 94 VAL B O 1
ATOM 2527 N N . ILE B 1 95 ? 14.914 -9.023 0.65 1 98.81 95 ILE B N 1
ATOM 2528 C CA . ILE B 1 95 ? 15.648 -8.055 -0.154 1 98.81 95 ILE B CA 1
ATOM 2529 C C . ILE B 1 95 ? 14.664 -7.148 -0.897 1 98.81 95 ILE B C 1
ATOM 2531 O O . ILE B 1 95 ? 14.773 -5.922 -0.844 1 98.81 95 ILE B O 1
ATOM 2535 N N . ALA B 1 96 ? 13.688 -7.758 -1.579 1 98.88 96 ALA B N 1
ATOM 2536 C CA . ALA B 1 96 ? 12.719 -6.992 -2.361 1 98.88 96 ALA B CA 1
ATOM 2537 C C . ALA B 1 96 ? 11.891 -6.078 -1.464 1 98.88 96 ALA B C 1
ATOM 2539 O O . ALA B 1 96 ? 11.758 -4.883 -1.741 1 98.88 96 ALA B O 1
ATOM 2540 N N . LEU B 1 97 ? 11.352 -6.641 -0.351 1 98.94 97 LEU B N 1
ATOM 2541 C CA . LEU B 1 97 ? 10.57 -5.867 0.613 1 98.94 97 LEU B CA 1
ATOM 2542 C C . LEU B 1 97 ? 11.422 -4.773 1.247 1 98.94 97 LEU B C 1
ATOM 2544 O O . LEU B 1 97 ? 10.953 -3.65 1.445 1 98.94 97 LEU B O 1
ATOM 2548 N N . GLY B 1 98 ? 12.617 -5.148 1.567 1 98.94 98 GLY B N 1
ATOM 2549 C CA . GLY B 1 98 ? 13.516 -4.199 2.203 1 98.94 98 GLY B CA 1
ATOM 2550 C C . GLY B 1 98 ? 13.883 -3.029 1.311 1 98.94 98 GLY B C 1
ATOM 2551 O O . GLY B 1 98 ? 13.852 -1.876 1.746 1 98.94 98 GLY B O 1
ATOM 2552 N N . LEU B 1 99 ? 14.273 -3.291 0.075 1 98.94 99 LEU B N 1
ATOM 2553 C CA . LEU B 1 99 ? 14.609 -2.238 -0.877 1 98.94 99 LEU B CA 1
ATOM 2554 C C . LEU B 1 99 ? 13.398 -1.344 -1.145 1 98.94 99 LEU B C 1
ATOM 2556 O O . LEU B 1 99 ? 13.539 -0.123 -1.255 1 98.94 99 LEU B O 1
ATOM 2560 N N . ASN B 1 100 ? 12.242 -1.968 -1.264 1 98.88 100 ASN B N 1
ATOM 2561 C CA . ASN B 1 100 ? 11.008 -1.204 -1.419 1 98.88 100 ASN B CA 1
ATOM 2562 C C . ASN B 1 100 ? 10.75 -0.312 -0.209 1 98.88 100 ASN B C 1
ATOM 2564 O O . ASN B 1 100 ? 10.5 0.886 -0.357 1 98.88 100 ASN B O 1
ATOM 2568 N N . SER B 1 101 ? 10.836 -0.902 0.969 1 98.88 101 SER B N 1
ATOM 2569 C CA . SER B 1 101 ? 10.586 -0.174 2.209 1 98.88 101 SER B CA 1
ATOM 2570 C C . SER B 1 101 ? 11.57 0.976 2.383 1 98.88 101 SER B C 1
ATOM 2572 O O . SER B 1 101 ? 11.219 2.023 2.93 1 98.88 101 SER B O 1
ATOM 2574 N N . ALA B 1 102 ? 12.797 0.782 1.913 1 98.94 102 ALA B N 1
ATOM 2575 C CA . ALA B 1 102 ? 13.805 1.834 2.006 1 98.94 102 ALA B CA 1
ATOM 2576 C C . ALA B 1 102 ? 13.344 3.102 1.294 1 98.94 102 ALA B C 1
ATOM 2578 O O . ALA B 1 102 ? 13.547 4.211 1.793 1 98.94 102 ALA B O 1
ATOM 2579 N N . ALA B 1 103 ? 12.805 2.943 0.142 1 98.81 103 ALA B N 1
ATOM 2580 C CA . ALA B 1 103 ? 12.305 4.086 -0.614 1 98.81 103 ALA B CA 1
ATOM 2581 C C . ALA B 1 103 ? 11.18 4.793 0.142 1 98.81 103 ALA B C 1
ATOM 2583 O O . ALA B 1 103 ? 11.164 6.023 0.237 1 98.81 103 ALA B O 1
ATOM 2584 N N . TYR B 1 104 ? 10.289 4.02 0.705 1 98.56 104 TYR B N 1
ATOM 2585 C CA . TYR B 1 104 ? 9.172 4.598 1.442 1 98.56 104 TYR B CA 1
ATOM 2586 C C . TYR B 1 104 ? 9.648 5.246 2.734 1 98.56 104 TYR B C 1
ATOM 2588 O O . TYR B 1 104 ? 9.195 6.336 3.094 1 98.56 104 TYR B O 1
ATOM 2596 N N . GLN B 1 105 ? 10.523 4.602 3.4 1 98.81 105 GLN B N 1
ATOM 2597 C CA . GLN B 1 105 ? 11.023 5.16 4.652 1 98.81 105 GLN B CA 1
ATOM 2598 C C . GLN B 1 105 ? 11.859 6.414 4.398 1 98.81 105 GLN B C 1
ATOM 2600 O O . GLN B 1 105 ? 11.836 7.352 5.195 1 98.81 105 GLN B O 1
ATOM 2605 N N . ALA B 1 106 ? 12.594 6.453 3.301 1 98.75 106 ALA B N 1
ATOM 2606 C CA . ALA B 1 106 ? 13.32 7.668 2.932 1 98.75 106 ALA B CA 1
ATOM 2607 C C . ALA B 1 106 ? 12.367 8.852 2.783 1 98.75 106 ALA B C 1
ATOM 2609 O O . ALA B 1 106 ? 12.672 9.961 3.219 1 98.75 106 ALA B O 1
ATOM 2610 N N . GLU B 1 107 ? 11.258 8.609 2.188 1 97.88 107 GLU B N 1
ATOM 2611 C CA . GLU B 1 107 ? 10.266 9.664 2.01 1 97.88 107 GLU B CA 1
ATOM 2612 C C . GLU B 1 107 ? 9.641 10.062 3.344 1 97.88 107 GLU B C 1
ATOM 2614 O O . GLU B 1 107 ? 9.297 11.227 3.553 1 97.88 107 GLU B O 1
ATOM 2619 N N . ILE B 1 108 ? 9.422 9.094 4.211 1 97.94 108 ILE B N 1
ATOM 2620 C CA . ILE B 1 108 ? 8.922 9.375 5.551 1 97.94 108 ILE B CA 1
ATOM 2621 C C . ILE B 1 108 ? 9.891 10.297 6.285 1 97.94 108 ILE B C 1
ATOM 2623 O O . ILE B 1 108 ? 9.484 11.305 6.871 1 97.94 108 ILE B O 1
ATOM 2627 N N . PHE B 1 109 ? 11.156 9.992 6.148 1 98.12 109 PHE B N 1
ATOM 2628 C CA . PHE B 1 109 ? 12.188 10.812 6.777 1 98.12 109 PHE B CA 1
ATOM 2629 C C . PHE B 1 109 ? 12.211 12.211 6.172 1 98.12 109 PHE B C 1
ATOM 2631 O O . PHE B 1 109 ? 12.289 13.203 6.898 1 98.12 109 PHE B O 1
ATOM 2638 N N . ARG B 1 110 ? 12.203 12.258 4.922 1 96.94 110 ARG B N 1
ATOM 2639 C CA . ARG B 1 110 ? 12.211 13.547 4.238 1 96.94 110 ARG B CA 1
ATOM 2640 C C . ARG B 1 110 ? 11.031 14.406 4.684 1 96.94 110 ARG B C 1
ATOM 2642 O O . ARG B 1 110 ? 11.203 15.586 4.988 1 96.94 110 ARG B O 1
ATOM 2649 N N . SER B 1 111 ? 9.859 13.781 4.684 1 96.12 111 SER B N 1
ATOM 2650 C CA . SER B 1 111 ? 8.664 14.5 5.09 1 96.12 111 SER B CA 1
ATOM 2651 C C . SER B 1 111 ? 8.758 14.977 6.535 1 96.12 111 SER B C 1
ATOM 2653 O O . SER B 1 111 ? 8.312 16.078 6.871 1 96.12 111 SER B O 1
ATOM 2655 N N . ALA B 1 112 ? 9.281 14.172 7.375 1 96.19 112 ALA B N 1
ATOM 2656 C CA . ALA B 1 112 ? 9.453 14.516 8.781 1 96.19 112 ALA B CA 1
ATOM 2657 C C . ALA B 1 112 ? 10.398 15.703 8.945 1 96.19 112 ALA B C 1
ATOM 2659 O O . ALA B 1 112 ? 10.141 16.609 9.742 1 96.19 112 ALA B O 1
ATOM 2660 N N . VAL B 1 113 ? 11.469 15.734 8.188 1 96.06 113 VAL B N 1
ATOM 2661 C CA . VAL B 1 113 ? 12.445 16.828 8.234 1 96.06 113 VAL B CA 1
ATOM 2662 C C . VAL B 1 113 ? 11.805 18.109 7.723 1 96.06 113 VAL B C 1
ATOM 2664 O O . VAL B 1 113 ? 12.008 19.188 8.297 1 96.06 113 VAL B O 1
ATOM 2667 N N . GLN B 1 114 ? 11.023 17.953 6.707 1 94.38 114 GLN B N 1
ATOM 2668 C CA . GLN B 1 114 ? 10.391 19.109 6.09 1 94.38 114 GLN B CA 1
ATOM 2669 C C . GLN B 1 114 ? 9.305 19.688 6.996 1 94.38 114 GLN B C 1
ATOM 2671 O O . GLN B 1 114 ? 8.93 20.859 6.848 1 94.38 114 GLN B O 1
ATOM 2676 N N . ALA B 1 115 ? 8.859 18.906 7.898 1 93 115 ALA B N 1
ATOM 2677 C CA . ALA B 1 115 ? 7.801 19.344 8.805 1 93 115 ALA B CA 1
ATOM 2678 C C . ALA B 1 115 ? 8.359 20.25 9.906 1 93 115 ALA B C 1
ATOM 2680 O O . ALA B 1 115 ? 7.605 20.922 10.602 1 93 115 ALA B O 1
ATOM 2681 N N . ILE B 1 116 ? 9.609 20.344 10.039 1 93.81 116 ILE B N 1
ATOM 2682 C CA . ILE B 1 116 ? 10.25 21.141 11.078 1 93.81 116 ILE B CA 1
ATOM 2683 C C . ILE B 1 116 ? 10.211 22.625 10.672 1 93.81 116 ILE B C 1
ATOM 2685 O O . ILE B 1 116 ? 10.625 22.984 9.57 1 93.81 116 ILE B O 1
ATOM 2689 N N . PRO B 1 117 ? 9.773 23.469 11.555 1 93.44 117 PRO B N 1
ATOM 2690 C CA . PRO B 1 117 ? 9.664 24.891 11.227 1 93.44 117 PRO B CA 1
ATOM 2691 C C . PRO B 1 117 ? 11.008 25.531 10.867 1 93.44 117 PRO B C 1
ATOM 2693 O O . PRO B 1 117 ? 12.039 25.188 11.469 1 93.44 117 PRO B O 1
ATOM 2696 N N . LEU B 1 118 ? 10.914 26.453 10.047 1 92.06 118 LEU B N 1
ATOM 2697 C CA . LEU B 1 118 ? 12.094 27.141 9.539 1 92.06 118 LEU B CA 1
ATOM 2698 C C . LEU B 1 118 ? 12.828 27.844 10.672 1 92.06 118 LEU B C 1
ATOM 2700 O O . LEU B 1 118 ? 14.062 27.953 10.648 1 92.06 118 LEU B O 1
ATOM 2704 N N . GLU B 1 119 ? 12.062 28.234 11.625 1 91.69 119 GLU B N 1
ATOM 2705 C CA . GLU B 1 119 ? 12.625 28.969 12.758 1 91.69 119 GLU B CA 1
ATOM 2706 C C . GLU B 1 119 ? 13.695 28.141 13.469 1 91.69 119 GLU B C 1
ATOM 2708 O O . GLU B 1 119 ? 14.664 28.703 13.992 1 91.69 119 GLU B O 1
ATOM 2713 N N . GLN B 1 120 ? 13.508 26.859 13.484 1 92.06 120 GLN B N 1
ATOM 2714 C CA . GLN B 1 120 ? 14.484 25.984 14.125 1 92.06 120 GLN B CA 1
ATOM 2715 C C . GLN B 1 120 ? 15.828 26.031 13.406 1 92.06 120 GLN B C 1
ATOM 2717 O O . GLN B 1 120 ? 16.875 26 14.047 1 92.06 120 GLN B O 1
ATOM 2722 N N . TYR B 1 121 ? 15.773 26.172 12.125 1 91.62 121 TYR B N 1
ATOM 2723 C CA . TYR B 1 121 ? 16.984 26.266 11.32 1 91.62 121 TYR B CA 1
ATOM 2724 C C . TYR B 1 121 ? 17.656 27.625 11.5 1 91.62 121 TYR B C 1
ATOM 2726 O O . TYR B 1 121 ? 18.875 27.703 11.641 1 91.62 121 TYR B O 1
ATOM 2734 N N . LEU B 1 122 ? 16.828 28.625 11.508 1 92.38 122 LEU B N 1
ATOM 2735 C CA . LEU B 1 122 ? 17.328 30 11.664 1 92.38 122 LEU B CA 1
ATOM 2736 C C . LEU B 1 122 ? 17.969 30.188 13.031 1 92.38 122 LEU B C 1
ATOM 2738 O O . LEU B 1 122 ? 19 30.859 13.148 1 92.38 122 LEU B O 1
ATOM 2742 N N . THR B 1 123 ? 17.344 29.594 13.984 1 93.56 123 THR B N 1
ATOM 2743 C CA . THR B 1 123 ? 17.875 29.688 15.336 1 93.56 123 THR B CA 1
ATOM 2744 C C . THR B 1 123 ? 19.25 29 15.414 1 93.56 123 THR B C 1
ATOM 2746 O O . THR B 1 123 ? 20.172 29.531 16.031 1 93.56 123 THR B O 1
ATOM 2749 N N . ALA B 1 124 ? 19.359 27.906 14.789 1 92.88 124 ALA B N 1
ATOM 2750 C CA . ALA B 1 124 ? 20.625 27.203 14.773 1 92.88 124 ALA B CA 1
ATOM 2751 C C . ALA B 1 124 ? 21.703 28.031 14.078 1 92.88 124 ALA B C 1
ATOM 2753 O O . ALA B 1 124 ? 22.859 28.047 14.508 1 92.88 124 ALA B O 1
ATOM 2754 N N . GLU B 1 125 ? 21.344 28.688 13.031 1 90.94 125 GLU B N 1
ATOM 2755 C CA . GLU B 1 125 ? 22.266 29.547 12.297 1 90.94 125 GLU B CA 1
ATOM 2756 C C . GLU B 1 125 ? 22.734 30.719 13.148 1 90.94 125 GLU B C 1
ATOM 2758 O O . GLU B 1 125 ? 23.891 31.125 13.086 1 90.94 125 GLU B O 1
ATOM 2763 N N . ALA B 1 126 ? 21.797 31.219 13.828 1 94.06 126 ALA B N 1
ATOM 2764 C CA . ALA B 1 126 ? 22.109 32.344 14.711 1 94.06 126 ALA B CA 1
ATOM 2765 C C . ALA B 1 126 ? 23.172 31.938 15.75 1 94.06 126 ALA B C 1
ATOM 2767 O O . ALA B 1 126 ? 23.969 32.781 16.172 1 94.06 126 ALA B O 1
ATOM 2768 N N . TYR B 1 127 ? 23.172 30.719 16.109 1 94.31 127 TYR B N 1
ATOM 2769 C CA . TYR B 1 127 ? 24.141 30.203 17.062 1 94.31 127 TYR B CA 1
ATOM 2770 C C . TYR B 1 127 ? 25.391 29.672 16.359 1 94.31 127 TYR B C 1
ATOM 2772 O O . TYR B 1 127 ? 26.219 28.984 16.969 1 94.31 127 TYR B O 1
ATOM 2780 N N . ALA B 1 128 ? 25.562 29.859 15.078 1 95.06 128 ALA B N 1
ATOM 2781 C CA . ALA B 1 128 ? 26.719 29.547 14.242 1 95.06 128 ALA B CA 1
ATOM 2782 C C . ALA B 1 128 ? 26.906 28.031 14.133 1 95.06 128 ALA B C 1
ATOM 2784 O O . ALA B 1 128 ? 28.031 27.547 14.07 1 95.06 128 ALA B O 1
ATOM 2785 N N . PHE B 1 129 ? 25.828 27.328 14.242 1 94.56 129 PHE B N 1
ATOM 2786 C CA . PHE B 1 129 ? 25.906 25.906 13.992 1 94.56 129 PHE B CA 1
ATOM 2787 C C . PHE B 1 129 ? 26.172 25.625 12.516 1 94.56 129 PHE B C 1
ATOM 2789 O O . PHE B 1 129 ? 25.656 26.312 11.641 1 94.56 129 PHE B O 1
ATOM 2796 N N . THR B 1 130 ? 27 24.547 12.328 1 94.75 130 THR B N 1
ATOM 2797 C CA . THR B 1 130 ? 27.141 24.062 10.969 1 94.75 130 THR B CA 1
ATOM 2798 C C . THR B 1 130 ? 25.891 23.281 10.539 1 94.75 130 THR B C 1
ATOM 2800 O O . THR B 1 130 ? 25.031 22.984 11.359 1 94.75 130 THR B O 1
ATOM 2803 N N . LYS B 1 131 ? 25.844 23 9.25 1 92.38 131 LYS B N 1
ATOM 2804 C CA . LYS B 1 131 ? 24.719 22.234 8.734 1 92.38 131 LYS B CA 1
ATOM 2805 C C . LYS B 1 131 ? 24.625 20.875 9.414 1 92.38 131 LYS B C 1
ATOM 2807 O O . LYS B 1 131 ? 23.531 20.406 9.766 1 92.38 131 LYS B O 1
ATOM 2812 N N . THR B 1 132 ? 25.75 20.281 9.578 1 94.38 132 THR B N 1
ATOM 2813 C CA . THR B 1 132 ? 25.812 18.969 10.195 1 94.38 132 THR B CA 1
ATOM 2814 C C . THR B 1 132 ? 25.422 19.031 11.672 1 94.38 132 THR B C 1
ATOM 2816 O O . THR B 1 132 ? 24.703 18.156 12.172 1 94.38 132 THR B O 1
ATOM 2819 N N . GLN B 1 133 ? 25.812 20.078 12.352 1 95.12 133 GLN B N 1
ATOM 2820 C CA . GLN B 1 133 ? 25.453 20.281 13.75 1 95.12 133 GLN B CA 1
ATOM 2821 C C . GLN B 1 133 ? 23.953 20.531 13.891 1 95.12 133 GLN B C 1
ATOM 2823 O O . GLN B 1 133 ? 23.297 19.969 14.766 1 95.12 133 GLN B O 1
ATOM 2828 N N . THR B 1 134 ? 23.469 21.391 13.016 1 95.31 134 THR B N 1
ATOM 2829 C CA . THR B 1 134 ? 22.047 21.719 13.016 1 95.31 134 THR B CA 1
ATOM 2830 C C . THR B 1 134 ? 21.203 20.469 12.82 1 95.31 134 THR B C 1
ATOM 2832 O O . THR B 1 134 ? 20.25 20.234 13.57 1 95.31 134 THR B O 1
ATOM 2835 N N . PHE B 1 135 ? 21.609 19.672 11.875 1 95.56 135 PHE B N 1
ATOM 2836 C CA . PHE B 1 135 ? 20.859 18.453 11.578 1 95.56 135 PHE B CA 1
ATOM 2837 C C . PHE B 1 135 ? 20.953 17.453 12.727 1 95.56 135 PHE B C 1
ATOM 2839 O O . PHE B 1 135 ? 19.922 16.938 13.188 1 95.56 135 PHE B O 1
ATOM 2846 N N . ARG B 1 136 ? 22.094 17.219 13.188 1 95.19 136 ARG B N 1
ATOM 2847 C CA . ARG B 1 136 ? 22.344 16.172 14.172 1 95.19 136 ARG B CA 1
ATOM 2848 C C . ARG B 1 136 ? 21.734 16.516 15.523 1 95.19 136 ARG B C 1
ATOM 2850 O O . ARG B 1 136 ? 21.109 15.664 16.172 1 95.19 136 ARG B O 1
ATOM 2857 N N . TYR B 1 137 ? 21.766 17.797 15.891 1 94.94 137 TYR B N 1
ATOM 2858 C CA . TYR B 1 137 ? 21.453 18.125 17.266 1 94.94 137 TYR B CA 1
ATOM 2859 C C . TYR B 1 137 ? 20.062 18.734 17.375 1 94.94 137 TYR B C 1
ATOM 2861 O O . TYR B 1 137 ? 19.438 18.703 18.438 1 94.94 137 TYR B O 1
ATOM 2869 N N . ILE B 1 138 ? 19.547 19.25 16.312 1 94.81 138 ILE B N 1
ATOM 2870 C CA . ILE B 1 138 ? 18.297 19.984 16.422 1 94.81 138 ILE B CA 1
ATOM 2871 C C . ILE B 1 138 ? 17.219 19.297 15.57 1 94.81 138 ILE B C 1
ATOM 2873 O O . ILE B 1 138 ? 16.172 18.906 16.078 1 94.81 138 ILE B O 1
ATOM 2877 N N . ILE B 1 139 ? 17.562 19.062 14.375 1 95.19 139 ILE B N 1
ATOM 2878 C CA . ILE B 1 139 ? 16.547 18.641 13.398 1 95.19 139 ILE B CA 1
ATOM 2879 C C . ILE B 1 139 ? 16.281 17.156 13.555 1 95.19 139 ILE B C 1
ATOM 2881 O O . ILE B 1 139 ? 15.125 16.734 13.672 1 95.19 139 ILE B O 1
ATOM 2885 N N . LEU B 1 140 ? 17.281 16.359 13.656 1 95.69 140 LEU B N 1
ATOM 2886 C CA . LEU B 1 140 ? 17.172 14.906 13.594 1 95.69 140 LEU B CA 1
ATOM 2887 C C . LEU B 1 140 ? 16.328 14.383 14.75 1 95.69 140 LEU B C 1
ATOM 2889 O O . LEU B 1 140 ? 15.406 13.594 14.547 1 95.69 140 LEU B O 1
ATOM 2893 N N . PRO B 1 141 ? 16.625 14.82 15.977 1 95.31 141 PRO B N 1
ATOM 2894 C CA . PRO B 1 141 ? 15.836 14.305 17.094 1 95.31 141 PRO B CA 1
ATOM 2895 C C . PRO B 1 141 ? 14.352 14.641 16.953 1 95.31 141 PRO B C 1
ATOM 2897 O O . PRO B 1 141 ? 13.492 13.797 17.266 1 95.31 141 PRO B O 1
ATOM 2900 N N . GLN B 1 142 ? 14.023 15.828 16.469 1 94.94 142 GLN B N 1
ATOM 2901 C CA . GLN B 1 142 ? 12.641 16.25 16.281 1 94.94 142 GLN B CA 1
ATOM 2902 C C . GLN B 1 142 ? 11.992 15.5 15.117 1 94.94 142 GLN B C 1
ATOM 2904 O O . GLN B 1 142 ? 10.844 15.047 15.219 1 94.94 142 GLN B O 1
ATOM 2909 N N . ALA B 1 143 ? 12.758 15.32 14.109 1 96 143 ALA B N 1
ATOM 2910 C CA . ALA B 1 143 ? 12.25 14.664 12.906 1 96 143 ALA B CA 1
ATOM 2911 C C . ALA B 1 143 ? 11.938 13.195 13.18 1 96 143 ALA B C 1
ATOM 2913 O O . ALA B 1 143 ? 10.969 12.648 12.641 1 96 143 ALA B O 1
ATOM 2914 N N . LEU B 1 144 ? 12.742 12.547 13.984 1 95.31 144 LEU B N 1
ATOM 2915 C CA . LEU B 1 144 ? 12.531 11.133 14.297 1 95.31 144 LEU B CA 1
ATOM 2916 C C . LEU B 1 144 ? 11.234 10.945 15.07 1 95.31 144 LEU B C 1
ATOM 2918 O O . LEU B 1 144 ? 10.523 9.953 14.867 1 95.31 144 LEU B O 1
ATOM 2922 N N . ARG B 1 145 ? 10.938 11.875 15.906 1 93.5 145 ARG B N 1
ATOM 2923 C CA . ARG B 1 145 ? 9.688 11.82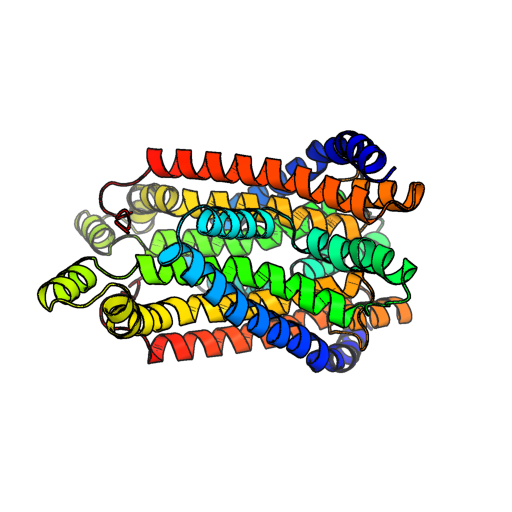 16.656 1 93.5 145 ARG B CA 1
ATOM 2924 C C . ARG B 1 145 ? 8.484 12.016 15.734 1 93.5 145 ARG B C 1
ATOM 2926 O O . ARG B 1 145 ? 7.465 11.344 15.883 1 93.5 145 ARG B O 1
ATOM 2933 N N . ILE B 1 146 ? 8.68 12.891 14.781 1 93.44 146 ILE B N 1
ATOM 2934 C CA . ILE B 1 146 ? 7.617 13.18 13.82 1 93.44 146 ILE B CA 1
ATOM 2935 C C . ILE B 1 146 ? 7.418 11.984 12.898 1 93.44 146 ILE B C 1
ATOM 2937 O O . ILE B 1 146 ? 6.293 11.672 12.5 1 93.44 146 ILE B O 1
ATOM 2941 N N . ALA B 1 147 ? 8.453 11.242 12.625 1 96.38 147 ALA B N 1
ATOM 2942 C CA . ALA B 1 147 ? 8.438 10.148 11.656 1 96.38 147 ALA B CA 1
ATOM 2943 C C . ALA B 1 147 ? 7.879 8.867 12.273 1 96.38 147 ALA B C 1
ATOM 2945 O O . ALA B 1 147 ? 7.457 7.961 11.555 1 96.38 147 ALA B O 1
ATOM 2946 N N . LEU B 1 148 ? 7.875 8.805 13.562 1 95.5 148 LEU B N 1
ATOM 2947 C CA . LEU B 1 148 ? 7.637 7.551 14.266 1 95.5 148 LEU B CA 1
ATOM 2948 C C . LEU B 1 148 ? 6.277 6.969 13.898 1 95.5 148 LEU B C 1
ATOM 2950 O O . LEU B 1 148 ? 6.176 5.789 13.555 1 95.5 148 LEU B O 1
ATOM 2954 N N . PRO B 1 149 ? 5.156 7.738 13.93 1 92.94 149 PRO B N 1
ATOM 2955 C CA . PRO B 1 149 ? 3.857 7.168 13.562 1 92.94 149 PRO B CA 1
ATOM 2956 C C . PRO B 1 149 ? 3.838 6.625 12.133 1 92.94 149 PRO B C 1
ATOM 2958 O O . PRO B 1 149 ? 3.297 5.547 11.891 1 92.94 149 PRO B O 1
ATOM 2961 N N . ALA B 1 150 ? 4.41 7.367 11.219 1 94.94 150 ALA B N 1
ATOM 2962 C CA . ALA B 1 150 ? 4.461 6.945 9.82 1 94.94 150 ALA B CA 1
ATOM 2963 C C . ALA B 1 150 ? 5.312 5.691 9.656 1 94.94 150 ALA B C 1
ATOM 2965 O O . ALA B 1 150 ? 5.016 4.836 8.82 1 94.94 150 ALA B O 1
ATOM 2966 N N . LEU B 1 151 ? 6.398 5.59 10.445 1 97.62 151 LEU B N 1
ATOM 2967 C CA . LEU B 1 151 ? 7.242 4.402 10.414 1 97.62 151 LEU B CA 1
ATOM 2968 C C . LEU B 1 151 ? 6.484 3.182 10.93 1 97.62 151 LEU B C 1
ATOM 2970 O O . LEU B 1 151 ? 6.641 2.08 10.398 1 97.62 151 LEU B O 1
ATOM 2974 N N . MET B 1 152 ? 5.684 3.346 11.945 1 96.56 152 MET B N 1
ATOM 2975 C CA . MET B 1 152 ? 4.871 2.25 12.469 1 96.56 152 MET B CA 1
ATOM 2976 C C . MET B 1 152 ? 3.857 1.781 11.43 1 96.56 152 MET B C 1
ATOM 2978 O O . MET B 1 152 ? 3.625 0.581 11.281 1 96.56 152 MET B O 1
ATOM 2982 N N . ASN B 1 153 ? 3.266 2.721 10.758 1 95.38 153 ASN B N 1
ATOM 2983 C CA . ASN B 1 153 ? 2.354 2.365 9.68 1 95.38 153 ASN B CA 1
ATOM 2984 C C . ASN B 1 153 ? 3.068 1.583 8.578 1 95.38 153 ASN B C 1
ATOM 2986 O O . ASN B 1 153 ? 2.494 0.663 7.992 1 95.38 153 ASN B O 1
ATOM 2990 N N . GLU B 1 154 ? 4.289 2.008 8.289 1 98.12 154 GLU B N 1
ATOM 2991 C CA . GLU B 1 154 ? 5.102 1.297 7.309 1 98.12 154 GLU B CA 1
ATOM 2992 C C . GLU B 1 154 ? 5.328 -0.152 7.723 1 98.12 154 GLU B C 1
ATOM 2994 O O . GLU B 1 154 ? 5.301 -1.057 6.887 1 98.12 154 GLU B O 1
ATOM 2999 N N . LEU B 1 155 ? 5.547 -0.357 8.984 1 98.38 155 LEU B N 1
ATOM 3000 C CA . LEU B 1 155 ? 5.738 -1.717 9.477 1 98.38 155 LEU B CA 1
ATOM 3001 C C . LEU B 1 155 ? 4.469 -2.543 9.297 1 98.38 155 LEU B C 1
ATOM 3003 O O . LEU B 1 155 ? 4.531 -3.713 8.914 1 98.38 155 LEU B O 1
ATOM 3007 N N . VAL B 1 156 ? 3.33 -1.981 9.602 1 98.31 156 VAL B N 1
ATOM 3008 C CA . VAL B 1 156 ? 2.053 -2.662 9.406 1 98.31 156 VAL B CA 1
ATOM 3009 C C . VAL B 1 156 ? 1.877 -3.021 7.934 1 98.31 156 VAL B C 1
ATOM 3011 O O . VAL B 1 156 ? 1.443 -4.129 7.605 1 98.31 156 VAL B O 1
ATOM 3014 N N . LEU B 1 157 ? 2.234 -2.133 7.051 1 98.31 157 LEU B N 1
ATOM 3015 C CA . LEU B 1 157 ? 2.141 -2.377 5.617 1 98.31 157 LEU B CA 1
ATOM 3016 C C . LEU B 1 157 ? 3.055 -3.523 5.199 1 98.31 157 LEU B C 1
ATOM 3018 O O . LEU B 1 157 ? 2.68 -4.348 4.363 1 98.31 157 LEU B O 1
ATOM 3022 N N . LEU B 1 158 ? 4.238 -3.568 5.816 1 98.88 158 LEU B N 1
ATOM 3023 C CA . LEU B 1 158 ? 5.188 -4.629 5.488 1 98.88 158 LEU B CA 1
ATOM 3024 C C . LEU B 1 158 ? 4.66 -5.988 5.934 1 98.88 158 LEU B C 1
ATOM 3026 O O . LEU B 1 158 ? 4.914 -7.004 5.281 1 98.88 158 LEU B O 1
ATOM 3030 N N . ILE B 1 159 ? 3.967 -5.992 7.043 1 98.81 159 ILE B N 1
ATOM 3031 C CA . ILE B 1 159 ? 3.344 -7.23 7.496 1 98.81 159 ILE B CA 1
ATOM 3032 C C . ILE B 1 159 ? 2.332 -7.707 6.457 1 98.81 159 ILE B C 1
ATOM 3034 O O . ILE B 1 159 ? 2.33 -8.883 6.078 1 98.81 159 ILE B O 1
ATOM 3038 N N . LYS B 1 160 ? 1.547 -6.867 5.973 1 98.75 160 LYS B N 1
ATOM 3039 C CA . LYS B 1 160 ? 0.565 -7.223 4.949 1 98.75 160 LYS B CA 1
ATOM 3040 C C . LYS B 1 160 ? 1.248 -7.59 3.637 1 98.75 160 LYS B C 1
ATOM 3042 O O . LYS B 1 160 ? 0.901 -8.594 3.012 1 98.75 160 LYS B O 1
ATOM 3047 N N . ASP B 1 161 ? 2.281 -6.797 3.246 1 98.75 161 ASP B N 1
ATOM 3048 C CA . ASP B 1 161 ? 2.969 -6.992 1.974 1 98.75 161 ASP B CA 1
ATOM 3049 C C . ASP B 1 161 ? 3.789 -8.281 1.983 1 98.75 161 ASP B C 1
ATOM 3051 O O . ASP B 1 161 ? 4.109 -8.82 0.925 1 98.75 161 ASP B O 1
ATOM 3055 N N . SER B 1 162 ? 4.117 -8.727 3.182 1 98.81 162 SER B N 1
ATOM 3056 C CA . SER B 1 162 ? 4.867 -9.977 3.266 1 98.81 162 SER B CA 1
ATOM 3057 C C . SER B 1 162 ? 4.086 -11.133 2.658 1 98.81 162 SER B C 1
ATOM 3059 O O . SER B 1 162 ? 4.672 -12.133 2.236 1 98.81 162 SER B O 1
ATOM 3061 N N . SER B 1 163 ? 2.762 -11.023 2.625 1 98.88 163 SER B N 1
ATOM 3062 C CA . SER B 1 163 ? 1.938 -12.062 2.016 1 98.88 163 SER B CA 1
ATOM 3063 C C . SER B 1 163 ? 2.322 -12.289 0.558 1 98.88 163 SER B C 1
ATOM 3065 O O . SER B 1 163 ? 2.156 -13.391 0.032 1 98.88 163 SER B O 1
ATOM 3067 N N . LEU B 1 164 ? 2.891 -11.305 -0.11 1 98.81 164 LEU B N 1
ATOM 3068 C CA . LEU B 1 164 ? 3.232 -11.383 -1.526 1 98.81 164 LEU B CA 1
ATOM 3069 C C . LEU B 1 164 ? 4.387 -12.352 -1.756 1 98.81 164 LEU B C 1
ATOM 3071 O O . LEU B 1 164 ? 4.543 -12.891 -2.855 1 98.81 164 LEU B O 1
ATOM 3075 N N . VAL B 1 165 ? 5.191 -12.602 -0.739 1 98.81 165 VAL B N 1
ATOM 3076 C CA . VAL B 1 165 ? 6.344 -13.484 -0.876 1 98.81 165 VAL B CA 1
ATOM 3077 C C . VAL B 1 165 ? 5.871 -14.93 -1.033 1 98.81 165 VAL B C 1
ATOM 3079 O O . VAL B 1 165 ? 6.602 -15.773 -1.555 1 98.81 165 VAL B O 1
ATOM 3082 N N . ALA B 1 166 ? 4.637 -15.25 -0.625 1 98.62 166 ALA B N 1
ATOM 3083 C CA . ALA B 1 166 ? 4.066 -16.594 -0.769 1 98.62 166 ALA B CA 1
ATOM 3084 C C . ALA B 1 166 ? 4.023 -17.016 -2.234 1 98.62 166 ALA B C 1
ATOM 3086 O O . ALA B 1 166 ? 4.145 -18.203 -2.547 1 98.62 166 ALA B O 1
ATOM 3087 N N . VAL B 1 167 ? 3.914 -16.031 -3.104 1 97.31 167 VAL B N 1
ATOM 3088 C CA . VAL B 1 167 ? 3.699 -16.312 -4.52 1 97.31 167 VAL B CA 1
ATOM 3089 C C . VAL B 1 167 ? 4.961 -16.938 -5.121 1 97.31 167 VAL B C 1
ATOM 3091 O O . VAL B 1 167 ? 4.895 -17.609 -6.148 1 97.31 167 VAL B O 1
ATOM 3094 N N . ILE B 1 168 ? 6.105 -16.672 -4.445 1 97.62 168 ILE B N 1
ATOM 3095 C CA . ILE B 1 168 ? 7.332 -17.25 -4.977 1 97.62 168 ILE B CA 1
ATOM 3096 C C . ILE B 1 168 ? 7.75 -18.453 -4.129 1 97.62 168 ILE B C 1
ATOM 3098 O O . ILE B 1 168 ? 8.867 -18.953 -4.262 1 97.62 168 ILE B O 1
ATOM 3102 N N . GLY B 1 169 ? 6.926 -18.922 -3.25 1 97.56 169 GLY B N 1
ATOM 3103 C CA . GLY B 1 169 ? 7.117 -20.188 -2.562 1 97.56 169 GLY B CA 1
ATOM 3104 C C . GLY B 1 169 ? 8.031 -20.078 -1.356 1 97.56 169 GLY B C 1
ATOM 3105 O O . GLY B 1 169 ? 8.984 -20.859 -1.224 1 97.56 169 GLY B O 1
ATOM 3106 N N . VAL B 1 170 ? 7.695 -19.203 -0.477 1 97.88 170 VAL B N 1
ATOM 3107 C CA . VAL B 1 170 ? 8.539 -18.938 0.684 1 97.88 170 VAL B CA 1
ATOM 3108 C C . VAL B 1 170 ? 8.57 -20.156 1.595 1 97.88 170 VAL B C 1
ATOM 3110 O O . VAL B 1 170 ? 7.555 -20.828 1.783 1 97.88 170 VAL B O 1
ATOM 3113 N N . ALA B 1 171 ? 9.797 -20.469 2.164 1 97.12 171 ALA B N 1
ATOM 3114 C CA . ALA B 1 171 ? 10.039 -21.547 3.111 1 97.12 171 ALA B CA 1
ATOM 3115 C C . ALA B 1 171 ? 10.938 -21.094 4.258 1 97.12 171 ALA B C 1
ATOM 3117 O O . ALA B 1 171 ? 11.984 -20.469 4.023 1 97.12 171 ALA B O 1
ATOM 3118 N N . PRO B 1 172 ? 10.523 -21.406 5.535 1 98.06 172 PRO B N 1
ATOM 3119 C CA . PRO B 1 172 ? 9.25 -21.984 5.957 1 98.06 172 PRO B CA 1
ATOM 3120 C C . PRO B 1 172 ? 8.047 -21.141 5.539 1 98.06 172 PRO B C 1
ATOM 3122 O O . PRO B 1 172 ? 8.18 -19.938 5.344 1 98.06 172 PRO B O 1
ATOM 3125 N N . PRO B 1 173 ? 6.918 -21.734 5.402 1 98.62 173 PRO B N 1
ATOM 3126 C CA . PRO B 1 173 ? 5.766 -21 4.871 1 98.62 173 PRO B CA 1
ATOM 3127 C C . PRO B 1 173 ? 5.266 -19.922 5.824 1 98.62 173 PRO B C 1
ATOM 3129 O O . PRO B 1 173 ? 5.277 -20.109 7.043 1 98.62 173 PRO B O 1
ATOM 3132 N N . ASP B 1 174 ? 4.902 -18.766 5.223 1 98.88 174 ASP B N 1
ATOM 3133 C CA . ASP B 1 174 ? 4.27 -17.703 5.977 1 98.88 174 ASP B CA 1
ATOM 3134 C C . ASP B 1 174 ? 2.777 -17.969 6.164 1 98.88 174 ASP B C 1
ATOM 3136 O O . ASP B 1 174 ? 2.295 -19.062 5.867 1 98.88 174 ASP B O 1
ATOM 3140 N N . ILE B 1 175 ? 2.023 -17.031 6.711 1 98.88 175 ILE B N 1
ATOM 3141 C CA . ILE B 1 175 ? 0.602 -17.156 7.008 1 98.88 175 ILE B CA 1
ATOM 3142 C C . ILE B 1 175 ? -0.17 -17.453 5.727 1 98.88 175 ILE B C 1
ATOM 3144 O O . ILE B 1 175 ? -0.95 -18.422 5.672 1 98.88 175 ILE B O 1
ATOM 3148 N N . PHE B 1 176 ? 0.061 -16.703 4.703 1 98.88 176 PHE B N 1
ATOM 3149 C CA . PHE B 1 176 ? -0.702 -16.859 3.471 1 98.88 176 PHE B CA 1
ATOM 3150 C C . PHE B 1 176 ? -0.386 -18.188 2.799 1 98.88 176 PHE B C 1
ATOM 3152 O O . PHE B 1 176 ? -1.289 -18.875 2.32 1 98.88 176 PHE B O 1
ATOM 3159 N N . ARG B 1 177 ? 0.877 -18.516 2.713 1 98.69 177 ARG B N 1
ATOM 3160 C CA . ARG B 1 177 ? 1.273 -19.766 2.064 1 98.69 177 ARG B CA 1
ATOM 3161 C C . ARG B 1 177 ? 0.693 -20.969 2.795 1 98.69 177 ARG B C 1
ATOM 3163 O O . ARG B 1 177 ? 0.297 -21.953 2.166 1 98.69 177 ARG B O 1
ATOM 3170 N N . ARG B 1 178 ? 0.677 -20.922 4.062 1 98.62 178 ARG B N 1
ATOM 3171 C CA . ARG B 1 178 ? 0.066 -22.016 4.824 1 98.62 178 ARG B CA 1
ATOM 3172 C C . ARG B 1 178 ? -1.425 -22.109 4.523 1 98.62 178 ARG B C 1
ATOM 3174 O O . ARG B 1 178 ? -1.97 -23.219 4.445 1 98.62 178 ARG B O 1
ATOM 3181 N N . ALA B 1 179 ? -2.076 -20.953 4.41 1 98.69 179 ALA B N 1
ATOM 3182 C CA . ALA B 1 179 ? -3.48 -20.969 4.012 1 98.69 179 ALA B CA 1
ATOM 3183 C C . ALA B 1 179 ? -3.652 -21.625 2.643 1 98.69 179 ALA B C 1
ATOM 3185 O O . ALA B 1 179 ? -4.598 -22.391 2.422 1 98.69 179 ALA B O 1
ATOM 3186 N N . ASP B 1 180 ? -2.725 -21.328 1.749 1 97.75 180 ASP B N 1
ATOM 3187 C CA . ASP B 1 180 ? -2.758 -21.922 0.412 1 97.75 180 ASP B CA 1
ATOM 3188 C C . ASP B 1 180 ? -2.633 -23.438 0.476 1 97.75 180 ASP B C 1
ATOM 3190 O O . ASP B 1 180 ? -3.338 -24.156 -0.237 1 97.75 180 ASP B O 1
ATOM 3194 N N . TYR B 1 181 ? -1.703 -23.875 1.283 1 97.5 181 TYR B N 1
ATOM 3195 C CA . TYR B 1 181 ? -1.514 -25.312 1.452 1 97.5 181 TYR B CA 1
ATOM 3196 C C . TYR B 1 181 ? -2.777 -25.969 1.996 1 97.5 181 TYR B C 1
ATOM 3198 O O . TYR B 1 181 ? -3.217 -27 1.486 1 97.5 181 TYR B O 1
ATOM 3206 N N . TYR B 1 182 ? -3.312 -25.359 3.033 1 97.25 182 TYR B N 1
ATOM 3207 C CA . TYR B 1 182 ? -4.508 -25.906 3.66 1 97.25 182 TYR B CA 1
ATOM 3208 C C . TYR B 1 182 ? -5.672 -25.953 2.678 1 97.25 182 TYR B C 1
ATOM 3210 O O . TYR B 1 182 ? -6.391 -26.953 2.594 1 97.25 182 TYR B O 1
ATOM 3218 N N . ALA B 1 183 ? -5.867 -24.875 1.95 1 96 183 ALA B N 1
ATOM 3219 C CA . ALA B 1 183 ? -6.945 -24.766 0.971 1 96 183 ALA B CA 1
ATOM 3220 C C . ALA B 1 183 ? -6.82 -25.844 -0.106 1 96 183 ALA B C 1
ATOM 3222 O O . ALA B 1 183 ? -7.816 -26.453 -0.493 1 96 183 ALA B O 1
ATOM 3223 N N . ALA B 1 184 ? -5.641 -26.062 -0.524 1 93.81 184 ALA B N 1
ATOM 3224 C CA . ALA B 1 184 ? -5.387 -27.016 -1.604 1 93.81 184 ALA B CA 1
ATOM 3225 C C . ALA B 1 184 ? -5.555 -28.453 -1.121 1 93.81 184 ALA B C 1
ATOM 3227 O O . ALA B 1 184 ? -6.02 -29.312 -1.869 1 93.81 184 ALA B O 1
ATOM 3228 N N . SER B 1 185 ? -5.184 -28.688 0.104 1 94.19 185 SER B N 1
ATOM 3229 C CA . SER B 1 185 ? -5.203 -30.047 0.637 1 94.19 185 SER B CA 1
ATOM 3230 C C . SER B 1 185 ? -6.621 -30.484 0.991 1 94.19 185 SER B C 1
ATOM 3232 O O . SER B 1 185 ? -6.977 -31.641 0.831 1 94.19 185 SER B O 1
ATOM 3234 N N . LYS B 1 186 ? -7.438 -29.516 1.402 1 92.94 186 LYS B N 1
ATOM 3235 C CA . LYS B 1 186 ? -8.758 -29.875 1.916 1 92.94 186 LYS B CA 1
ATOM 3236 C C . LYS B 1 186 ? -9.867 -29.344 1.018 1 92.94 186 LYS B C 1
ATOM 3238 O O . LYS B 1 186 ? -11.047 -29.609 1.247 1 92.94 186 LYS B O 1
ATOM 3243 N N . PHE B 1 187 ? -9.484 -28.562 0.055 1 91 187 PHE B N 1
ATOM 3244 C CA . PHE B 1 187 ? -10.414 -27.922 -0.873 1 91 187 PHE B CA 1
ATOM 3245 C C . PHE B 1 187 ? -11.367 -27 -0.134 1 91 187 PHE B C 1
ATOM 3247 O O . PHE B 1 187 ? -12.57 -26.984 -0.404 1 91 187 PHE B O 1
ATOM 3254 N N . THR B 1 188 ? -10.875 -26.406 0.913 1 93.5 188 THR B N 1
ATOM 3255 C CA . THR B 1 188 ? -11.625 -25.438 1.72 1 93.5 188 THR B CA 1
ATOM 3256 C C . THR B 1 188 ? -11.062 -24.031 1.556 1 93.5 188 THR B C 1
ATOM 3258 O O . THR B 1 188 ? -10.555 -23.453 2.516 1 93.5 188 THR B O 1
ATOM 3261 N N . TYR B 1 189 ? -11.297 -23.5 0.4 1 94.69 189 TYR B N 1
ATOM 3262 C CA . TYR B 1 189 ? -10.656 -22.266 0 1 94.69 189 TYR B CA 1
ATOM 3263 C C . TYR B 1 189 ? -11.164 -21.094 0.836 1 94.69 189 TYR B C 1
ATOM 3265 O O . TYR B 1 189 ? -10.375 -20.344 1.419 1 94.69 189 TYR B O 1
ATOM 3273 N N . PHE B 1 190 ? -12.477 -20.969 1.008 1 96.12 190 PHE B N 1
ATOM 3274 C CA . PHE B 1 190 ? -13.047 -19.844 1.75 1 96.12 190 PHE B CA 1
ATOM 3275 C C . PHE B 1 190 ? -12.578 -19.859 3.201 1 96.12 190 PHE B C 1
ATOM 3277 O O . PHE B 1 190 ? -12.094 -18.859 3.717 1 96.12 190 PHE B O 1
ATOM 3284 N N . GLU B 1 191 ? -12.656 -21.016 3.807 1 96.75 191 GLU B N 1
ATOM 3285 C CA . GLU B 1 191 ? -12.312 -21.156 5.219 1 96.75 191 GLU B CA 1
ATOM 3286 C C . GLU B 1 191 ? -10.836 -20.891 5.461 1 96.75 191 GLU B C 1
ATOM 3288 O O . GLU B 1 191 ? -10.461 -20.234 6.441 1 96.75 191 GLU B O 1
ATOM 3293 N N . ALA B 1 192 ? -9.992 -21.422 4.551 1 97.88 192 ALA B N 1
ATOM 3294 C CA . ALA B 1 192 ? -8.547 -21.297 4.703 1 97.88 192 ALA B CA 1
ATOM 3295 C C . ALA B 1 192 ? -8.109 -19.844 4.574 1 97.88 192 ALA B C 1
ATOM 3297 O O . ALA B 1 192 ? -7.359 -19.344 5.41 1 97.88 192 ALA B O 1
ATOM 3298 N N . TYR B 1 193 ? -8.57 -19.156 3.557 1 98.31 193 TYR B N 1
ATOM 3299 C CA . TYR B 1 193 ? -8.164 -17.766 3.34 1 98.31 193 TYR B CA 1
ATOM 3300 C C . TYR B 1 193 ? -8.812 -16.844 4.363 1 98.31 193 TYR B C 1
ATOM 3302 O O . TYR B 1 193 ? -8.219 -15.844 4.766 1 98.31 193 TYR B O 1
ATOM 3310 N N . LEU B 1 194 ? -10.008 -17.141 4.805 1 98.31 194 LEU B N 1
ATOM 3311 C CA . LEU B 1 194 ? -10.617 -16.391 5.895 1 98.31 194 LEU B CA 1
ATOM 3312 C C . LEU B 1 194 ? -9.805 -16.531 7.176 1 98.31 194 LEU B C 1
ATOM 3314 O O . LEU B 1 194 ? -9.664 -15.562 7.934 1 98.31 194 LEU B O 1
ATOM 3318 N N . ALA B 1 195 ? -9.32 -17.734 7.398 1 98.56 195 ALA B N 1
ATOM 3319 C CA . ALA B 1 195 ? -8.445 -17.953 8.555 1 98.56 195 ALA B CA 1
ATOM 3320 C C . ALA B 1 195 ? -7.207 -17.062 8.469 1 98.56 195 ALA B C 1
ATOM 3322 O O . ALA B 1 195 ? -6.805 -16.469 9.469 1 98.56 195 ALA B O 1
ATOM 3323 N N . A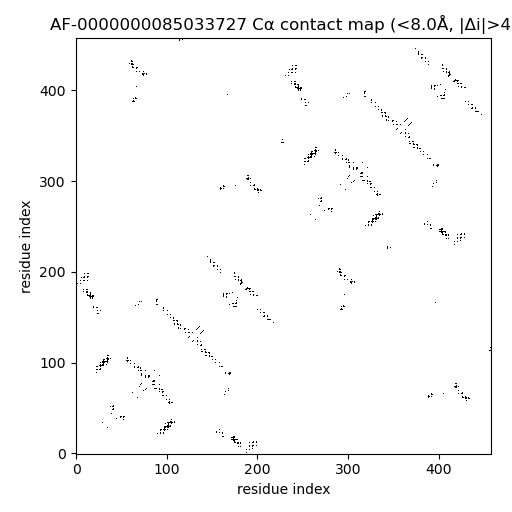LA B 1 196 ? -6.582 -17.031 7.281 1 98.88 196 ALA B N 1
ATOM 3324 C CA . ALA B 1 196 ? -5.43 -16.156 7.078 1 98.88 196 ALA B CA 1
ATOM 3325 C C . ALA B 1 196 ? -5.797 -14.703 7.34 1 98.88 196 ALA B C 1
ATOM 3327 O O . ALA B 1 196 ? -5.043 -13.977 7.988 1 98.88 196 ALA B O 1
ATOM 3328 N N . ALA B 1 197 ? -6.961 -14.297 6.844 1 98.81 197 ALA B N 1
ATOM 3329 C CA . ALA B 1 197 ? -7.422 -12.922 7.027 1 98.81 197 ALA B CA 1
ATOM 3330 C C . ALA B 1 197 ? -7.559 -12.586 8.508 1 98.81 197 ALA B C 1
ATOM 3332 O O . ALA B 1 197 ? -7.16 -11.5 8.945 1 98.81 197 ALA B O 1
ATOM 3333 N N . VAL B 1 198 ? -8.078 -13.469 9.242 1 98.69 198 VAL B N 1
ATOM 3334 C CA . VAL B 1 198 ? -8.305 -13.25 10.664 1 98.69 198 VAL B CA 1
ATOM 3335 C C . VAL B 1 198 ? -6.965 -13.141 11.391 1 98.69 198 VAL B C 1
ATOM 3337 O O . VAL B 1 198 ? -6.777 -12.25 12.227 1 98.69 198 VAL B O 1
ATOM 3340 N N . VAL B 1 199 ? -6.051 -14.016 11.07 1 98.81 199 VAL B N 1
ATOM 3341 C CA . VAL B 1 199 ? -4.742 -14 11.719 1 98.81 199 VAL B CA 1
ATOM 3342 C C . VAL B 1 199 ? -4.016 -12.695 11.383 1 98.81 199 VAL B C 1
ATOM 3344 O O . VAL B 1 199 ? -3.469 -12.039 12.266 1 98.81 199 VAL B O 1
ATOM 3347 N N . TYR B 1 200 ? -4.008 -12.352 10.102 1 98.88 200 TYR B N 1
ATOM 3348 C CA . TYR B 1 200 ? -3.393 -11.086 9.711 1 98.88 200 TYR B CA 1
ATOM 3349 C C . TYR B 1 200 ? -4.047 -9.914 10.438 1 98.88 200 TYR B C 1
ATOM 3351 O O . TYR B 1 200 ? -3.359 -9 10.891 1 98.88 200 TYR B O 1
ATOM 3359 N N . PHE B 1 201 ? -5.383 -9.922 10.484 1 98.75 201 PHE B N 1
ATOM 3360 C CA . PHE B 1 201 ? -6.117 -8.828 11.109 1 98.75 201 PHE B CA 1
ATOM 3361 C C . PHE B 1 201 ? -5.707 -8.656 12.562 1 98.75 201 PHE B C 1
ATOM 3363 O O . PHE B 1 201 ? -5.5 -7.535 13.031 1 98.75 201 PHE B O 1
ATOM 3370 N N . ILE B 1 202 ? -5.598 -9.711 13.25 1 98.5 202 ILE B N 1
ATOM 3371 C CA . ILE B 1 202 ? -5.234 -9.68 14.656 1 98.5 202 ILE B CA 1
ATOM 3372 C C . ILE B 1 202 ? -3.846 -9.055 14.82 1 98.5 202 ILE B C 1
ATOM 3374 O O . ILE B 1 202 ? -3.645 -8.18 15.656 1 98.5 202 ILE B O 1
ATOM 3378 N N . ILE B 1 203 ? -2.9 -9.453 14.031 1 98.5 203 ILE B N 1
ATOM 3379 C CA . ILE B 1 203 ? -1.533 -8.953 14.102 1 98.5 203 ILE B CA 1
ATOM 3380 C C . ILE B 1 203 ? -1.513 -7.465 13.75 1 98.5 203 ILE B C 1
ATOM 3382 O O . ILE B 1 203 ? -0.933 -6.656 14.477 1 98.5 203 ILE B O 1
ATOM 3386 N N . CYS B 1 204 ? -2.164 -7.133 12.656 1 98.12 204 CYS B N 1
ATOM 3387 C CA . CYS B 1 204 ? -2.166 -5.75 12.188 1 98.12 204 CYS B CA 1
ATOM 3388 C C . CYS B 1 204 ? -2.891 -4.84 13.172 1 98.12 204 CYS B C 1
ATOM 3390 O O . CYS B 1 204 ? -2.447 -3.723 13.438 1 98.12 204 CYS B O 1
ATOM 3392 N N . TYR B 1 205 ? -3.996 -5.363 13.672 1 96.81 205 TYR B N 1
ATOM 3393 C CA . TYR B 1 205 ? -4.754 -4.598 14.656 1 96.81 205 TYR B CA 1
ATOM 3394 C C . TYR B 1 205 ? -3.922 -4.34 15.906 1 96.81 205 TYR B C 1
ATOM 3396 O O . TYR B 1 205 ? -3.904 -3.223 16.422 1 96.81 205 TYR B O 1
ATOM 3404 N N . ALA B 1 206 ? -3.273 -5.348 16.375 1 96.81 206 ALA B N 1
ATOM 3405 C CA . ALA B 1 206 ? -2.395 -5.211 17.531 1 96.81 206 ALA B CA 1
ATOM 3406 C C . ALA B 1 206 ? -1.292 -4.188 17.266 1 96.81 206 ALA B C 1
ATOM 3408 O O . ALA B 1 206 ? -0.991 -3.354 18.125 1 96.81 206 ALA B O 1
ATOM 3409 N N . MET B 1 207 ? -0.754 -4.227 16.094 1 95.75 207 MET B N 1
ATOM 3410 C CA . MET B 1 207 ? 0.33 -3.316 15.742 1 95.75 207 MET B CA 1
ATOM 3411 C C . MET B 1 207 ? -0.172 -1.88 15.656 1 95.75 207 MET B C 1
ATOM 3413 O O . MET B 1 207 ? 0.536 -0.946 16.031 1 95.75 207 MET B O 1
ATOM 3417 N N . VAL B 1 208 ? -1.311 -1.728 15.141 1 94.06 208 VAL B N 1
ATOM 3418 C CA . VAL B 1 208 ? -1.903 -0.398 15.039 1 94.06 208 VAL B CA 1
ATOM 3419 C C . VAL B 1 208 ? -2.154 0.164 16.438 1 94.06 208 VAL B C 1
ATOM 3421 O O . VAL B 1 208 ? -1.908 1.346 16.688 1 94.06 208 VAL B O 1
ATOM 3424 N N . LYS B 1 209 ? -2.639 -0.65 17.359 1 93.25 209 LYS B N 1
ATOM 3425 C CA . LYS B 1 209 ? -2.871 -0.223 18.734 1 93.25 209 LYS B CA 1
ATOM 3426 C C . LYS B 1 209 ? -1.564 0.175 19.406 1 93.25 209 LYS B C 1
ATOM 3428 O O . LYS B 1 209 ? -1.52 1.157 20.156 1 93.25 209 LYS B O 1
ATOM 3433 N N . ILE B 1 210 ? -0.612 -0.566 19.125 1 92.06 210 ILE B N 1
ATOM 3434 C CA . ILE B 1 210 ? 0.708 -0.25 19.656 1 92.06 210 ILE B CA 1
ATOM 3435 C C . ILE B 1 210 ? 1.185 1.089 19.094 1 92.06 210 ILE B C 1
ATOM 3437 O O . ILE B 1 210 ? 1.719 1.921 19.828 1 92.06 210 ILE B O 1
ATOM 3441 N N . SER B 1 211 ? 0.982 1.224 17.797 1 88.44 211 SER B N 1
ATOM 3442 C CA . SER B 1 211 ? 1.369 2.467 17.125 1 88.44 211 SER B CA 1
ATOM 3443 C C . SER B 1 211 ? 0.662 3.666 17.75 1 88.44 211 SER B C 1
ATOM 3445 O O . SER B 1 211 ? 1.282 4.703 18 1 88.44 211 SER B O 1
ATOM 3447 N N . HIS B 1 212 ? -0.587 3.59 18.047 1 88.31 212 HIS B N 1
ATOM 3448 C CA . HIS B 1 212 ? -1.361 4.672 18.641 1 88.31 212 HIS B CA 1
ATOM 3449 C C . HIS B 1 212 ? -0.866 4.988 20.047 1 88.31 212 HIS B C 1
ATOM 3451 O O . HIS B 1 212 ? -0.83 6.152 20.453 1 88.31 212 HIS B O 1
ATOM 3457 N N . HIS B 1 213 ? -0.514 3.986 20.734 1 87.75 213 HIS B N 1
ATOM 3458 C CA . HIS B 1 213 ? 0.007 4.18 22.078 1 87.75 213 HIS B CA 1
ATOM 3459 C C . HIS B 1 213 ? 1.332 4.934 22.062 1 87.75 213 HIS B C 1
ATOM 3461 O O . HIS B 1 213 ? 1.55 5.836 22.859 1 87.75 213 HIS B O 1
ATOM 3467 N N . ILE B 1 214 ? 2.117 4.613 21.125 1 85.19 214 ILE B N 1
ATOM 3468 C CA . ILE B 1 214 ? 3.414 5.266 20.984 1 85.19 214 ILE B CA 1
ATOM 3469 C C . ILE B 1 214 ? 3.219 6.715 20.547 1 85.19 214 ILE B C 1
ATOM 3471 O O . ILE B 1 214 ? 3.908 7.613 21.031 1 85.19 214 ILE B O 1
ATOM 3475 N N . GLU B 1 215 ? 2.33 6.906 19.625 1 83.12 215 GLU B N 1
ATOM 3476 C CA . GLU B 1 215 ? 2.018 8.25 19.141 1 83.12 215 GLU B CA 1
ATOM 3477 C C . GLU B 1 215 ? 1.562 9.156 20.281 1 83.12 215 GLU B C 1
ATOM 3479 O O . GLU B 1 215 ? 1.94 10.328 20.344 1 83.12 215 GLU B O 1
ATOM 3484 N N . ARG B 1 216 ? 0.793 8.68 21.156 1 81.19 216 ARG B N 1
ATOM 3485 C CA . ARG B 1 216 ? 0.275 9.461 22.281 1 81.19 216 ARG B CA 1
ATOM 3486 C C . ARG B 1 216 ? 1.387 9.805 23.266 1 81.19 216 ARG B C 1
ATOM 3488 O O . ARG B 1 216 ? 1.409 10.906 23.828 1 81.19 216 ARG B O 1
ATOM 3495 N N . LYS B 1 217 ? 2.203 8.922 23.375 1 79.19 217 LYS B N 1
ATOM 3496 C CA . LYS B 1 217 ? 3.287 9.109 24.328 1 79.19 217 LYS B CA 1
ATOM 3497 C C . LYS B 1 217 ? 4.309 10.117 23.812 1 79.19 217 LYS B C 1
ATOM 3499 O O . LYS B 1 217 ? 4.895 10.875 24.594 1 79.19 217 LYS B O 1
ATOM 3504 N N . TYR B 1 218 ? 4.492 10.117 22.562 1 72.5 218 TYR B N 1
ATOM 3505 C CA . TYR B 1 218 ? 5.535 10.969 22 1 72.5 218 TYR B CA 1
ATOM 3506 C C . TYR B 1 218 ? 4.934 12.164 21.266 1 72.5 218 TYR B C 1
ATOM 3508 O O . TYR B 1 218 ? 5.621 12.844 20.5 1 72.5 218 TYR B O 1
ATOM 3516 N N . ALA B 1 219 ? 3.598 12.305 21.469 1 65.5 219 ALA B N 1
ATOM 3517 C CA . ALA B 1 219 ? 2.922 13.438 20.859 1 65.5 219 ALA B CA 1
ATOM 3518 C C . ALA B 1 219 ? 3.566 14.758 21.281 1 65.5 219 ALA B C 1
ATOM 3520 O O . ALA B 1 219 ? 3.885 14.945 22.453 1 65.5 219 ALA B O 1
ATOM 3521 N N . ILE B 1 220 ? 4.227 15.414 20.359 1 58.41 220 ILE B N 1
ATOM 3522 C CA . ILE B 1 220 ? 4.738 16.75 20.656 1 58.41 220 ILE B CA 1
ATOM 3523 C C . ILE B 1 220 ? 3.576 17.703 20.906 1 58.41 220 ILE B C 1
ATOM 3525 O O . ILE B 1 220 ? 2.672 17.828 20.078 1 58.41 220 ILE B O 1
ATOM 3529 N N . PRO B 1 221 ? 3.373 18.266 22.031 1 52.34 221 PRO B N 1
ATOM 3530 C CA . PRO B 1 221 ? 2.336 19.25 22.328 1 52.34 221 PRO B CA 1
ATOM 3531 C C . PRO B 1 221 ? 2.23 20.328 21.25 1 52.34 221 PRO B C 1
ATOM 3533 O O . PRO B 1 221 ? 3.25 20.797 20.734 1 52.34 221 PRO B O 1
ATOM 3536 N N . GLY B 1 222 ? 0.954 20.562 20.438 1 50.88 222 GLY B N 1
ATOM 3537 C CA . GLY B 1 222 ? 0.686 21.594 19.453 1 50.88 222 GLY B CA 1
ATOM 3538 C C . GLY B 1 222 ? 0.543 21.047 18.047 1 50.88 222 GLY B C 1
ATOM 3539 O O . GLY B 1 222 ? 0 21.703 17.156 1 50.88 222 GLY B O 1
ATOM 3540 N N . TYR B 1 223 ? 1.405 20.047 17.703 1 48.69 223 TYR B N 1
ATOM 3541 C CA . TYR B 1 223 ? 1.344 19.578 16.328 1 48.69 223 TYR B CA 1
ATOM 3542 C C . TYR B 1 223 ? 0.107 18.719 16.094 1 48.69 223 TYR B C 1
ATOM 3544 O O . TYR B 1 223 ? -0.496 18.766 15.016 1 48.69 223 TYR B O 1
ATOM 3552 N N . LEU B 1 224 ? -0.107 17.766 16.828 1 46.41 224 LEU B N 1
ATOM 3553 C CA . LEU B 1 224 ? -1.171 16.797 16.562 1 46.41 224 LEU B CA 1
ATOM 3554 C C . LEU B 1 224 ? -2.508 17.312 17.094 1 46.41 224 LEU B C 1
ATOM 3556 O O . LEU B 1 224 ? -2.811 17.172 18.281 1 46.41 224 LEU B O 1
ATOM 3560 N N . ARG B 1 225 ? -2.879 18.516 16.656 1 42.41 225 ARG B N 1
ATOM 3561 C CA . ARG B 1 225 ? -4.148 19.016 17.188 1 42.41 225 ARG B CA 1
ATOM 3562 C C . ARG B 1 225 ? -5.277 18.016 16.906 1 42.41 225 ARG B C 1
ATOM 3564 O O . ARG B 1 225 ? -5.359 17.469 15.805 1 42.41 225 ARG B O 1
ATOM 3571 N N . ARG B 1 226 ? -5.891 17.422 17.938 1 40.34 226 ARG B N 1
ATOM 3572 C CA . ARG B 1 226 ? -7.055 16.562 18.141 1 40.34 226 ARG B CA 1
ATOM 3573 C C . ARG B 1 226 ? -8.227 17.016 17.281 1 40.34 226 ARG B C 1
ATOM 3575 O O . ARG B 1 226 ? -8.641 18.172 17.328 1 40.34 226 ARG B O 1
ATOM 3582 N N . GLY B 1 227 ? -8.328 16.5 16.125 1 35.28 227 GLY B N 1
ATOM 3583 C CA . GLY B 1 227 ? -9.594 16.781 15.453 1 35.28 227 GLY B CA 1
ATOM 3584 C C . GLY B 1 227 ? -10.797 16.578 16.344 1 35.28 227 GLY B C 1
ATOM 3585 O O . GLY B 1 227 ? -10.875 15.602 17.094 1 35.28 227 GLY B O 1
ATOM 3586 N N . VAL B 1 228 ? -11.328 17.625 16.844 1 31.55 228 VAL B N 1
ATOM 3587 C CA . VAL B 1 228 ? -12.516 17.688 17.703 1 31.55 228 VAL B CA 1
ATOM 3588 C C . VAL B 1 228 ? -13.57 16.703 17.203 1 31.55 228 VAL B C 1
ATOM 3590 O O . VAL B 1 228 ? -14.344 16.156 17.984 1 31.55 228 VAL B O 1
ATOM 3593 N N . ILE B 1 229 ? -14 16.625 15.859 1 29.5 229 ILE B N 1
ATOM 3594 C CA . ILE B 1 229 ? -15.273 15.945 15.594 1 29.5 229 ILE B CA 1
ATOM 3595 C C . ILE B 1 229 ? -15.031 14.461 15.367 1 29.5 229 ILE B C 1
ATOM 3597 O O . ILE B 1 229 ? -14.102 14.07 14.656 1 29.5 229 ILE B O 1
#

Secondary structure (DSSP, 8-state):
-HHHHHHHHHHHHHTTHHHHHHHHHHHHHHHHHHHHHHHHHHHHSPTTHHHHHHHHHHHHHTS-HHHHHHIIIIIIHHHHHTTT----HHHHHHHHHHHHHHHHHHHHHHHHHHTS-HHHHHHHHHTT--HHHHIIIIIHHHHHHHHHHHHHHHHHHHHHHGGGGGGGT-SS--HHHHHHHHHHHHT-HHHHHHHHHHHHHHHHHHHHHHHHHHHHHT--TTTS-----/-HHHHHHHHHHHHHTTHHHHHHHHHHHHHHHHHHHHHHHHHHHHSPTTHHHHHHHHHHHHHTS-HHHHHHIIIIIIHHHHHTTT----HHHHHHHHHHHHHHHHHHHHHHHHHHTS-HHHHHHHHHTT--HHHHIIIIIHHHHHHHHHHHHHHHHHHHHHHGGGGGGGT-SS--HHHHHHHHHHHHT-HHHHHHHHHHHHHHHHHHHHHHHHHHHHHT--TTTS-----

Sequence (458 aa):
MALQDFIEALPYVAQGIPTTLSLALLSFTIGLLLGAVLLLVRLFLPRPLPWLASAYVEAFRGTPLLVQIFIIYFGVGGYLKDYGLNIDPFTAGVIALGLNSAAYQAEIFRSAVQAIPLEQYLTAEAYAFTKTQTFRYIILPQALRIALPALMNELVLLIKDSSLVAVIGVAPPDIFRRADYYAASKFTYFEAYLAAAVVYFIICYAMVKISHHIERKYAIPGYLRRGVIMALQDFIEALPYVAQGIPTTLSLALLSFTIGLLLGAVLLLVRLFLPRPLPWLASAYVEAFRGTPLLVQIFIIYFGVGGYLKDYGLNIDPFTAGVIALGLNSAAYQAEIFRSAVQAIPLEQYLTAEAYAFTKTQTFRYIILPQALRIALPALMNELVLLIKDSSLVAVIGVAPPDIFRRADYYAASKFTYFEAYLAAAVVYFIICYAMVKISHHIERKYAIPGYLRRGVI

Radius of gyration: 23.25 Å; Cα contacts (8 Å, |Δi|>4): 672; chains: 2; bounding box: 56×62×52 Å

Nearest PDB structures (foldseek):
  4ymw-assembly1_C  TM=9.446E-01  e=4.987E-13  Caldanaerobacter subterraneus subsp. tengcongensis MB4
  2onk-assembly2_I  TM=7.584E-01  e=6.919E-04  Archaeoglobus fulgidus
  4jbw-assembly2_I  TM=6.965E-01  e=9.042E-04  Escherichia coli K-12
  3puv-assembly1_G  TM=6.282E-01  e=7.235E-04  Escherichia coli K-12
  2r6g-assembly1_G  TM=6.155E-01  e=6.434E-03  Escherichia coli K-12

Organism: Pyrobaculum neutrophilum (strain DSM 2338 / JCM 9278 / NBRC 100436 / V24Sta) (NCBI:txid444157)

Solvent-accessible surface area (backbone atoms only — not comparable to full-atom values): 22417 Å² total; per-residue (Å²): 105,67,65,57,52,24,64,57,30,35,64,60,18,54,66,6,47,64,45,31,51,47,40,20,52,54,9,44,50,44,5,53,56,50,6,50,51,42,42,48,36,54,73,72,47,61,86,63,53,25,54,53,42,50,49,50,29,50,51,45,74,26,27,37,65,70,47,45,36,46,26,42,42,49,12,51,24,48,58,35,40,77,72,72,41,79,67,50,42,46,59,29,35,28,50,34,48,7,56,40,36,12,29,54,41,20,49,44,48,49,52,21,52,42,66,52,60,66,62,62,57,53,52,32,47,73,70,67,44,48,73,67,51,35,39,66,70,53,44,45,64,53,19,52,56,61,24,43,55,62,51,46,51,48,47,49,48,32,45,36,55,39,48,61,38,36,79,67,59,29,67,73,44,24,28,51,38,36,15,50,51,49,14,68,74,67,70,38,38,38,34,17,32,47,26,31,38,50,55,42,26,52,53,38,48,52,51,50,53,50,38,52,53,51,41,64,71,58,54,58,90,82,71,73,69,72,55,84,118,108,68,64,59,51,22,62,58,30,35,65,60,19,54,66,6,47,64,46,31,51,49,41,21,51,53,8,46,50,45,5,52,56,50,6,49,50,41,41,50,35,54,73,73,47,61,85,62,54,26,55,52,41,50,49,50,31,50,51,45,74,26,27,37,65,68,47,45,35,46,28,43,42,51,13,52,25,48,59,35,41,78,75,72,42,79,68,52,43,47,59,29,35,28,50,35,50,8,57,39,37,13,28,54,42,20,49,43,49,49,51,21,51,43,67,52,61,66,64,62,56,52,52,34,47,74,71,67,44,49,72,66,50,35,38,65,72,54,45,44,64,55,19,52,57,62,24,44,55,60,50,46,53,50,48,49,49,32,47,37,52,39,47,60,38,37,80,67,59,30,68,74,45,26,29,52,38,36,15,51,51,49,14,68,73,68,70,38,38,40,33,17,32,48,25,31,38,51,54,42,26,53,54,37,48,52,50,50,53,49,36,53,52,51,42,64,71,57,53,57,89,83,71,75,67,73,57,84,118

pLDDT: mean 93.67, std 11.72, range [28.73, 98.94]

InterPro domains:
  IPR000515 ABC transporter type 1, transmembrane domain MetI-like [PF00528] (30-217)
  IPR000515 ABC transporter type 1, transmembrane domain MetI-like [PS50928] (17-211)
  IPR000515 ABC transporter type 1, transmembrane domain MetI-like [cd06261] (17-204)
  IPR010065 Amino acid ABC transporter, permease protein, 3-TM domain [TIGR01726] (10-111)
  IPR035906 MetI-like superfamily [G3DSA:1.10.3720.10] (2-219)
  IPR035906 MetI-like superfamily [SSF161098] (11-210)
  IPR043429 ABC transporter membrane protein permease protein ArtM/GltK/GlnP/TcyL/YhdX-like [PTHR30614] (13-220)

Foldseek 3Di:
DLVVLLVVLQVLLLVQAVLLLCLLVLLLVLLVVLLVVLLCQLQPPDPPSVVVSVVLLCVLQVDDLLVLLCCQQVNVQVVVVVVVDHDALSNSSSVSSNSSSNSVLNVLLVVLLVPDDPVLVVVCVVVVDDPVRSCVPGRVVSSCLSSQLVSLVSSLVSSVCSLSSLVVPHPPHHSNVSLVVSCVVVVSNVSSVVSSVVSSCVVSVVSNVVSVVSCVVSVDPPPPPPPPD/DLVVLLVVLQVLLLVQAVLLLCLLVLLLVLLVVLLVVLLCQLQPPDPPSVVVSVVLLCVLQVDDLLVLLCCQQVNVQVVVVVVVDHDALSNSSSVSSNSSSNSVLNVLLVVLLVPDDPVLVVVCVVVVDDPVRSCVPGRVVSSCLSSQLVSLVSSLVSSVCSLSSVVVPHPPHHSNVSLVVSCVVPVSNVSSVVSSVVSSCVVSVVSNVVSVVSCVVSVDPPPPPPPPD